Protein AF-A0A2P8WE71-F1 (afdb_monomer)

pLDDT: mean 76.93, std 23.0, range [23.59, 98.31]

Secondary structure (DSSP, 8-state):
--SPPPPSSS---HHHHT-BTTTSTTPPPB-HHHHHHHHHHHTTPPBHHHHHHHTTPPPPSSGGGT-S-HHHHHHHHHHHSSGGG-BHHHHHHHSPPPTT-SS-HHHHHHHHHHHHHHHHH-TT-HHHHS-HHHHHHHHH--HHHHHHHHSSS----S-TT---HHHHSSS--EEEEEEEPTT--TTS--S----TTS-PEEEETT-EEEEEEEEE--SSS-EEEEEEEEEESSSS--EE-PEEPEETTEETT-SSSSSSB-TT-EEEEEEEEEPPSEEEEEEEEEEEEEB-TTS-B--SPPEEEEEEEEEEEE---TTS-HHHHH-S-SEEEEEE----GGG-B-SS-TTT-EEEE--TT-SEEEEEEES-SSTTSS-EEEEEEEETT-EEEEEGGGGT-SS--SEEEEEEESSTTS-EEEEEEEE-SSSS---TT-EETTEEEEEEE-SSEEEE---------------------------PPPPP--------PPPP-----------PPPP-PPPP-PPPPP--

Foldseek 3Di:
DQDDDDAQAPDDACVQAVAPVVQDQPDHGHGNVVVVLVVCVVVVPAAQQVLCVVLPHHRDFALCQFDVDPVLRVVCCVPQVGSRRHRNVNSFRSHDADPPDRTHPSVVSVCCVVVVCVQVVDCVRPVNPDDPVVVVVVVQDAPVNVCPVVDPDDDDDRHPVDDDCVVNQAWAKEKWKAKDFPPDDPPDPDDGRPTSPDDAFEEEAQFKIKMKIKMATQGNFWWAPKFKWKFKSHDDTDIDGFAFPDDPNEFDFPPVRLRIRHNGTIGMTMDIDGDHAFKIKMKMKIWTFGAHPNRHGPDDGTHMDIGMHIHHYHHDDLPFFCCVPQNFFQKWKKWQAWFFQVLFFDQFDCVAKPKDFTPNQQQKKWKWKAQDPDSVDHQTQDTDIHGNGGMDMGGLVSRPHPHHDQKMWIWIASYDVHDTGMIMIHGRNSPTGDGAQGDRGRIGTAKTHHPRHIYGDDDPDDDDDDDDDDDDDDDDDDDDDPDDDDDDDDDDDDDDDDDDDDDDDDDDDDDDDDDDDDDDDDDDDDDD

Radius of gyration: 32.63 Å; Cα contacts (8 Å, |Δi|>4): 995; chains: 1; bounding box: 72×61×109 Å

Mean predicted aligned error: 17.98 Å

Nearest PDB structures (foldseek):
  8s6c-assembly1_A  TM=9.028E-01  e=1.243E-11  cyanobacterium TDX16
  6erc-assembly2_B  TM=8.793E-01  e=9.559E-09  Dictyostelium discoideum
  5jvy-assembly1_A  TM=8.584E-01  e=1.200E-04  Mus musculus
  5kir-assembly1_B  TM=7.833E-01  e=1.773E-04  Homo sapiens
  5jw1-assembly1_B  TM=7.822E-01  e=3.665E-04  Mus musculus

Structure (mmCIF, N/CA/C/O backbone):
data_AF-A0A2P8WE71-F1
#
_entry.id   AF-A0A2P8WE71-F1
#
loop_
_atom_site.group_PDB
_atom_site.id
_atom_site.type_symbol
_atom_site.label_atom_id
_atom_site.label_alt_id
_atom_site.label_comp_id
_atom_site.label_asym_id
_atom_site.label_entity_id
_atom_site.label_seq_id
_atom_site.pdbx_PDB_ins_code
_atom_site.Cartn_x
_atom_site.Cartn_y
_atom_site.Cartn_z
_atom_site.occupancy
_atom_site.B_iso_or_equiv
_atom_site.auth_seq_id
_atom_site.auth_comp_id
_atom_site.auth_asym_id
_atom_site.auth_atom_id
_atom_site.pdbx_PDB_model_num
ATOM 1 N N . ALA A 1 1 ? 20.068 7.659 -15.826 1.00 56.06 1 ALA A N 1
ATOM 2 C CA . ALA A 1 1 ? 20.982 6.559 -16.198 1.00 56.06 1 ALA A CA 1
ATOM 3 C C . ALA A 1 1 ? 21.469 5.763 -14.993 1.00 56.06 1 ALA A C 1
ATOM 5 O O . ALA A 1 1 ? 21.847 4.628 -15.192 1.00 56.06 1 ALA A O 1
ATOM 6 N N . SER A 1 2 ? 21.487 6.327 -13.780 1.00 60.31 2 SER A N 1
ATOM 7 C CA . SER A 1 2 ? 22.023 5.681 -12.570 1.00 60.31 2 SER A CA 1
ATOM 8 C C . SER A 1 2 ? 20.965 5.043 -11.660 1.00 60.31 2 SER A C 1
ATOM 10 O O . SER A 1 2 ? 21.300 4.631 -10.560 1.00 60.31 2 SER A O 1
ATOM 12 N N . SER A 1 3 ? 19.701 5.002 -12.080 1.00 56.06 3 SER A N 1
ATOM 13 C CA . SER A 1 3 ? 18.595 4.397 -11.330 1.00 56.06 3 SER A CA 1
ATOM 14 C C . SER A 1 3 ? 18.235 3.047 -11.939 1.00 56.06 3 SER A C 1
ATOM 16 O O . SER A 1 3 ? 18.149 2.934 -13.167 1.00 56.06 3 SER A O 1
ATOM 18 N N . LEU A 1 4 ? 18.004 2.044 -11.095 1.00 62.44 4 LEU A N 1
ATOM 19 C CA . LEU A 1 4 ? 17.449 0.767 -11.533 1.00 62.44 4 LEU A CA 1
ATOM 20 C C . LEU A 1 4 ? 15.983 0.961 -11.936 1.00 62.44 4 LEU A C 1
ATOM 22 O O . LEU A 1 4 ? 15.252 1.727 -11.312 1.00 62.44 4 LEU A O 1
ATOM 26 N N . SER A 1 5 ? 15.566 0.301 -13.013 1.00 70.31 5 SER A N 1
ATOM 27 C CA . SER A 1 5 ? 14.151 0.222 -13.366 1.00 70.31 5 SER A CA 1
ATOM 28 C C . SER A 1 5 ? 13.452 -0.824 -12.504 1.00 70.31 5 SER A C 1
ATOM 30 O O . SER A 1 5 ? 14.075 -1.797 -12.078 1.00 70.31 5 SER A O 1
ATOM 32 N N . GLN A 1 6 ? 12.142 -0.662 -12.336 1.00 76.19 6 GLN A N 1
ATOM 33 C CA . GLN A 1 6 ? 11.278 -1.707 -11.791 1.00 76.19 6 GLN A CA 1
ATOM 34 C C . GLN A 1 6 ? 11.297 -2.961 -12.682 1.00 76.19 6 GLN A C 1
ATOM 36 O O . GLN A 1 6 ? 11.638 -2.893 -13.871 1.00 76.19 6 GLN A O 1
ATOM 41 N N . GLN A 1 7 ? 10.949 -4.106 -12.096 1.00 77.12 7 GLN A N 1
ATOM 42 C CA . GLN A 1 7 ? 10.803 -5.364 -12.825 1.00 77.12 7 GLN A CA 1
ATOM 43 C C . GLN A 1 7 ? 9.585 -5.308 -13.764 1.00 77.12 7 GLN A C 1
ATOM 45 O O . GLN A 1 7 ? 8.626 -4.579 -13.522 1.00 77.12 7 GLN A O 1
ATOM 50 N N . VAL A 1 8 ? 9.631 -6.049 -14.875 1.00 84.12 8 VAL A N 1
ATOM 51 C CA . VAL A 1 8 ? 8.490 -6.178 -15.793 1.00 84.12 8 VAL A CA 1
ATOM 52 C C . VAL A 1 8 ? 7.633 -7.348 -15.334 1.00 84.12 8 VAL A C 1
ATOM 54 O O . VAL A 1 8 ? 7.858 -8.478 -15.751 1.00 84.12 8 VAL A O 1
ATOM 57 N N . ASP A 1 9 ? 6.670 -7.095 -14.460 1.00 81.81 9 ASP A N 1
ATOM 58 C CA . ASP A 1 9 ? 5.769 -8.127 -13.954 1.00 81.81 9 ASP A CA 1
ATOM 59 C C . ASP A 1 9 ? 4.343 -7.582 -13.736 1.00 81.81 9 ASP A C 1
ATOM 61 O O . ASP A 1 9 ? 3.945 -6.551 -14.286 1.00 81.81 9 ASP A O 1
ATOM 65 N N . THR A 1 10 ? 3.524 -8.332 -12.999 1.00 82.50 10 THR A N 1
ATOM 66 C CA . THR A 1 10 ? 2.142 -7.966 -12.671 1.00 82.50 10 THR A CA 1
ATOM 67 C C . THR A 1 10 ? 2.026 -6.908 -11.565 1.00 82.50 10 THR A C 1
ATOM 69 O O . THR A 1 10 ? 0.914 -6.439 -11.312 1.00 82.50 10 THR A O 1
ATOM 72 N N . ALA A 1 11 ? 3.123 -6.552 -10.888 1.00 76.56 11 ALA A N 1
ATOM 73 C CA . ALA A 1 11 ? 3.190 -5.482 -9.899 1.00 76.56 11 ALA A CA 1
ATOM 74 C C . ALA A 1 11 ? 3.573 -4.167 -10.592 1.00 76.56 11 ALA A C 1
ATOM 76 O O . ALA A 1 11 ? 4.477 -4.091 -11.419 1.00 76.56 11 ALA A O 1
ATOM 77 N N . ILE A 1 12 ? 2.802 -3.113 -10.330 1.00 77.38 12 ILE A N 1
ATOM 78 C CA . ILE A 1 12 ? 2.828 -1.900 -11.149 1.00 77.38 12 ILE A CA 1
ATOM 79 C C . ILE A 1 12 ? 2.789 -0.689 -10.243 1.00 77.38 12 ILE A C 1
ATOM 81 O O . ILE A 1 12 ? 1.954 -0.605 -9.345 1.00 77.38 12 ILE A O 1
ATOM 85 N N . ILE A 1 13 ? 3.637 0.289 -10.547 1.00 70.06 13 ILE A N 1
ATOM 86 C CA . ILE A 1 13 ? 3.670 1.539 -9.802 1.00 70.06 13 ILE A CA 1
ATOM 87 C C . ILE A 1 13 ? 2.384 2.377 -9.989 1.00 70.06 13 ILE A C 1
ATOM 89 O O . ILE A 1 13 ? 1.877 2.551 -11.099 1.00 70.06 13 ILE A O 1
ATOM 93 N N . ASP A 1 14 ? 1.871 2.940 -8.903 1.00 63.88 14 ASP A N 1
ATOM 94 C CA . ASP A 1 14 ? 0.692 3.790 -8.787 1.00 63.88 14 ASP A CA 1
ATOM 95 C C . ASP A 1 14 ? 0.753 5.019 -9.671 1.00 63.88 14 ASP A C 1
ATOM 97 O O . ASP A 1 14 ? -0.277 5.416 -10.212 1.00 63.88 14 ASP A O 1
ATOM 101 N N . ASP A 1 15 ? 1.948 5.553 -9.915 1.00 67.38 15 ASP A N 1
ATOM 102 C CA . ASP A 1 15 ? 2.168 6.632 -10.877 1.00 67.38 15 ASP A CA 1
ATOM 103 C C . ASP A 1 15 ? 1.507 6.345 -12.233 1.00 67.38 15 ASP A C 1
ATOM 105 O O . ASP A 1 15 ? 0.992 7.254 -12.888 1.00 67.38 15 ASP A O 1
ATOM 109 N N . VAL A 1 16 ? 1.466 5.071 -12.644 1.00 80.75 16 VAL A N 1
ATOM 110 C CA . VAL A 1 16 ? 0.799 4.643 -13.878 1.00 80.75 16 VAL A CA 1
ATOM 111 C C . VAL A 1 16 ? -0.467 3.819 -13.643 1.00 80.75 16 VAL A C 1
ATOM 113 O O . VAL A 1 16 ? -1.334 3.816 -14.514 1.00 80.75 16 VAL A O 1
ATOM 116 N N . ARG A 1 17 ? -0.624 3.145 -12.498 1.00 77.44 17 ARG A N 1
ATOM 117 C CA . ARG A 1 17 ? -1.824 2.346 -12.191 1.00 77.44 17 ARG A CA 1
ATOM 118 C C . ARG A 1 17 ? -2.970 3.154 -11.585 1.00 77.44 17 ARG A C 1
ATOM 120 O O . ARG A 1 17 ? -4.119 2.901 -11.909 1.00 77.44 17 ARG A O 1
ATOM 127 N N . ASN A 1 18 ? -2.684 4.113 -10.716 1.00 68.06 18 ASN A N 1
ATOM 128 C CA . ASN A 1 18 ? -3.703 4.860 -9.976 1.00 68.06 18 ASN A CA 1
ATOM 129 C C . ASN A 1 18 ? -3.703 6.353 -10.320 1.00 68.06 18 ASN A C 1
ATOM 131 O O . ASN A 1 18 ? -4.725 7.011 -10.139 1.00 68.06 18 ASN A O 1
ATOM 135 N N . LEU A 1 19 ? -2.588 6.886 -10.831 1.00 68.25 19 LEU A N 1
ATOM 136 C CA . LEU A 1 19 ? -2.330 8.320 -10.978 1.00 68.25 19 LEU A CA 1
ATOM 137 C C . LEU A 1 19 ? -2.030 8.755 -12.414 1.00 68.25 19 LEU A C 1
ATOM 139 O O . LEU A 1 19 ? -1.603 9.894 -12.631 1.00 68.25 19 LEU A O 1
ATOM 143 N N . LEU A 1 20 ? -2.300 7.910 -13.417 1.00 74.44 20 LEU A N 1
ATOM 144 C CA . LEU A 1 20 ? -1.979 8.247 -14.801 1.00 74.44 20 LEU A CA 1
ATOM 145 C C . LEU A 1 20 ? -2.659 9.568 -15.196 1.00 74.44 20 LEU A C 1
ATOM 147 O O . LEU A 1 20 ? -3.888 9.668 -15.237 1.00 74.44 20 LEU A O 1
ATOM 151 N N . PHE A 1 21 ? -1.834 10.573 -15.504 1.00 72.50 21 PHE A N 1
ATOM 152 C CA . PHE A 1 21 ? -2.228 11.946 -15.848 1.00 72.50 21 PHE A CA 1
ATOM 153 C C . PHE A 1 21 ? -3.018 12.711 -14.767 1.00 72.50 21 PHE A C 1
ATOM 155 O O . PHE A 1 21 ? -3.630 13.727 -15.083 1.00 72.50 21 PHE A O 1
ATOM 162 N N . GLY A 1 22 ? -2.988 12.275 -13.503 1.00 57.62 22 GLY A N 1
ATOM 163 C CA . GLY A 1 22 ? -3.758 12.860 -12.395 1.00 57.62 22 GLY A CA 1
ATOM 164 C C . GLY A 1 22 ? -3.267 14.219 -11.872 1.00 57.62 22 GLY A C 1
ATOM 165 O O . GLY A 1 22 ? -3.900 14.788 -10.990 1.00 57.62 22 GLY A O 1
ATOM 166 N N . PHE A 1 23 ? -2.173 14.768 -12.407 1.00 53.31 23 PHE A N 1
ATOM 167 C CA . PHE A 1 23 ? -1.501 15.960 -11.865 1.00 53.31 23 PHE A CA 1
ATOM 168 C C . PHE A 1 23 ? -2.146 17.312 -12.240 1.00 53.31 23 PHE A C 1
ATOM 170 O O . PHE A 1 23 ? -1.604 18.360 -11.885 1.00 53.31 23 PHE A O 1
ATOM 177 N N . ALA A 1 24 ? -3.280 17.333 -12.953 1.00 48.03 24 ALA A N 1
ATOM 178 C CA . ALA A 1 24 ? -4.000 18.568 -13.274 1.00 48.03 24 ALA A CA 1
ATOM 179 C C . ALA A 1 24 ? -5.262 18.733 -12.398 1.00 48.03 24 ALA A C 1
ATOM 181 O O . ALA A 1 24 ? -5.978 17.763 -12.154 1.00 48.03 24 ALA A O 1
ATOM 182 N N . PRO A 1 25 ? -5.619 19.966 -11.985 1.00 46.97 25 PRO A N 1
ATOM 183 C CA . PRO A 1 25 ? -6.710 20.234 -11.035 1.00 46.97 25 PRO A CA 1
ATOM 184 C C . PRO A 1 25 ? -8.123 19.831 -11.513 1.00 46.97 25 PRO A C 1
ATOM 186 O O . PRO A 1 25 ? -9.086 19.993 -10.770 1.00 46.97 25 PRO A O 1
ATOM 189 N N . ALA A 1 26 ? -8.259 19.305 -12.734 1.00 47.72 26 ALA A N 1
ATOM 190 C CA . ALA A 1 26 ? -9.514 18.837 -13.322 1.00 47.72 26 ALA A CA 1
ATOM 191 C C . ALA A 1 26 ? -9.409 17.461 -14.019 1.00 47.72 26 ALA A C 1
ATOM 193 O O . ALA A 1 26 ? -10.371 17.025 -14.652 1.00 47.72 26 ALA A O 1
ATOM 194 N N . SER A 1 27 ? -8.265 16.771 -13.952 1.00 54.78 27 SER A N 1
ATOM 195 C CA . SER A 1 27 ? -8.094 15.453 -14.578 1.00 54.78 27 SER A CA 1
ATOM 196 C C . SER A 1 27 ? -8.458 14.340 -13.603 1.00 54.78 27 SER A C 1
ATOM 198 O O . SER A 1 27 ? -7.871 14.243 -12.528 1.00 54.78 27 SER A O 1
ATOM 200 N N . SER A 1 28 ? -9.385 13.460 -13.988 1.00 62.66 28 SER A N 1
ATOM 201 C CA . SER A 1 28 ? -9.541 12.181 -13.301 1.00 62.66 28 SER A CA 1
ATOM 202 C C . SER A 1 28 ? -8.284 11.347 -13.532 1.00 62.66 28 SER A C 1
ATOM 204 O O . SER A 1 28 ? -7.929 11.064 -14.680 1.00 62.66 28 SER A O 1
ATOM 206 N N . ALA A 1 29 ? -7.614 10.979 -12.443 1.00 66.88 29 ALA A N 1
ATOM 207 C CA . ALA A 1 29 ? -6.549 9.994 -12.466 1.00 66.88 29 ALA A CA 1
ATOM 208 C C . ALA A 1 29 ? -7.047 8.700 -13.136 1.00 66.88 29 ALA A C 1
ATOM 210 O O . ALA A 1 29 ? -8.226 8.342 -13.014 1.00 66.88 29 ALA A O 1
ATOM 211 N N . ARG A 1 30 ? -6.184 8.049 -13.919 1.00 75.81 30 ARG A N 1
ATOM 212 C CA . ARG A 1 30 ? -6.543 6.857 -14.697 1.00 75.81 30 ARG A CA 1
ATOM 213 C C . ARG A 1 30 ? -5.607 5.698 -14.389 1.00 75.81 30 ARG A C 1
ATOM 215 O O . ARG A 1 30 ? -4.499 5.894 -13.905 1.00 75.81 30 ARG A O 1
ATOM 222 N N . ASP A 1 31 ? -6.060 4.508 -14.756 1.00 84.75 31 ASP A N 1
ATOM 223 C CA . ASP A 1 31 ? -5.280 3.281 -14.671 1.00 84.75 31 ASP A CA 1
ATOM 224 C C . ASP A 1 31 ? -4.753 2.897 -16.053 1.00 84.75 31 ASP A C 1
ATOM 226 O O . ASP A 1 31 ? -5.524 2.525 -16.944 1.00 84.75 31 ASP A O 1
ATOM 230 N N . LEU A 1 32 ? -3.436 3.018 -16.255 1.00 89.56 32 LEU A N 1
ATOM 231 C CA . LEU A 1 32 ? -2.782 2.674 -17.517 1.00 89.56 32 LEU A CA 1
ATOM 232 C C . LEU A 1 32 ? -2.949 1.198 -17.865 1.00 89.56 32 LEU A C 1
ATOM 234 O O . LEU A 1 32 ? -3.072 0.866 -19.041 1.00 89.56 32 LEU A O 1
ATOM 238 N N . PHE A 1 33 ? -2.972 0.310 -16.877 1.00 89.38 33 PHE A N 1
ATOM 239 C CA . PHE A 1 33 ? -3.082 -1.123 -17.110 1.00 89.38 33 PHE A CA 1
ATOM 240 C C . PHE A 1 33 ? -4.507 -1.525 -17.433 1.00 89.38 33 PHE A C 1
ATOM 242 O O . PHE A 1 33 ? -4.713 -2.244 -18.411 1.00 89.38 33 PHE A O 1
ATOM 249 N N . ALA A 1 34 ? -5.494 -0.975 -16.727 1.00 89.88 34 ALA A N 1
ATOM 250 C CA . ALA A 1 34 ? -6.886 -1.103 -17.143 1.00 89.88 34 ALA A CA 1
ATOM 251 C C . ALA A 1 34 ? -7.084 -0.540 -18.561 1.00 89.88 34 ALA A C 1
ATOM 253 O O . ALA A 1 34 ? -7.747 -1.164 -19.389 1.00 89.88 34 ALA A O 1
ATOM 254 N N . ILE A 1 35 ? -6.455 0.598 -18.886 1.00 91.62 35 ILE A N 1
ATOM 255 C CA . ILE A 1 35 ? -6.458 1.158 -20.244 1.00 91.62 35 ILE A CA 1
ATOM 256 C C . ILE A 1 35 ? -5.809 0.198 -21.246 1.00 91.62 35 ILE A C 1
ATOM 258 O O . ILE A 1 35 ? -6.350 0.038 -22.336 1.00 91.62 35 ILE A O 1
ATOM 262 N N . ASN A 1 36 ? -4.682 -0.436 -20.922 1.00 94.25 36 ASN A N 1
ATOM 263 C CA . ASN A 1 36 ? -3.990 -1.361 -21.822 1.00 94.25 36 ASN A CA 1
ATOM 264 C C . ASN A 1 36 ? -4.805 -2.636 -22.066 1.00 94.25 36 ASN A C 1
ATOM 266 O O . ASN A 1 36 ? -4.938 -3.046 -23.217 1.00 94.25 36 ASN A O 1
ATOM 270 N N . ILE A 1 37 ? -5.423 -3.203 -21.026 1.00 95.12 37 ILE A N 1
ATOM 271 C CA . ILE A 1 37 ? -6.344 -4.343 -21.147 1.00 95.12 37 ILE A CA 1
ATOM 272 C C . ILE A 1 37 ? -7.530 -3.960 -22.039 1.00 95.12 37 ILE A C 1
ATOM 274 O O . ILE A 1 37 ? -7.813 -4.626 -23.034 1.00 95.12 37 ILE A O 1
ATOM 278 N N . GLN A 1 38 ? -8.182 -2.830 -21.752 1.00 95.31 38 GLN A N 1
ATOM 279 C CA . GLN A 1 38 ? -9.318 -2.362 -22.548 1.00 95.31 38 GLN A CA 1
ATOM 280 C C . GLN A 1 38 ? -8.915 -2.010 -23.982 1.00 95.31 38 GLN A C 1
ATOM 282 O O . GLN A 1 38 ? -9.697 -2.221 -24.904 1.00 95.31 38 GLN A O 1
ATOM 287 N N . ARG A 1 39 ? -7.692 -1.515 -24.200 1.00 95.50 39 ARG A N 1
ATOM 288 C CA . ARG A 1 39 ? -7.140 -1.276 -25.535 1.00 95.50 39 ARG A CA 1
ATOM 289 C C . ARG A 1 39 ? -6.917 -2.590 -26.276 1.00 95.50 39 ARG A C 1
ATOM 291 O O . ARG A 1 39 ? -7.259 -2.648 -27.451 1.00 95.50 39 ARG A O 1
ATOM 298 N N . GLY A 1 40 ? -6.396 -3.624 -25.618 1.00 95.75 40 GLY A N 1
ATOM 299 C CA . GLY A 1 40 ? -6.276 -4.966 -26.192 1.00 95.75 40 GLY A CA 1
ATOM 300 C C . GLY A 1 40 ? -7.633 -5.490 -26.663 1.00 95.75 40 GLY A C 1
ATOM 301 O O . GLY A 1 40 ? -7.806 -5.772 -27.846 1.00 95.75 40 GLY A O 1
ATOM 302 N N . ARG A 1 41 ? -8.628 -5.479 -25.770 1.00 96.31 41 ARG A N 1
ATOM 303 C CA . ARG A 1 41 ? -10.004 -5.911 -26.066 1.00 96.31 41 ARG A CA 1
ATOM 304 C C . ARG A 1 41 ? -10.655 -5.100 -27.186 1.00 96.31 41 ARG A C 1
ATOM 306 O O . ARG A 1 41 ? -11.258 -5.668 -28.088 1.00 96.31 41 ARG A O 1
ATOM 313 N N . LEU A 1 42 ? -10.501 -3.774 -27.169 1.00 96.25 42 LEU A N 1
ATOM 314 C CA . LEU A 1 42 ? -11.051 -2.887 -28.200 1.00 96.25 42 LEU A CA 1
ATOM 315 C C . LEU A 1 42 ? -10.453 -3.161 -29.586 1.00 96.25 42 LEU A C 1
ATOM 317 O O . LEU A 1 42 ? -11.164 -3.074 -30.582 1.00 96.25 42 LEU A O 1
ATOM 321 N N . ASN A 1 43 ? -9.159 -3.480 -29.654 1.00 95.81 43 ASN A N 1
ATOM 322 C CA . ASN A 1 43 ? -8.489 -3.822 -30.910 1.00 95.81 43 ASN A CA 1
ATOM 323 C C . ASN A 1 43 ? -8.710 -5.286 -31.326 1.00 95.81 43 ASN A C 1
ATOM 325 O O . ASN A 1 43 ? -8.177 -5.696 -32.354 1.00 95.81 43 ASN A O 1
ATOM 329 N N . GLY A 1 44 ? -9.474 -6.066 -30.552 1.00 95.75 44 GLY A N 1
ATOM 330 C CA . GLY A 1 44 ? -9.703 -7.483 -30.826 1.00 95.75 44 GLY A CA 1
ATOM 331 C C . GLY A 1 44 ? -8.424 -8.313 -30.739 1.00 95.75 44 GLY A C 1
ATOM 332 O O . GLY A 1 44 ? -8.230 -9.216 -31.549 1.00 95.75 44 GLY A O 1
ATOM 333 N N . LEU A 1 45 ? -7.524 -7.972 -29.809 1.00 96.69 45 LEU A N 1
ATOM 334 C CA . LEU A 1 45 ? -6.350 -8.795 -29.536 1.00 96.69 45 LEU A CA 1
ATOM 335 C C . LEU A 1 45 ? -6.815 -10.182 -29.078 1.00 96.69 45 LEU A C 1
ATOM 337 O O . LEU A 1 45 ? -7.686 -10.273 -28.215 1.00 96.69 45 LEU A O 1
ATOM 341 N N . ALA A 1 46 ? -6.245 -11.230 -29.672 1.00 97.19 46 ALA A N 1
ATOM 342 C CA . ALA A 1 46 ? -6.567 -12.607 -29.318 1.00 97.19 46 ALA A CA 1
ATOM 343 C C . ALA A 1 46 ? -6.145 -12.932 -27.877 1.00 97.19 46 ALA A C 1
ATOM 345 O O . ALA A 1 46 ? -5.312 -12.233 -27.286 1.00 97.19 46 ALA A O 1
ATOM 346 N N . ASP A 1 47 ? -6.704 -14.012 -27.339 1.00 96.94 47 ASP A N 1
ATOM 347 C CA . ASP A 1 47 ? -6.408 -14.468 -25.986 1.00 96.94 47 ASP A CA 1
ATOM 348 C C . ASP A 1 47 ? -4.966 -14.988 -25.879 1.00 96.94 47 ASP A C 1
ATOM 350 O O . ASP A 1 47 ? -4.292 -15.284 -26.871 1.00 96.94 47 ASP A O 1
ATOM 354 N N . TYR A 1 48 ? -4.460 -15.081 -24.652 1.00 98.31 48 TYR A N 1
ATOM 355 C CA . TYR A 1 48 ? -3.066 -15.417 -24.363 1.00 98.31 48 TYR A CA 1
ATOM 356 C C . TYR A 1 48 ? -2.584 -16.701 -25.064 1.00 98.31 48 TYR A C 1
ATOM 358 O O . TYR A 1 48 ? -1.514 -16.700 -25.676 1.00 98.31 48 TYR A O 1
ATOM 366 N N . ASN A 1 49 ? -3.379 -17.774 -25.035 1.00 98.25 49 ASN A N 1
ATOM 367 C CA . ASN A 1 49 ? -3.017 -19.046 -25.665 1.00 98.25 49 ASN A CA 1
ATOM 368 C C . ASN A 1 49 ? -3.004 -18.984 -27.200 1.00 98.25 49 ASN A C 1
ATOM 370 O O . ASN A 1 49 ? -2.123 -19.578 -27.826 1.00 98.25 49 ASN A O 1
ATOM 374 N N . ASP A 1 50 ? -3.915 -18.221 -27.804 1.00 98.06 50 ASP A N 1
ATOM 375 C CA . ASP A 1 50 ? -3.938 -18.008 -29.253 1.00 98.06 50 ASP A CA 1
ATOM 376 C C . ASP A 1 50 ? -2.723 -17.198 -29.712 1.00 98.06 50 ASP A C 1
ATOM 378 O O . ASP A 1 50 ? -2.105 -17.520 -30.730 1.00 98.06 50 ASP A O 1
ATOM 382 N N . ILE A 1 51 ? -2.324 -16.185 -28.934 1.00 98.00 51 ILE A N 1
ATOM 383 C CA . ILE A 1 51 ? -1.085 -15.440 -29.179 1.00 98.00 51 ILE A CA 1
ATOM 384 C C . ILE A 1 51 ? 0.123 -16.374 -29.073 1.00 98.00 51 ILE A C 1
ATOM 386 O O . ILE A 1 51 ? 0.946 -16.392 -29.987 1.00 98.00 51 ILE A O 1
ATOM 390 N N . ARG A 1 52 ? 0.219 -17.207 -28.028 1.00 98.31 52 ARG A N 1
ATOM 391 C CA . ARG A 1 52 ? 1.301 -18.201 -27.910 1.00 98.31 52 ARG A CA 1
ATOM 392 C C . ARG A 1 52 ? 1.389 -19.084 -29.153 1.00 98.31 52 ARG A C 1
ATOM 394 O O . ARG A 1 52 ? 2.454 -19.162 -29.767 1.00 98.31 52 ARG A O 1
ATOM 401 N N . ALA A 1 53 ? 0.268 -19.666 -29.576 1.00 98.00 53 ALA A N 1
ATOM 402 C CA . ALA A 1 53 ? 0.210 -20.514 -30.764 1.00 98.00 53 ALA A CA 1
ATOM 403 C C . ALA A 1 53 ? 0.629 -19.770 -32.044 1.00 98.00 53 ALA A C 1
ATOM 405 O O . ALA A 1 53 ? 1.404 -20.300 -32.843 1.00 98.00 53 ALA A O 1
ATOM 406 N N . ALA A 1 54 ? 0.159 -18.533 -32.233 1.00 97.50 54 ALA A N 1
ATOM 407 C CA . ALA A 1 54 ? 0.468 -17.721 -33.409 1.00 97.50 54 ALA A CA 1
ATOM 408 C C . ALA A 1 54 ? 1.966 -17.400 -33.541 1.00 97.50 54 ALA A C 1
ATOM 410 O O . ALA A 1 54 ? 2.475 -17.296 -34.658 1.00 97.50 54 ALA A O 1
ATOM 411 N N . PHE A 1 55 ? 2.679 -17.294 -32.417 1.00 97.50 55 PHE A N 1
ATOM 412 C CA . PHE A 1 55 ? 4.130 -17.086 -32.380 1.00 97.50 55 PHE A CA 1
ATOM 413 C C . PHE A 1 55 ? 4.933 -18.392 -32.237 1.00 97.50 55 PHE A C 1
ATOM 415 O O . PHE A 1 55 ? 6.133 -18.356 -31.970 1.00 97.50 55 PHE A O 1
ATOM 422 N N . GLY A 1 56 ? 4.302 -19.550 -32.470 1.00 97.00 56 GLY A N 1
ATOM 423 C CA . GLY A 1 56 ? 4.968 -20.855 -32.502 1.00 97.00 56 GLY A CA 1
ATOM 424 C C . GLY A 1 56 ? 5.307 -21.435 -31.128 1.00 97.00 56 GLY A C 1
ATOM 425 O O . GLY A 1 56 ? 6.093 -22.379 -31.049 1.00 97.00 56 GLY A O 1
ATOM 426 N N . LEU A 1 57 ? 4.730 -20.888 -30.059 1.00 97.62 57 LEU A N 1
ATOM 427 C CA . LEU A 1 57 ? 4.864 -21.399 -28.699 1.00 97.62 57 LEU A CA 1
ATOM 428 C C . LEU A 1 57 ? 3.751 -22.403 -28.393 1.00 97.62 57 LEU A C 1
ATOM 430 O O . LEU A 1 57 ? 2.658 -22.355 -28.960 1.00 97.62 57 LEU A O 1
ATOM 434 N N . HIS A 1 58 ? 4.018 -23.314 -27.459 1.00 97.44 58 HIS A N 1
ATOM 435 C CA . HIS A 1 58 ? 2.996 -24.242 -26.985 1.00 97.44 58 HIS A CA 1
ATOM 436 C C . HIS A 1 58 ? 1.957 -23.498 -26.128 1.00 97.44 58 HIS A C 1
ATOM 438 O O . HIS A 1 58 ? 2.358 -22.802 -25.186 1.00 97.44 58 HIS A O 1
ATOM 444 N N . PRO A 1 59 ? 0.646 -23.638 -26.419 1.00 97.81 59 PRO A N 1
ATOM 445 C CA . PRO A 1 59 ? -0.409 -23.179 -25.522 1.00 97.81 59 PRO A CA 1
ATOM 446 C C . PRO A 1 59 ? -0.258 -23.842 -24.155 1.00 97.81 59 PRO A C 1
ATOM 448 O O . PRO A 1 59 ? 0.048 -25.035 -24.080 1.00 97.81 59 PRO A O 1
ATOM 451 N N . VAL A 1 60 ? -0.468 -23.077 -23.089 1.00 97.94 60 VAL A N 1
ATOM 452 C CA . VAL A 1 60 ? -0.432 -23.616 -21.729 1.00 97.94 60 VAL A CA 1
ATOM 453 C C . VAL A 1 60 ? -1.734 -24.338 -21.417 1.00 97.94 60 VAL A C 1
ATOM 455 O O . VAL A 1 60 ? -2.801 -23.930 -21.878 1.00 97.94 60 VAL A O 1
ATOM 458 N N . THR A 1 61 ? -1.666 -25.390 -20.603 1.00 97.38 61 THR A N 1
ATOM 459 C CA . THR A 1 61 ? -2.869 -26.137 -20.192 1.00 97.38 61 THR A CA 1
ATOM 460 C C . THR A 1 61 ? -3.292 -25.877 -18.750 1.00 97.38 61 THR A C 1
ATOM 462 O O . THR A 1 61 ? -4.429 -26.162 -18.385 1.00 97.38 61 THR A O 1
ATOM 465 N N . ASN A 1 62 ? -2.406 -25.298 -17.933 1.00 96.06 62 ASN A N 1
ATOM 466 C CA . ASN A 1 62 ? -2.644 -25.013 -16.518 1.00 96.06 62 ASN A CA 1
ATOM 467 C C . ASN A 1 62 ? -1.947 -23.716 -16.083 1.00 96.06 62 ASN A C 1
ATOM 469 O O . ASN A 1 62 ? -0.905 -23.350 -16.622 1.00 96.06 62 ASN A O 1
ATOM 473 N N . PHE A 1 63 ? -2.463 -23.055 -15.041 1.00 96.75 63 PHE A N 1
ATOM 474 C CA . PHE A 1 63 ? -1.888 -21.805 -14.517 1.00 96.75 63 PHE A CA 1
ATOM 475 C C . PHE A 1 63 ? -0.437 -21.957 -14.025 1.00 96.75 63 PHE A C 1
ATOM 477 O O . PHE A 1 63 ? 0.347 -21.017 -14.122 1.00 96.75 63 PHE A O 1
ATOM 484 N N . SER A 1 64 ? -0.051 -23.145 -13.551 1.00 95.94 64 SER A N 1
ATOM 485 C CA . SER A 1 64 ? 1.319 -23.443 -13.110 1.00 95.94 64 SER A CA 1
ATOM 486 C C . SER A 1 64 ? 2.353 -23.465 -14.240 1.00 95.94 64 SER A C 1
ATOM 488 O O . SER A 1 64 ? 3.547 -23.440 -13.967 1.00 95.94 64 SER A O 1
ATOM 490 N N . GLU A 1 65 ? 1.916 -23.554 -15.500 1.00 96.69 65 GLU A N 1
ATOM 491 C CA . GLU A 1 65 ? 2.800 -23.451 -16.670 1.00 96.69 65 GLU A CA 1
ATOM 492 C C . GLU A 1 65 ? 3.105 -21.989 -17.036 1.00 96.69 65 GLU A C 1
ATOM 494 O O . GLU A 1 65 ? 4.035 -21.740 -17.794 1.00 96.69 65 GLU A O 1
ATOM 499 N N . ILE A 1 66 ? 2.348 -21.028 -16.490 1.00 96.50 66 ILE A N 1
ATOM 500 C CA . ILE A 1 66 ? 2.574 -19.588 -16.689 1.00 96.50 66 ILE A CA 1
ATOM 501 C C . ILE A 1 66 ? 3.595 -19.082 -15.664 1.00 96.50 66 ILE A C 1
ATOM 503 O O . ILE A 1 66 ? 4.561 -18.415 -16.022 1.00 96.50 66 ILE A O 1
ATOM 507 N N . THR A 1 67 ? 3.405 -19.421 -14.385 1.00 94.25 67 THR A N 1
ATOM 508 C CA . THR A 1 67 ? 4.259 -18.937 -13.293 1.00 94.25 67 THR A CA 1
ATOM 509 C C . THR A 1 67 ? 4.398 -19.948 -12.168 1.00 94.25 67 THR A C 1
ATOM 511 O O . THR A 1 67 ? 3.465 -20.696 -11.877 1.00 94.25 67 THR A O 1
ATOM 514 N N . ARG A 1 68 ? 5.548 -19.945 -11.484 1.00 92.12 68 ARG A N 1
ATOM 515 C CA . ARG A 1 68 ? 5.781 -20.724 -10.254 1.00 92.12 68 ARG A CA 1
ATOM 516 C C . ARG A 1 68 ? 5.150 -20.093 -9.007 1.00 92.12 68 ARG A C 1
ATOM 518 O O . ARG A 1 68 ? 5.082 -20.755 -7.973 1.00 92.12 68 ARG A O 1
ATOM 525 N N . ASP A 1 69 ? 4.696 -18.845 -9.092 1.00 90.12 69 ASP A N 1
ATOM 526 C CA . ASP A 1 69 ? 4.072 -18.112 -7.991 1.00 90.12 69 ASP A CA 1
ATOM 527 C C . ASP A 1 69 ? 2.633 -18.598 -7.740 1.00 90.12 69 ASP A C 1
ATOM 529 O O . ASP A 1 69 ? 1.737 -18.437 -8.574 1.00 90.12 69 ASP A O 1
ATOM 533 N N . LEU A 1 70 ? 2.408 -19.192 -6.566 1.00 85.44 70 LEU A N 1
ATOM 534 C CA . LEU A 1 70 ? 1.116 -19.768 -6.191 1.00 85.44 70 LEU A CA 1
ATOM 535 C C . LEU A 1 70 ? 0.021 -18.709 -5.996 1.00 85.44 70 LEU A C 1
ATOM 537 O O . LEU A 1 70 ? -1.151 -19.002 -6.245 1.00 85.44 70 LEU A O 1
ATOM 541 N N . GLU A 1 71 ? 0.369 -17.490 -5.581 1.00 87.44 71 GLU A N 1
ATOM 542 C CA . GLU A 1 71 ? -0.607 -16.412 -5.409 1.00 87.44 71 GLU A CA 1
ATOM 543 C C . GLU A 1 71 ? -1.078 -15.891 -6.766 1.00 87.44 71 GLU A C 1
ATOM 545 O O . GLU A 1 71 ? -2.285 -15.751 -6.988 1.00 87.44 71 GLU A O 1
ATOM 550 N N . LYS A 1 72 ? -0.153 -15.702 -7.718 1.00 89.75 72 LYS A N 1
ATOM 551 C CA . LYS A 1 72 ? -0.502 -15.332 -9.100 1.00 89.75 72 LYS A CA 1
ATOM 552 C C . LYS A 1 72 ? -1.360 -16.400 -9.769 1.00 89.75 72 LYS A C 1
ATOM 554 O O . LYS A 1 72 ? -2.360 -16.063 -10.403 1.00 89.75 72 LYS A O 1
ATOM 559 N N . GLN A 1 73 ? -1.026 -17.680 -9.588 1.00 92.62 73 GLN A N 1
ATOM 560 C CA . GLN A 1 73 ? -1.845 -18.789 -10.092 1.00 92.62 73 GLN A CA 1
ATOM 561 C C . GLN A 1 73 ? -3.277 -18.721 -9.547 1.00 92.62 73 GLN A C 1
ATOM 563 O O . GLN A 1 73 ? -4.235 -18.776 -10.320 1.00 92.62 73 GLN A O 1
ATOM 568 N N . ALA A 1 74 ? -3.433 -18.560 -8.229 1.00 87.81 74 ALA A N 1
ATOM 569 C CA . ALA A 1 74 ? -4.744 -18.467 -7.593 1.00 87.81 74 ALA A CA 1
ATOM 570 C C . ALA A 1 74 ? -5.534 -17.233 -8.065 1.00 87.81 74 ALA A C 1
ATOM 572 O O . ALA A 1 74 ? -6.740 -17.330 -8.315 1.00 87.81 74 ALA A O 1
ATOM 573 N N . ALA A 1 75 ? -4.866 -16.089 -8.231 1.00 90.75 75 ALA A N 1
ATOM 574 C CA . ALA A 1 75 ? -5.479 -14.859 -8.722 1.00 90.75 75 ALA A CA 1
ATOM 575 C C . ALA A 1 75 ? -5.974 -15.001 -10.170 1.00 90.75 75 ALA A C 1
ATOM 577 O O . ALA A 1 75 ? -7.129 -14.680 -10.458 1.00 90.75 75 ALA A O 1
ATOM 578 N N . LEU A 1 76 ? -5.145 -15.544 -11.069 1.00 94.88 76 LEU A N 1
ATOM 579 C CA . LEU A 1 76 ? -5.519 -15.804 -12.462 1.00 94.88 76 LEU A CA 1
ATOM 580 C C . LEU A 1 76 ? -6.674 -16.807 -12.560 1.00 94.88 76 LEU A C 1
ATOM 582 O O . LEU A 1 76 ? -7.637 -16.566 -13.288 1.00 94.88 76 LEU A O 1
ATOM 586 N N . GLN A 1 77 ? -6.620 -17.892 -11.784 1.00 94.06 77 GLN A N 1
ATOM 587 C CA . GLN A 1 77 ? -7.683 -18.896 -11.716 1.00 94.06 77 GLN A CA 1
ATOM 588 C C . GLN A 1 77 ? -9.009 -18.292 -11.245 1.00 94.06 77 GLN A C 1
ATOM 590 O O . GLN A 1 77 ? -10.061 -18.606 -11.804 1.00 94.06 77 GLN A O 1
ATOM 595 N N . THR A 1 78 ? -8.962 -17.424 -10.235 1.00 96.19 78 THR A N 1
ATOM 596 C CA . THR A 1 78 ? -10.146 -16.739 -9.701 1.00 96.19 78 THR A CA 1
ATOM 597 C C . THR A 1 78 ? -10.736 -15.764 -10.719 1.00 96.19 78 THR A C 1
ATOM 599 O O . THR A 1 78 ? -11.955 -15.663 -10.829 1.00 96.19 78 THR A O 1
ATOM 602 N N . LEU A 1 79 ? -9.885 -15.058 -11.469 1.00 95.19 79 LEU A N 1
ATOM 603 C CA . LEU A 1 79 ? -10.312 -14.015 -12.399 1.00 95.19 79 LEU A CA 1
ATOM 604 C C . LEU A 1 79 ? -10.827 -14.568 -13.738 1.00 95.19 79 LEU A C 1
ATOM 606 O O . LEU A 1 79 ? -11.839 -14.086 -14.239 1.00 95.19 79 LEU A O 1
ATOM 610 N N . TYR A 1 80 ? -10.146 -15.564 -14.312 1.00 96.44 80 TYR A N 1
ATOM 611 C CA . TYR A 1 80 ? -10.405 -16.035 -15.681 1.00 96.44 80 TYR A CA 1
ATOM 612 C C . TYR A 1 80 ? -11.065 -17.415 -15.760 1.00 96.44 80 TYR A C 1
ATOM 614 O O . TYR A 1 80 ? -11.668 -17.754 -16.783 1.00 96.44 80 TYR A O 1
ATOM 622 N N . GLY A 1 81 ? -10.963 -18.233 -14.708 1.00 97.25 81 GLY A N 1
ATOM 623 C CA . GLY A 1 81 ? -11.504 -19.596 -14.668 1.00 97.25 81 GLY A CA 1
ATOM 624 C C . GLY A 1 81 ? -10.737 -20.614 -15.526 1.00 97.25 81 GLY A C 1
ATOM 625 O O . GLY A 1 81 ? -10.449 -21.709 -15.054 1.00 97.25 81 GLY A O 1
ATOM 626 N N . SER A 1 82 ? -10.376 -20.256 -16.759 1.00 97.25 82 SER A N 1
ATOM 627 C CA . SER A 1 82 ? -9.577 -21.059 -17.691 1.00 97.25 82 SER A CA 1
ATOM 628 C C . SER A 1 82 ? -8.382 -20.257 -18.200 1.00 97.25 82 SER A C 1
ATOM 630 O O . SER A 1 82 ? -8.472 -19.038 -18.349 1.00 97.25 82 SER A O 1
ATOM 632 N N . VAL A 1 83 ? -7.287 -20.953 -18.514 1.00 97.62 83 VAL A N 1
ATOM 633 C CA . VAL A 1 83 ? -6.104 -20.363 -19.157 1.00 97.62 83 VAL A CA 1
ATOM 634 C C . VAL A 1 83 ? -6.396 -19.827 -20.561 1.00 97.62 83 VAL A C 1
ATOM 636 O O . VAL A 1 83 ? -5.760 -18.868 -20.991 1.00 97.62 83 VAL A O 1
ATOM 639 N N . ASP A 1 84 ? -7.407 -20.379 -21.236 1.00 97.31 84 ASP A N 1
ATOM 640 C CA . ASP A 1 84 ? -7.817 -19.947 -22.578 1.00 97.31 84 ASP A CA 1
ATOM 641 C C . ASP A 1 84 ? -8.546 -18.598 -22.584 1.00 97.31 84 ASP A C 1
ATOM 643 O O . ASP A 1 84 ? -8.648 -17.974 -23.628 1.00 97.31 84 ASP A O 1
ATOM 647 N N . ASN A 1 85 ? -9.022 -18.120 -21.429 1.00 97.06 85 ASN A N 1
ATOM 648 C CA . ASN A 1 85 ? -9.760 -16.856 -21.322 1.00 97.06 85 ASN A CA 1
ATOM 649 C C . ASN A 1 85 ? -8.868 -15.668 -20.919 1.00 97.06 85 ASN A C 1
ATOM 651 O O . ASN A 1 85 ? -9.380 -14.577 -20.663 1.00 97.06 85 ASN A O 1
ATOM 655 N N . ILE A 1 86 ? -7.560 -15.882 -20.739 1.00 98.12 86 ILE A N 1
ATOM 656 C CA . ILE A 1 86 ? -6.655 -14.857 -20.211 1.00 98.12 86 ILE A CA 1
ATOM 657 C C . ILE A 1 86 ? -6.400 -13.795 -21.287 1.00 98.12 86 ILE A C 1
ATOM 659 O O . ILE A 1 86 ? -5.896 -14.111 -22.365 1.00 98.12 86 ILE A O 1
ATOM 663 N N . ASP A 1 87 ? -6.649 -12.521 -20.962 1.00 98.19 87 ASP A N 1
ATOM 664 C CA . ASP A 1 87 ? -6.235 -11.398 -21.810 1.00 98.19 87 ASP A CA 1
ATOM 665 C C . ASP A 1 87 ? -4.721 -11.477 -22.074 1.00 98.19 87 ASP A C 1
ATOM 667 O O . ASP A 1 87 ? -3.922 -11.517 -21.131 1.00 98.19 87 ASP A O 1
ATOM 671 N N . ALA A 1 88 ? -4.298 -11.430 -23.342 1.00 96.31 88 ALA A N 1
ATOM 672 C CA . ALA A 1 88 ? -2.897 -11.649 -23.711 1.00 96.31 88 ALA A CA 1
ATOM 673 C C . ALA A 1 88 ? -1.907 -10.748 -22.956 1.00 96.31 88 ALA A C 1
ATOM 675 O O . ALA A 1 88 ? -0.852 -11.215 -22.539 1.00 96.31 88 ALA A O 1
ATOM 676 N N . PHE A 1 89 ? -2.254 -9.475 -22.728 1.00 95.69 89 PHE A N 1
ATOM 677 C CA . PHE A 1 89 ? -1.413 -8.546 -21.965 1.00 95.69 89 PHE A CA 1
ATOM 678 C C . PHE A 1 89 ? -1.174 -9.008 -20.522 1.00 95.69 89 PHE A C 1
ATOM 680 O O . PHE A 1 89 ? -0.056 -8.907 -20.029 1.00 95.69 89 PHE A O 1
ATOM 687 N N . VAL A 1 90 ? -2.198 -9.553 -19.860 1.00 96.81 90 VAL A N 1
ATOM 688 C CA . VAL A 1 90 ? -2.085 -10.048 -18.482 1.00 96.81 90 VAL A CA 1
ATOM 689 C C . VAL A 1 90 ? -1.283 -11.343 -18.443 1.00 96.81 90 VAL A C 1
ATOM 691 O O . VAL A 1 90 ? -0.381 -11.465 -17.620 1.00 96.81 90 VAL A O 1
ATOM 694 N N . GLY A 1 91 ? -1.563 -12.279 -19.357 1.00 96.62 91 GLY A N 1
ATOM 695 C CA . GLY A 1 91 ? -0.820 -13.538 -19.448 1.00 96.62 91 GLY A CA 1
ATOM 696 C C . GLY A 1 91 ? 0.673 -13.312 -19.691 1.00 96.62 91 GLY A C 1
ATOM 697 O O . GLY A 1 91 ? 1.497 -13.854 -18.966 1.00 96.62 91 GLY A O 1
ATOM 698 N N . MET A 1 92 ? 1.013 -12.421 -20.626 1.00 96.12 92 MET A N 1
ATOM 699 C CA . MET A 1 92 ? 2.395 -12.047 -20.949 1.00 96.12 92 MET A CA 1
ATOM 700 C C . MET A 1 92 ? 3.183 -11.458 -19.768 1.00 96.12 92 MET A C 1
ATOM 702 O O . MET A 1 92 ? 4.385 -11.679 -19.672 1.00 96.12 92 MET A O 1
ATOM 706 N N . LEU A 1 93 ? 2.533 -10.699 -18.882 1.00 94.88 93 LEU A N 1
ATOM 707 C CA . LEU A 1 93 ? 3.172 -10.126 -17.687 1.00 94.88 93 LEU A CA 1
ATOM 708 C C . LEU A 1 93 ? 3.251 -11.106 -16.518 1.00 94.88 93 LEU A C 1
ATOM 710 O O . LEU A 1 93 ? 4.058 -10.923 -15.609 1.00 94.88 93 LEU A O 1
ATOM 714 N N . ALA A 1 94 ? 2.373 -12.107 -16.511 1.00 96.06 94 ALA A N 1
ATOM 715 C CA . ALA A 1 94 ? 2.345 -13.128 -15.481 1.00 96.06 94 ALA A CA 1
ATOM 716 C C . ALA A 1 94 ? 3.423 -14.198 -15.682 1.00 96.06 94 ALA A C 1
ATOM 718 O O . ALA A 1 94 ? 3.717 -14.904 -14.724 1.00 96.06 94 ALA A O 1
ATOM 719 N N . GLU A 1 95 ? 3.993 -14.327 -16.883 1.00 95.62 95 GLU A N 1
ATOM 720 C CA . GLU A 1 95 ? 5.043 -15.304 -17.178 1.00 95.62 95 GLU A CA 1
ATOM 721 C C . GLU A 1 95 ? 6.273 -15.145 -16.273 1.00 95.62 95 GLU A C 1
ATOM 723 O O . GLU A 1 95 ? 6.751 -14.038 -16.014 1.00 95.62 95 GLU A O 1
ATOM 728 N N . ASP A 1 96 ? 6.835 -16.275 -15.840 1.00 90.69 96 ASP A N 1
ATOM 729 C CA . ASP A 1 96 ? 8.154 -16.280 -15.210 1.00 90.69 96 ASP A CA 1
ATOM 730 C C . ASP A 1 96 ? 9.234 -15.807 -16.203 1.00 90.69 96 ASP A C 1
ATOM 732 O O . ASP A 1 96 ? 9.236 -16.170 -17.381 1.00 90.69 96 ASP A O 1
ATOM 736 N N . ILE A 1 97 ? 10.193 -15.023 -15.708 1.00 89.31 97 ILE A N 1
ATOM 737 C CA . ILE A 1 97 ? 11.267 -14.437 -16.519 1.00 89.31 97 ILE A CA 1
ATOM 738 C C . ILE A 1 97 ? 12.542 -15.277 -16.396 1.00 89.31 97 ILE A C 1
ATOM 740 O O . ILE A 1 97 ? 12.976 -15.620 -15.293 1.00 89.31 97 ILE A O 1
ATOM 744 N N . ASP A 1 98 ? 13.175 -15.570 -17.532 1.00 79.56 98 ASP A N 1
ATOM 745 C CA . ASP A 1 98 ? 14.465 -16.260 -17.578 1.00 79.56 98 ASP A CA 1
ATOM 746 C C . ASP A 1 98 ? 15.622 -15.388 -17.064 1.00 79.56 98 ASP A C 1
ATOM 748 O O . ASP A 1 98 ? 15.622 -14.167 -17.198 1.00 79.56 98 ASP A O 1
ATOM 752 N N . LYS A 1 99 ? 16.669 -16.036 -16.535 1.00 72.56 99 LYS A N 1
ATOM 753 C CA . LYS A 1 99 ? 17.822 -15.396 -15.866 1.00 72.56 99 LYS A CA 1
ATOM 754 C C . LYS A 1 99 ? 18.517 -14.295 -16.685 1.00 72.56 99 LYS A C 1
ATOM 756 O O . LYS A 1 99 ? 19.065 -13.371 -16.091 1.00 72.56 99 LYS A O 1
ATOM 761 N N . ASP A 1 100 ? 18.487 -14.400 -18.011 1.00 79.56 100 ASP A N 1
ATOM 762 C CA . ASP A 1 100 ? 19.151 -13.473 -18.936 1.00 79.56 100 ASP A CA 1
ATOM 763 C C . ASP A 1 100 ? 18.145 -12.653 -19.774 1.00 79.56 100 ASP A C 1
ATOM 765 O O . ASP A 1 100 ? 18.491 -12.118 -20.829 1.00 79.56 100 ASP A O 1
ATOM 769 N N . SER A 1 101 ? 16.891 -12.561 -19.318 1.00 85.44 101 SER A N 1
ATOM 770 C CA . SER A 1 101 ? 15.814 -11.801 -19.957 1.00 85.44 101 SER A CA 1
ATOM 771 C C . SER A 1 101 ? 15.214 -10.774 -18.995 1.00 85.44 101 SER A C 1
ATOM 773 O O . SER A 1 101 ? 15.327 -10.883 -17.777 1.00 85.44 101 SER A O 1
ATOM 775 N N . SER A 1 102 ? 14.551 -9.763 -19.552 1.00 85.81 102 SER A N 1
ATOM 776 C CA . SER A 1 102 ? 13.716 -8.820 -18.792 1.00 85.81 102 SER A CA 1
ATOM 777 C C . SER A 1 102 ? 12.223 -9.068 -18.994 1.00 85.81 102 SER A C 1
ATOM 779 O O . SER A 1 102 ? 11.416 -8.321 -18.462 1.00 85.81 102 SER A O 1
ATOM 781 N N . VAL A 1 103 ? 11.855 -10.070 -19.796 1.00 92.62 103 VAL A N 1
ATOM 782 C CA . VAL A 1 103 ? 10.470 -10.394 -20.161 1.00 92.62 103 VAL A CA 1
ATOM 783 C C . VAL A 1 103 ? 10.278 -11.910 -20.276 1.00 92.62 103 VAL A C 1
ATOM 785 O O . VAL A 1 103 ? 11.252 -12.637 -20.499 1.00 92.62 103 VAL A O 1
ATOM 788 N N . GLY A 1 104 ? 9.030 -12.368 -20.161 1.00 93.50 104 GLY A N 1
ATOM 789 C CA . GLY A 1 104 ? 8.644 -13.765 -20.372 1.00 93.50 104 GLY A CA 1
ATOM 790 C C . GLY A 1 104 ? 8.798 -14.250 -21.822 1.00 93.50 104 GLY A C 1
ATOM 791 O O . GLY A 1 104 ? 9.053 -13.469 -22.749 1.00 93.50 104 GLY A O 1
ATOM 792 N N . GLU A 1 105 ? 8.650 -15.562 -22.011 1.00 95.25 105 GLU A N 1
ATOM 793 C CA . GLU A 1 105 ? 8.811 -16.266 -23.290 1.00 95.25 105 GLU A CA 1
ATOM 794 C C . GLU A 1 105 ? 7.934 -15.679 -24.409 1.00 95.25 105 GLU A C 1
ATOM 796 O O . GLU A 1 105 ? 8.425 -15.431 -25.516 1.00 95.25 105 GLU A O 1
ATOM 801 N N . THR A 1 106 ? 6.657 -15.402 -24.129 1.00 96.44 106 THR A N 1
ATOM 802 C CA . THR A 1 106 ? 5.713 -14.898 -25.136 1.00 96.44 106 THR A CA 1
ATOM 803 C C . THR A 1 106 ? 6.100 -13.503 -25.598 1.00 96.44 106 THR A C 1
ATOM 805 O O . THR A 1 106 ? 6.180 -13.245 -26.801 1.00 96.44 106 THR A O 1
ATOM 808 N N . VAL A 1 107 ? 6.414 -12.602 -24.664 1.00 96.44 107 VAL A N 1
ATOM 809 C CA . VAL A 1 107 ? 6.852 -11.241 -25.010 1.00 96.44 107 VAL A CA 1
ATOM 810 C C . VAL A 1 107 ? 8.162 -11.288 -25.793 1.00 96.44 107 VAL A C 1
ATOM 812 O O . VAL A 1 107 ? 8.304 -10.582 -26.792 1.00 96.44 107 VAL A O 1
ATOM 815 N N . ALA A 1 108 ? 9.107 -12.145 -25.398 1.00 95.31 108 ALA A N 1
ATOM 816 C CA . ALA A 1 108 ? 10.364 -12.316 -26.117 1.00 95.31 108 ALA A CA 1
ATOM 817 C C . ALA A 1 108 ? 10.144 -12.794 -27.564 1.00 95.31 108 ALA A C 1
ATOM 819 O O . ALA A 1 108 ? 10.801 -12.287 -28.478 1.00 95.31 108 ALA A O 1
ATOM 820 N N . ALA A 1 109 ? 9.217 -13.731 -27.792 1.00 96.31 109 ALA A N 1
ATOM 821 C CA . ALA A 1 109 ? 8.862 -14.210 -29.127 1.00 96.31 109 ALA A CA 1
ATOM 822 C C . ALA A 1 109 ? 8.235 -13.099 -29.987 1.00 96.31 109 ALA A C 1
ATOM 824 O O . ALA A 1 109 ? 8.695 -12.857 -31.107 1.00 96.31 109 ALA A O 1
ATOM 825 N N . VAL A 1 110 ? 7.260 -12.365 -29.437 1.00 96.88 110 VAL A N 1
ATOM 826 C CA . VAL A 1 110 ? 6.593 -11.237 -30.112 1.00 96.88 110 VAL A CA 1
ATOM 827 C C . VAL A 1 110 ? 7.596 -10.143 -30.485 1.00 96.88 110 VAL A C 1
ATOM 829 O O . VAL A 1 110 ? 7.619 -9.678 -31.626 1.00 96.88 110 VAL A O 1
ATOM 832 N N . LEU A 1 111 ? 8.463 -9.742 -29.548 1.00 96.19 111 LEU A N 1
ATOM 833 C CA . LEU A 1 111 ? 9.477 -8.716 -29.793 1.00 96.19 111 LEU A CA 1
ATOM 834 C C . LEU A 1 111 ? 10.495 -9.171 -30.840 1.00 96.19 111 LEU A C 1
ATOM 836 O O . LEU A 1 111 ? 10.856 -8.387 -31.718 1.00 96.19 111 LEU A O 1
ATOM 840 N N . ARG A 1 112 ? 10.944 -10.430 -30.786 1.00 96.12 112 ARG A N 1
ATOM 841 C CA . ARG A 1 112 ? 11.899 -10.980 -31.755 1.00 96.12 112 ARG A CA 1
ATOM 842 C C . ARG A 1 112 ? 11.332 -10.977 -33.171 1.00 96.12 112 ARG A C 1
ATOM 844 O O . ARG A 1 112 ? 12.027 -10.539 -34.086 1.00 96.12 112 ARG A O 1
ATOM 851 N N . ASP A 1 113 ? 10.092 -11.428 -33.348 1.00 97.75 113 ASP A N 1
ATOM 852 C CA . ASP A 1 113 ? 9.409 -11.399 -34.643 1.00 97.75 113 ASP A CA 1
ATOM 853 C C . ASP A 1 113 ? 9.225 -9.955 -35.139 1.00 97.75 113 ASP A C 1
ATOM 855 O O . ASP A 1 113 ? 9.627 -9.617 -36.256 1.00 97.75 113 ASP A O 1
ATOM 859 N N . GLN A 1 114 ? 8.722 -9.059 -34.281 1.00 97.88 114 GLN A N 1
ATOM 860 C CA . GLN A 1 114 ? 8.472 -7.671 -34.660 1.00 97.88 114 GLN A CA 1
ATOM 861 C C . GLN A 1 114 ? 9.758 -6.918 -35.033 1.00 97.88 114 GLN A C 1
ATOM 863 O O . GLN A 1 114 ? 9.812 -6.298 -36.098 1.00 97.88 114 GLN A O 1
ATOM 868 N N . PHE A 1 115 ? 10.809 -6.977 -34.209 1.00 97.75 115 PHE A N 1
ATOM 869 C CA . PHE A 1 115 ? 12.090 -6.332 -34.519 1.00 97.75 115 PHE A CA 1
ATOM 870 C C . PHE A 1 115 ? 12.809 -7.000 -35.696 1.00 97.75 115 PHE A C 1
ATOM 872 O O . PHE A 1 115 ? 13.463 -6.307 -36.477 1.00 97.75 115 PHE A O 1
ATOM 879 N N . GLY A 1 116 ? 12.647 -8.316 -35.871 1.00 97.94 116 GLY A N 1
ATOM 880 C CA . GLY A 1 116 ? 13.143 -9.042 -37.038 1.00 97.94 116 GLY A CA 1
ATOM 881 C C . GLY A 1 116 ? 12.530 -8.519 -38.336 1.00 97.94 116 GLY A C 1
ATOM 882 O O . GLY A 1 116 ? 13.262 -8.163 -39.262 1.00 97.94 116 GLY A O 1
ATOM 883 N N . ARG A 1 117 ? 11.196 -8.386 -38.384 1.00 98.00 117 ARG A N 1
ATOM 884 C CA . ARG A 1 117 ? 10.487 -7.811 -39.539 1.00 98.00 117 ARG A CA 1
ATOM 885 C C . ARG A 1 117 ? 10.836 -6.347 -39.775 1.00 98.00 117 ARG A C 1
ATOM 887 O O . ARG A 1 117 ? 11.019 -5.971 -40.927 1.00 98.00 117 ARG A O 1
ATOM 894 N N . LEU A 1 118 ? 10.954 -5.534 -38.721 1.00 98.06 118 LEU A N 1
ATOM 895 C CA . LEU A 1 118 ? 11.348 -4.125 -38.854 1.00 98.06 118 LEU A CA 1
ATOM 896 C C . LEU A 1 118 ? 12.741 -3.991 -39.476 1.00 98.06 118 LEU A C 1
ATOM 898 O O . LEU A 1 118 ? 12.905 -3.242 -40.430 1.00 98.06 118 LEU A O 1
ATOM 902 N N . ARG A 1 119 ? 13.726 -4.757 -38.991 1.00 96.62 119 ARG A N 1
ATOM 903 C CA . ARG A 1 119 ? 15.087 -4.750 -39.546 1.00 96.62 119 ARG A CA 1
ATOM 904 C C . ARG A 1 119 ? 15.126 -5.249 -40.990 1.00 96.62 119 ARG A C 1
ATOM 906 O O . ARG A 1 119 ? 15.748 -4.617 -41.835 1.00 96.62 119 ARG A O 1
ATOM 913 N N . ALA A 1 120 ? 14.499 -6.393 -41.269 1.00 96.81 120 ALA A N 1
ATOM 914 C CA . ALA A 1 120 ? 14.563 -7.026 -42.587 1.00 96.81 120 ALA A CA 1
ATOM 915 C C . ALA A 1 120 ? 13.724 -6.294 -43.648 1.00 96.81 120 ALA A C 1
ATOM 917 O O . ALA A 1 120 ? 14.087 -6.285 -44.822 1.00 96.81 120 ALA A O 1
ATOM 918 N N . GLY A 1 121 ? 12.596 -5.705 -43.245 1.00 97.25 121 GLY A N 1
ATOM 919 C CA . GLY A 1 121 ? 11.666 -5.010 -44.133 1.00 97.25 121 GLY A CA 1
ATOM 920 C C . GLY A 1 121 ? 12.025 -3.550 -44.405 1.00 97.25 121 GLY A C 1
ATOM 921 O O . GLY A 1 121 ? 11.467 -2.956 -45.328 1.00 97.25 121 GLY A O 1
ATOM 922 N N . ASP A 1 122 ? 12.942 -2.961 -43.635 1.00 97.88 122 ASP A N 1
ATOM 923 C CA . ASP A 1 122 ? 13.348 -1.573 -43.824 1.00 97.88 122 ASP A CA 1
ATOM 924 C C . ASP A 1 122 ? 14.471 -1.445 -44.864 1.00 97.88 122 ASP A C 1
ATOM 926 O O . ASP A 1 122 ? 15.645 -1.754 -44.636 1.00 97.88 122 ASP A O 1
ATOM 930 N N . ARG A 1 123 ? 14.101 -0.912 -46.033 1.00 97.38 123 ARG A N 1
ATOM 931 C CA . ARG A 1 123 ? 15.040 -0.592 -47.114 1.00 97.38 123 ARG A CA 1
ATOM 932 C C . ARG A 1 123 ? 16.120 0.403 -46.678 1.00 97.38 123 ARG A C 1
ATOM 934 O O . ARG A 1 123 ? 17.215 0.364 -47.229 1.00 97.38 123 ARG A O 1
ATOM 941 N N . PHE A 1 124 ? 15.811 1.288 -45.734 1.00 96.94 124 PHE A N 1
ATOM 942 C CA . PHE A 1 124 ? 16.720 2.305 -45.209 1.00 96.94 124 PHE A CA 1
ATOM 943 C C . PHE A 1 124 ? 17.418 1.881 -43.916 1.00 96.94 124 PHE A C 1
ATOM 945 O O . PHE A 1 124 ? 18.108 2.695 -43.298 1.00 96.94 124 PHE A O 1
ATOM 952 N N . TYR A 1 125 ? 17.299 0.610 -43.523 1.00 97.25 125 TYR A N 1
ATOM 953 C CA . TYR A 1 125 ? 18.077 0.086 -42.414 1.00 97.25 125 TYR A CA 1
ATOM 954 C C . TYR A 1 125 ? 19.571 0.348 -42.654 1.00 97.25 125 TYR A C 1
ATOM 956 O O . TYR A 1 125 ? 20.070 0.211 -43.776 1.00 97.25 125 TYR A O 1
ATOM 964 N N . PHE A 1 126 ? 20.289 0.769 -41.612 1.00 96.19 126 PHE A N 1
ATOM 965 C CA . PHE A 1 126 ? 21.627 1.347 -41.775 1.00 96.19 126 PHE A CA 1
ATOM 966 C C . PHE A 1 126 ? 22.622 0.367 -42.425 1.00 96.19 126 PHE A C 1
ATOM 968 O O . PHE A 1 126 ? 23.415 0.776 -43.273 1.00 96.19 126 PHE A O 1
ATOM 975 N N . GLU A 1 127 ? 22.521 -0.932 -42.126 1.00 94.88 127 GLU A N 1
ATOM 976 C CA . GLU A 1 127 ? 23.359 -1.972 -42.745 1.00 94.88 127 GLU A CA 1
ATOM 977 C C . GLU A 1 127 ? 23.120 -2.135 -44.258 1.00 94.88 127 GLU A C 1
ATOM 979 O O . GLU A 1 127 ? 24.001 -2.611 -44.970 1.00 94.88 127 GLU A O 1
ATOM 984 N N . ASN A 1 128 ? 21.951 -1.722 -44.759 1.00 94.19 128 ASN A N 1
ATOM 985 C CA . ASN A 1 128 ? 21.594 -1.778 -46.180 1.00 94.19 128 ASN A CA 1
ATOM 986 C C . ASN A 1 128 ? 21.968 -0.494 -46.939 1.00 94.19 128 ASN A C 1
ATOM 988 O O . ASN A 1 128 ? 21.963 -0.488 -48.170 1.00 94.19 128 ASN A O 1
ATOM 992 N N . THR A 1 129 ? 22.245 0.599 -46.220 1.00 94.81 129 THR A N 1
ATOM 993 C CA . THR A 1 129 ? 22.350 1.950 -46.797 1.00 94.81 129 THR A CA 1
ATOM 994 C C . THR A 1 129 ? 23.784 2.473 -46.821 1.00 94.81 129 THR A C 1
ATOM 996 O O . THR A 1 129 ? 24.186 3.110 -47.794 1.00 94.81 129 THR A O 1
ATOM 999 N N . PHE A 1 130 ? 24.556 2.220 -45.764 1.00 96.19 130 PHE A N 1
ATOM 1000 C CA . PHE A 1 130 ? 25.899 2.776 -45.601 1.00 96.19 130 PHE A CA 1
ATOM 1001 C C . PHE A 1 130 ? 26.995 1.858 -46.152 1.00 96.19 130 PHE A C 1
ATOM 1003 O O . PHE A 1 130 ? 26.808 0.656 -46.352 1.00 96.19 130 PHE A O 1
ATOM 1010 N N . SER A 1 131 ? 28.180 2.423 -46.390 1.00 96.75 131 SER A N 1
ATOM 1011 C CA . SER A 1 131 ? 29.361 1.640 -46.749 1.00 96.75 131 SER A CA 1
ATOM 1012 C C . SER A 1 131 ? 29.829 0.762 -45.581 1.00 96.75 131 SER A C 1
ATOM 1014 O O . SER A 1 131 ? 29.559 1.029 -44.409 1.00 96.75 131 SER A O 1
ATOM 1016 N N . LYS A 1 132 ? 30.607 -0.283 -45.883 1.00 95.56 132 LYS A N 1
ATOM 1017 C CA . LYS A 1 132 ? 31.125 -1.211 -44.861 1.00 95.56 132 LYS A CA 1
ATOM 1018 C C . LYS A 1 132 ? 31.956 -0.526 -43.775 1.00 95.56 132 LYS A C 1
ATOM 1020 O O . LYS A 1 132 ? 31.996 -1.020 -42.653 1.00 95.56 132 LYS A O 1
ATOM 1025 N N . ASP A 1 133 ? 32.650 0.560 -44.102 1.00 96.44 133 ASP A N 1
ATOM 1026 C CA . ASP A 1 133 ? 33.482 1.264 -43.127 1.00 96.44 133 ASP A CA 1
ATOM 1027 C C . ASP A 1 133 ? 32.656 2.201 -42.241 1.00 96.44 133 ASP A C 1
ATOM 1029 O O . ASP A 1 133 ? 32.904 2.262 -41.039 1.00 96.44 133 ASP A O 1
ATOM 1033 N N . GLU A 1 134 ? 31.617 2.834 -42.786 1.00 96.38 134 GLU A N 1
ATOM 1034 C CA . GLU A 1 134 ? 30.644 3.602 -41.999 1.00 96.38 134 GLU A CA 1
ATOM 1035 C C . GLU A 1 134 ? 29.859 2.695 -41.043 1.00 96.38 134 GLU A C 1
ATOM 1037 O O . GLU A 1 134 ? 29.710 3.030 -39.870 1.00 96.38 134 GLU A O 1
ATOM 1042 N N . ILE A 1 135 ? 29.443 1.505 -41.495 1.00 96.50 135 ILE A N 1
ATOM 1043 C CA . ILE A 1 135 ? 28.756 0.515 -40.649 1.00 96.50 135 ILE A CA 1
ATOM 1044 C C . ILE A 1 135 ? 29.606 0.155 -39.425 1.00 96.50 135 ILE A C 1
ATOM 1046 O O . ILE A 1 135 ? 29.098 0.191 -38.310 1.00 96.50 135 ILE A O 1
ATOM 1050 N N . LYS A 1 136 ? 30.914 -0.088 -39.586 1.00 95.19 136 LYS A N 1
ATOM 1051 C CA . LYS A 1 136 ? 31.810 -0.379 -38.447 1.00 95.19 136 LYS A CA 1
ATOM 1052 C C . LYS A 1 136 ? 31.874 0.760 -37.427 1.00 95.19 136 LYS A C 1
ATOM 1054 O O . LYS A 1 136 ? 32.145 0.506 -36.254 1.00 95.19 136 LYS A O 1
ATOM 1059 N N . VAL A 1 137 ? 31.712 2.010 -37.864 1.00 94.31 137 VAL A N 1
ATOM 1060 C CA . VAL A 1 137 ? 31.662 3.175 -36.967 1.00 94.31 137 VAL A CA 1
ATOM 1061 C C . VAL A 1 137 ? 30.311 3.228 -36.252 1.00 94.31 137 VAL A C 1
ATOM 1063 O O . VAL A 1 137 ? 30.265 3.440 -35.039 1.00 94.31 137 VAL A O 1
ATOM 1066 N N . LEU A 1 138 ? 29.220 2.984 -36.979 1.00 94.25 138 LEU A N 1
ATOM 1067 C CA . LEU A 1 138 ? 27.863 2.976 -36.433 1.00 94.25 138 LEU A CA 1
ATOM 1068 C C . LEU A 1 138 ? 27.659 1.849 -35.411 1.00 94.25 138 LEU A C 1
ATOM 1070 O O . LEU A 1 138 ? 27.190 2.121 -34.313 1.00 94.25 138 LEU A O 1
ATOM 1074 N N . GLU A 1 139 ? 28.102 0.624 -35.703 1.00 93.81 139 GLU A N 1
ATOM 1075 C CA . GLU A 1 139 ? 28.015 -0.531 -34.790 1.00 93.81 139 GLU A CA 1
ATOM 1076 C C . GLU A 1 139 ? 28.783 -0.324 -33.477 1.00 93.81 139 GLU A C 1
ATOM 1078 O O . GLU A 1 139 ? 28.447 -0.911 -32.449 1.00 93.81 139 GLU A O 1
ATOM 1083 N N . LYS A 1 140 ? 29.826 0.513 -33.497 1.00 93.81 140 LYS A N 1
ATOM 1084 C CA . LYS A 1 140 ? 30.604 0.862 -32.303 1.00 93.81 140 LYS A CA 1
ATOM 1085 C C . LYS A 1 140 ? 30.001 2.010 -31.503 1.00 93.81 140 LYS A C 1
ATOM 1087 O O . LYS A 1 140 ? 30.446 2.228 -30.381 1.00 93.81 140 LYS A O 1
ATOM 1092 N N . THR A 1 141 ? 29.038 2.742 -32.060 1.00 93.12 141 THR A N 1
ATOM 1093 C CA . THR A 1 141 ? 28.436 3.895 -31.391 1.00 93.12 141 THR A CA 1
ATOM 1094 C C . THR A 1 141 ? 27.422 3.425 -30.351 1.00 93.12 141 THR A C 1
ATOM 1096 O O . THR A 1 141 ? 26.450 2.744 -30.672 1.00 93.12 141 THR A O 1
ATOM 1099 N N . ARG A 1 142 ? 27.634 3.808 -29.091 1.00 91.38 142 ARG A N 1
ATOM 1100 C CA . ARG A 1 142 ? 26.769 3.483 -27.950 1.00 91.38 142 ARG A CA 1
ATOM 1101 C C . ARG A 1 142 ? 25.942 4.694 -27.523 1.00 91.38 142 ARG A C 1
ATOM 1103 O O . ARG A 1 142 ? 26.277 5.837 -27.829 1.00 91.38 142 ARG A O 1
ATOM 1110 N N . LEU A 1 143 ? 24.879 4.462 -26.748 1.00 91.25 143 LEU A N 1
ATOM 1111 C CA . LEU A 1 143 ? 24.095 5.559 -26.162 1.00 91.25 143 LEU A CA 1
ATOM 1112 C C . LEU A 1 143 ? 24.946 6.431 -25.217 1.00 91.25 143 LEU A C 1
ATOM 1114 O O . LEU A 1 143 ? 24.750 7.641 -25.164 1.00 91.25 143 LEU A O 1
ATOM 1118 N N . SER A 1 144 ? 25.919 5.835 -24.523 1.00 87.25 144 SER A N 1
ATOM 1119 C CA . SER A 1 144 ? 26.899 6.543 -23.687 1.00 87.25 144 SER A CA 1
ATOM 1120 C C . SER A 1 144 ? 27.737 7.530 -24.494 1.00 87.25 144 SER A C 1
ATOM 1122 O O . SER A 1 144 ? 27.876 8.675 -24.071 1.00 87.25 144 SER A O 1
ATOM 1124 N N . ASP A 1 145 ? 28.195 7.143 -25.689 1.00 88.88 145 ASP A N 1
ATOM 1125 C CA . ASP A 1 145 ? 28.915 8.044 -26.596 1.00 88.88 145 ASP A CA 1
ATOM 1126 C C . ASP A 1 145 ? 28.040 9.223 -27.029 1.00 88.88 145 ASP A C 1
ATOM 1128 O O . ASP A 1 145 ? 28.511 10.356 -27.107 1.00 88.88 145 ASP A O 1
ATOM 1132 N N . ILE A 1 146 ? 26.759 8.968 -27.319 1.00 91.31 146 ILE A N 1
ATOM 1133 C CA . ILE A 1 146 ? 25.816 10.012 -27.735 1.00 91.31 146 ILE A CA 1
ATOM 1134 C C . ILE A 1 146 ? 25.618 11.022 -26.604 1.00 91.31 146 ILE A C 1
ATOM 1136 O O . ILE A 1 146 ? 25.715 12.220 -26.853 1.00 91.31 146 ILE A O 1
ATOM 1140 N N . ILE A 1 147 ? 25.382 10.567 -25.370 1.00 85.56 147 ILE A N 1
ATOM 1141 C CA . ILE A 1 147 ? 25.230 11.472 -24.223 1.00 85.56 147 ILE A CA 1
ATOM 1142 C C . ILE A 1 147 ? 26.532 12.245 -23.994 1.00 85.56 147 ILE A C 1
ATOM 1144 O O . ILE A 1 147 ? 26.502 13.470 -23.958 1.00 85.56 147 ILE A O 1
ATOM 1148 N N . ALA A 1 148 ? 27.678 11.560 -23.945 1.00 84.81 148 ALA A N 1
ATOM 1149 C CA . ALA A 1 148 ? 28.979 12.187 -23.709 1.00 84.81 148 ALA A CA 1
ATOM 1150 C C . ALA A 1 148 ? 29.333 13.269 -24.744 1.00 84.81 148 ALA A C 1
ATOM 1152 O O . ALA A 1 148 ? 29.933 14.278 -24.392 1.00 84.81 148 ALA A O 1
ATOM 1153 N N . ARG A 1 149 ? 28.937 13.105 -26.014 1.00 89.88 149 ARG A N 1
ATOM 1154 C CA . ARG A 1 149 ? 29.141 14.126 -27.061 1.00 89.88 149 ARG A CA 1
ATOM 1155 C C . ARG A 1 149 ? 28.268 15.372 -26.888 1.00 89.88 149 ARG A C 1
ATOM 1157 O O . ARG A 1 149 ? 28.572 16.391 -27.497 1.00 89.88 149 ARG A O 1
ATOM 1164 N N . ASN A 1 150 ? 27.178 15.282 -26.127 1.00 92.19 150 ASN A N 1
ATOM 1165 C CA . ASN A 1 150 ? 26.160 16.331 -26.011 1.00 92.19 150 ASN A CA 1
ATOM 1166 C C . ASN A 1 150 ? 26.025 16.897 -24.586 1.00 92.19 150 ASN A C 1
ATOM 1168 O O . ASN A 1 150 ? 25.150 17.725 -24.342 1.00 92.19 150 ASN A O 1
ATOM 1172 N N . THR A 1 151 ? 26.850 16.451 -23.637 1.00 81.00 151 THR A N 1
ATOM 1173 C CA . THR A 1 151 ? 26.797 16.889 -22.236 1.00 81.00 151 THR A CA 1
ATOM 1174 C C . THR A 1 151 ? 28.197 17.016 -21.653 1.00 81.00 151 THR A C 1
ATOM 1176 O O . THR A 1 151 ? 29.045 16.164 -21.914 1.00 81.00 151 THR A O 1
ATOM 1179 N N . ASP A 1 152 ? 28.410 18.002 -20.786 1.00 81.19 152 ASP A N 1
ATOM 1180 C CA . ASP A 1 152 ? 29.693 18.196 -20.114 1.00 81.19 152 ASP A CA 1
ATOM 1181 C C . ASP A 1 152 ? 29.827 17.327 -18.850 1.00 81.19 152 ASP A C 1
ATOM 1183 O O . ASP A 1 152 ? 28.906 17.228 -18.042 1.00 81.19 152 ASP A O 1
ATOM 1187 N N . SER A 1 153 ? 31.021 16.760 -18.641 1.00 52.66 153 SER A N 1
ATOM 1188 C CA . SER A 1 153 ? 31.473 16.148 -17.375 1.00 52.66 153 SER A CA 1
ATOM 1189 C C . SER A 1 153 ? 30.561 15.060 -16.777 1.00 52.66 153 SER A C 1
ATOM 1191 O O . SER A 1 153 ? 30.064 15.189 -15.657 1.00 52.66 153 SER A O 1
ATOM 1193 N N . LEU A 1 154 ? 30.410 13.933 -17.481 1.00 62.94 154 LEU A N 1
ATOM 1194 C CA . LEU A 1 154 ? 29.763 12.725 -16.957 1.00 62.94 154 LEU A CA 1
ATOM 1195 C C . LEU A 1 154 ? 30.702 11.516 -17.045 1.00 62.94 154 LEU A C 1
ATOM 1197 O O . LEU A 1 154 ? 31.174 11.167 -18.124 1.00 62.94 154 LEU A O 1
ATOM 1201 N N . THR A 1 155 ? 30.916 10.827 -15.924 1.00 66.88 155 THR A N 1
ATOM 1202 C CA . THR A 1 155 ? 31.445 9.456 -15.936 1.00 66.88 155 THR A CA 1
ATOM 1203 C C . THR A 1 155 ? 30.276 8.517 -16.225 1.00 66.88 155 THR A C 1
ATOM 1205 O O . THR A 1 155 ? 29.397 8.351 -15.379 1.00 66.88 155 THR A O 1
ATOM 1208 N N . LEU A 1 156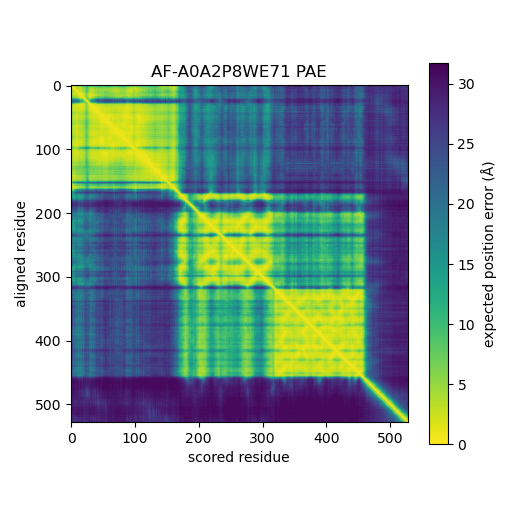 ? 30.231 7.944 -17.429 1.00 69.00 156 LEU A N 1
ATOM 1209 C CA . LEU A 1 156 ? 29.169 7.036 -17.869 1.00 69.00 156 LEU A CA 1
ATOM 1210 C C . LEU A 1 156 ? 29.717 5.612 -18.027 1.00 69.00 156 LEU A C 1
ATOM 1212 O O . LEU A 1 156 ? 30.837 5.459 -18.514 1.00 69.00 156 LEU A O 1
ATOM 1216 N N . PRO A 1 157 ? 28.951 4.568 -17.663 1.00 71.50 157 PRO A N 1
ATOM 1217 C CA . PRO A 1 157 ? 29.306 3.205 -18.030 1.00 71.50 157 PRO A CA 1
ATOM 1218 C C . PRO A 1 157 ? 29.160 3.005 -19.545 1.00 71.50 157 PRO A C 1
ATOM 1220 O O . PRO A 1 157 ? 28.324 3.641 -20.194 1.00 71.50 157 PRO A O 1
ATOM 1223 N N . ASP A 1 158 ? 29.935 2.071 -20.102 1.00 77.56 158 ASP A N 1
ATOM 1224 C CA . ASP A 1 158 ? 29.898 1.758 -21.536 1.00 77.56 158 ASP A CA 1
ATOM 1225 C C . ASP A 1 158 ? 28.494 1.336 -21.991 1.00 77.56 158 ASP A C 1
ATOM 1227 O O . ASP A 1 158 ? 28.030 1.757 -23.051 1.00 77.56 158 ASP A O 1
ATOM 1231 N N . ASN A 1 159 ? 27.795 0.527 -21.189 1.00 82.62 159 ASN A N 1
ATOM 1232 C CA . ASN A 1 159 ? 26.430 0.090 -21.465 1.00 82.62 159 ASN A CA 1
ATOM 1233 C C . ASN A 1 159 ? 25.447 0.699 -20.458 1.00 82.62 159 ASN A C 1
ATOM 1235 O O . ASN A 1 159 ? 25.399 0.281 -19.309 1.00 82.62 159 ASN A O 1
ATOM 1239 N N . LEU A 1 160 ? 24.636 1.661 -20.905 1.00 82.50 160 LEU A N 1
ATOM 1240 C CA . LEU A 1 160 ? 23.677 2.372 -20.051 1.00 82.50 160 LEU A CA 1
ATOM 1241 C C . LEU A 1 160 ? 22.392 1.591 -19.750 1.00 82.50 160 LEU A C 1
ATOM 1243 O O . LEU A 1 160 ? 21.600 2.044 -18.929 1.00 82.50 160 LEU A O 1
ATOM 1247 N N . PHE A 1 161 ? 22.162 0.456 -20.413 1.00 84.81 161 PHE A N 1
ATOM 1248 C CA . PHE A 1 161 ? 20.965 -0.360 -20.189 1.00 84.81 161 PHE A CA 1
ATOM 1249 C C . PHE A 1 161 ? 21.102 -1.307 -18.995 1.00 84.81 161 PHE A C 1
ATOM 1251 O O . PHE A 1 161 ? 20.098 -1.812 -18.505 1.00 84.81 161 PHE A O 1
ATOM 1258 N N . PHE A 1 162 ? 22.327 -1.531 -18.514 1.00 77.31 162 PHE A N 1
ATOM 1259 C CA . PHE A 1 162 ? 22.594 -2.370 -17.354 1.00 77.31 162 PHE A CA 1
ATOM 1260 C C . PHE A 1 162 ? 23.460 -1.604 -16.368 1.00 77.31 162 PHE A C 1
ATOM 1262 O O . PHE A 1 162 ? 24.529 -1.106 -16.712 1.00 77.31 162 PHE A O 1
ATOM 1269 N N . LEU A 1 163 ? 23.004 -1.547 -15.124 1.00 66.31 163 LEU A N 1
ATOM 1270 C CA . LEU A 1 163 ? 23.799 -1.036 -14.023 1.00 66.31 163 LEU A CA 1
ATOM 1271 C C . LEU A 1 163 ? 24.494 -2.206 -13.340 1.00 66.31 163 LEU A C 1
ATOM 1273 O O . LEU A 1 163 ? 23.852 -3.186 -12.959 1.00 66.31 163 LEU A O 1
ATOM 1277 N N . ASP A 1 164 ? 25.815 -2.112 -13.184 1.00 56.25 164 ASP A N 1
ATOM 1278 C CA . ASP A 1 164 ? 26.541 -3.067 -12.358 1.00 56.25 164 ASP A CA 1
ATOM 1279 C C . ASP A 1 164 ? 26.164 -2.811 -10.895 1.00 56.25 164 ASP A C 1
ATOM 1281 O O . ASP A 1 164 ? 26.520 -1.778 -10.317 1.00 56.25 164 ASP A O 1
ATOM 1285 N N . LYS A 1 165 ? 25.464 -3.770 -10.275 1.00 50.31 165 LYS A N 1
ATOM 1286 C CA . LYS A 1 165 ? 25.184 -3.747 -8.833 1.00 50.31 165 LYS A CA 1
ATOM 1287 C C . LYS A 1 165 ? 26.470 -3.615 -8.004 1.00 50.31 165 LYS A C 1
ATOM 1289 O O . LYS A 1 165 ? 26.401 -3.164 -6.876 1.00 50.31 165 LYS A O 1
ATOM 1294 N N . LYS A 1 166 ? 27.660 -3.921 -8.529 1.00 47.16 166 LYS A N 1
ATOM 1295 C CA . LYS A 1 166 ? 28.934 -3.671 -7.828 1.00 47.16 166 LYS A CA 1
ATOM 1296 C C . LYS A 1 166 ? 29.410 -2.216 -7.890 1.00 47.16 166 LYS A C 1
ATOM 1298 O O . LYS A 1 166 ? 30.196 -1.819 -7.034 1.00 47.16 166 LYS A O 1
ATOM 1303 N N . GLN A 1 167 ? 28.957 -1.427 -8.868 1.00 42.50 167 GLN A N 1
ATOM 1304 C CA . GLN A 1 167 ? 29.236 0.015 -8.949 1.00 42.50 167 GLN A CA 1
ATOM 1305 C C . GLN A 1 167 ? 28.184 0.868 -8.221 1.00 42.50 167 GLN A C 1
ATOM 1307 O O . GLN A 1 167 ? 28.519 1.970 -7.797 1.00 42.50 167 GLN A O 1
ATOM 1312 N N . PHE A 1 168 ? 26.955 0.362 -8.040 1.00 44.88 168 PHE A N 1
ATOM 1313 C CA . PHE A 1 168 ? 25.831 1.112 -7.449 1.00 44.88 168 PHE A CA 1
ATOM 1314 C C . PHE A 1 168 ? 25.143 0.445 -6.243 1.00 44.88 168 PHE A C 1
ATOM 1316 O O . PHE A 1 168 ? 24.384 1.101 -5.553 1.00 44.88 168 PHE A O 1
ATOM 1323 N N . GLY A 1 169 ? 25.420 -0.822 -5.933 1.00 47.81 169 GLY A N 1
ATOM 1324 C CA . GLY A 1 169 ? 24.764 -1.592 -4.862 1.00 47.81 169 GLY A CA 1
ATOM 1325 C C . GLY A 1 169 ? 25.459 -1.539 -3.503 1.00 47.81 169 GLY A C 1
ATOM 1326 O O . GLY A 1 169 ? 25.278 -2.444 -2.699 1.00 47.81 169 GLY A O 1
ATOM 1327 N N . LYS A 1 170 ? 26.276 -0.512 -3.241 1.00 63.69 170 LYS A N 1
ATOM 1328 C CA . LYS A 1 170 ? 26.826 -0.281 -1.899 1.00 63.69 170 LYS A CA 1
ATOM 1329 C C . LYS A 1 170 ? 25.940 0.633 -1.066 1.00 63.69 170 LYS A C 1
ATOM 1331 O O . LYS A 1 170 ? 25.730 0.324 0.094 1.00 63.69 170 LYS A O 1
ATOM 1336 N N . ALA A 1 171 ? 25.422 1.719 -1.624 1.00 72.31 171 ALA A N 1
ATOM 1337 C CA . ALA A 1 171 ? 24.520 2.628 -0.929 1.00 72.31 171 ALA A CA 1
ATOM 1338 C C . ALA A 1 171 ? 23.172 2.606 -1.644 1.00 72.31 171 ALA A C 1
ATOM 1340 O O . ALA A 1 171 ? 23.134 2.794 -2.858 1.00 72.31 171 ALA A O 1
ATOM 1341 N N . ASP A 1 172 ? 22.102 2.365 -0.899 1.00 80.81 172 ASP A N 1
ATOM 1342 C CA . ASP A 1 172 ? 20.737 2.309 -1.412 1.00 80.81 172 ASP A CA 1
ATOM 1343 C C . ASP A 1 172 ? 19.780 2.758 -0.310 1.00 80.81 172 ASP A C 1
ATOM 1345 O O . ASP A 1 172 ? 20.073 2.570 0.870 1.00 80.81 172 ASP A O 1
ATOM 1349 N N . ILE A 1 173 ? 18.665 3.371 -0.684 1.00 85.88 173 ILE A N 1
ATOM 1350 C CA . ILE A 1 173 ? 17.651 3.833 0.257 1.00 85.88 173 ILE A CA 1
ATOM 1351 C C . ILE A 1 173 ? 16.281 3.529 -0.314 1.00 85.88 173 ILE A C 1
ATOM 1353 O O . ILE A 1 173 ? 16.061 3.693 -1.508 1.00 85.88 173 ILE A O 1
ATOM 1357 N N . ASP A 1 174 ? 15.378 3.121 0.557 1.00 85.12 174 ASP A N 1
ATOM 1358 C CA . ASP A 1 174 ? 14.011 2.776 0.205 1.00 85.12 174 ASP A CA 1
ATOM 1359 C C . ASP A 1 174 ? 13.056 3.473 1.180 1.00 85.12 174 ASP A C 1
ATOM 1361 O O . ASP A 1 174 ? 13.377 3.654 2.362 1.00 85.12 174 ASP A O 1
ATOM 1365 N N . ILE A 1 175 ? 11.914 3.943 0.685 1.00 83.69 175 ILE A N 1
ATOM 1366 C CA . ILE A 1 175 ? 10.865 4.550 1.501 1.00 83.69 175 ILE A CA 1
ATOM 1367 C C . ILE A 1 175 ? 9.534 3.867 1.225 1.00 83.69 175 ILE A C 1
ATOM 1369 O O . ILE A 1 175 ? 9.039 3.888 0.113 1.00 83.69 175 ILE A O 1
ATOM 1373 N N . GLU A 1 176 ? 8.891 3.361 2.270 1.00 82.94 176 GLU A N 1
ATOM 1374 C CA . GLU A 1 176 ? 7.501 2.918 2.202 1.00 82.94 176 GLU A CA 1
ATOM 1375 C C . GLU A 1 176 ? 6.599 3.918 2.931 1.00 82.94 176 GLU A C 1
ATOM 1377 O O . GLU A 1 176 ? 6.813 4.243 4.108 1.00 82.94 176 GLU A O 1
ATOM 1382 N N . THR A 1 177 ? 5.551 4.383 2.262 1.00 78.75 177 THR A N 1
ATOM 1383 C CA . THR A 1 177 ? 4.574 5.330 2.791 1.00 78.75 177 THR A CA 1
ATOM 1384 C C . THR A 1 177 ? 3.288 4.609 3.168 1.00 78.75 177 THR A C 1
ATOM 1386 O O . THR A 1 177 ? 2.588 4.014 2.357 1.00 78.75 177 THR A O 1
ATOM 1389 N N . HIS A 1 178 ? 2.934 4.705 4.444 1.00 74.88 178 HIS A N 1
ATOM 1390 C CA . HIS A 1 178 ? 1.829 3.976 5.049 1.00 74.88 178 HIS A CA 1
ATOM 1391 C C . HIS A 1 178 ? 0.767 4.941 5.555 1.00 74.88 178 HIS A C 1
ATOM 1393 O O . HIS A 1 178 ? 1.058 5.852 6.332 1.00 74.88 178 HIS A O 1
ATOM 1399 N N . LEU A 1 179 ? -0.487 4.712 5.171 1.00 72.12 179 LEU A N 1
ATOM 1400 C CA . LEU A 1 179 ? -1.626 5.438 5.728 1.00 72.12 179 LEU A CA 1
ATOM 1401 C C . LEU A 1 179 ? -2.103 4.757 7.011 1.00 72.12 179 LEU A C 1
ATOM 1403 O O . LEU A 1 179 ? -2.705 3.692 6.942 1.00 72.12 179 LEU A O 1
ATOM 1407 N N . LEU A 1 180 ? -1.909 5.368 8.175 1.00 68.19 180 LEU A N 1
ATOM 1408 C CA . LEU A 1 180 ? -2.519 4.879 9.407 1.00 68.19 180 LEU A CA 1
ATOM 1409 C C . LEU A 1 180 ? -3.926 5.447 9.577 1.00 68.19 180 LEU A C 1
ATOM 1411 O O . LEU A 1 180 ? -4.182 6.651 9.463 1.00 68.19 180 LEU A O 1
ATOM 1415 N N . SER A 1 181 ? -4.862 4.548 9.879 1.00 56.91 181 SER A N 1
ATOM 1416 C CA . SER A 1 181 ? -6.230 4.936 10.179 1.00 56.91 181 SER A CA 1
ATOM 1417 C C . SER A 1 181 ? -6.299 5.758 11.473 1.00 56.91 181 SER A C 1
ATOM 1419 O O . SER A 1 181 ? -5.582 5.468 12.435 1.00 56.91 181 SER A O 1
ATOM 1421 N N . PRO A 1 182 ? -7.207 6.739 11.543 1.00 54.19 182 PRO A N 1
ATOM 1422 C CA . PRO A 1 182 ? -7.387 7.549 12.732 1.00 54.19 182 PRO A CA 1
ATOM 1423 C C . PRO A 1 182 ? -7.582 6.749 14.038 1.00 54.19 182 PRO A C 1
ATOM 1425 O O . PRO A 1 182 ? -8.510 5.946 14.154 1.00 54.19 182 PRO A O 1
ATOM 1428 N N . GLY A 1 183 ? -6.763 7.027 15.058 1.00 46.12 183 GLY A N 1
ATOM 1429 C CA . GLY A 1 183 ? -6.850 6.379 16.378 1.00 46.12 183 GLY A CA 1
ATOM 1430 C C . GLY A 1 183 ? -5.989 5.118 16.542 1.00 46.12 183 GLY A C 1
ATOM 1431 O O . GLY A 1 183 ? -6.070 4.459 17.581 1.00 46.12 183 GLY A O 1
ATOM 1432 N N . GLY A 1 184 ? -5.148 4.794 15.555 1.00 47.34 184 GLY A N 1
ATOM 1433 C CA . GLY A 1 184 ? -4.040 3.860 15.737 1.00 47.34 184 GLY A CA 1
ATOM 1434 C C . GLY A 1 184 ? -2.974 4.468 16.652 1.00 47.34 184 GLY A C 1
ATOM 1435 O O . GLY A 1 184 ? -2.463 5.552 16.395 1.00 47.34 184 GLY A O 1
ATOM 1436 N N . SER A 1 185 ? -2.639 3.790 17.747 1.00 40.31 185 SER A N 1
ATOM 1437 C CA . SER A 1 185 ? -1.412 4.085 18.487 1.00 40.31 185 SER A CA 1
ATOM 1438 C C . SER A 1 185 ? -0.242 3.448 17.742 1.00 40.31 185 SER A C 1
ATOM 1440 O O . SER A 1 185 ? -0.299 2.267 17.404 1.00 40.31 185 SER A O 1
ATOM 1442 N N . ALA A 1 186 ? 0.850 4.193 17.550 1.00 38.25 186 ALA A N 1
ATOM 1443 C CA . ALA A 1 186 ? 2.100 3.703 16.958 1.00 38.25 186 ALA A CA 1
ATOM 1444 C C . ALA A 1 186 ? 2.736 2.503 17.705 1.00 38.25 186 ALA A C 1
ATOM 1446 O O . ALA A 1 186 ? 3.741 1.964 17.245 1.00 38.25 186 ALA A O 1
ATOM 1447 N N . ALA A 1 187 ? 2.173 2.097 18.852 1.00 32.59 187 ALA A N 1
ATOM 1448 C CA . ALA A 1 187 ? 2.660 1.011 19.699 1.00 32.59 187 ALA A CA 1
ATOM 1449 C C . ALA A 1 187 ? 2.148 -0.392 19.315 1.00 32.59 187 ALA A C 1
ATOM 1451 O O . ALA A 1 187 ? 2.683 -1.378 19.814 1.00 32.59 187 ALA A O 1
ATOM 1452 N N . THR A 1 188 ? 1.154 -0.515 18.435 1.00 33.25 188 THR A N 1
ATOM 1453 C CA . THR A 1 188 ? 0.682 -1.817 17.940 1.00 33.25 188 THR A CA 1
ATOM 1454 C C . THR A 1 188 ? 0.775 -1.823 16.425 1.00 33.25 188 THR A C 1
ATOM 1456 O O . THR A 1 188 ? -0.037 -1.191 15.750 1.00 33.25 188 THR A O 1
ATOM 1459 N N . ASP A 1 189 ? 1.804 -2.491 15.899 1.00 37.25 189 ASP A N 1
ATOM 1460 C CA . ASP A 1 189 ? 1.889 -2.828 14.479 1.00 37.25 189 ASP A CA 1
ATOM 1461 C C . ASP A 1 189 ? 0.577 -3.493 14.023 1.00 37.25 189 ASP A C 1
ATOM 1463 O O . ASP A 1 189 ? -0.044 -4.239 14.780 1.00 37.25 189 ASP A O 1
ATOM 1467 N N . LEU A 1 190 ? 0.216 -3.219 12.765 1.00 40.94 190 LEU A N 1
ATOM 1468 C CA . LEU A 1 190 ? -0.981 -3.661 12.043 1.00 40.94 190 LEU A CA 1
ATOM 1469 C C . LEU A 1 190 ? -2.286 -3.031 12.525 1.00 40.94 190 LEU A C 1
ATOM 1471 O O . LEU A 1 190 ? -2.947 -3.593 13.382 1.00 40.94 190 LEU A O 1
ATOM 1475 N N . LEU A 1 191 ? -2.729 -1.959 11.858 1.00 38.66 191 LEU A N 1
ATOM 1476 C CA . LEU A 1 191 ? -4.121 -1.819 11.415 1.00 38.66 191 LEU A CA 1
ATOM 1477 C C . LEU A 1 191 ? -4.222 -0.752 10.321 1.00 38.66 191 LEU A C 1
ATOM 1479 O O . LEU A 1 191 ? -3.989 0.431 10.534 1.00 38.66 191 LEU A O 1
ATOM 1483 N N . PHE A 1 192 ? -4.533 -1.255 9.125 1.00 41.03 192 PHE A N 1
ATOM 1484 C CA . PHE A 1 192 ? -4.511 -0.572 7.833 1.00 41.03 192 PHE A CA 1
ATOM 1485 C C . PHE A 1 192 ? -3.116 -0.189 7.313 1.00 41.03 192 PHE A C 1
ATOM 1487 O O . PHE A 1 192 ? -2.861 0.939 6.936 1.00 41.03 192 PHE A O 1
ATOM 1494 N N . THR A 1 193 ? -2.211 -1.159 7.181 1.00 38.53 193 THR A N 1
ATOM 1495 C CA . THR A 1 193 ? -1.088 -1.023 6.242 1.00 38.53 193 THR A CA 1
ATOM 1496 C C . THR A 1 193 ? -1.660 -1.075 4.819 1.00 38.53 193 THR A C 1
ATOM 1498 O O . THR A 1 193 ? -1.810 -2.151 4.231 1.00 38.53 193 THR A O 1
ATOM 1501 N N . GLN A 1 194 ? -2.105 0.065 4.291 1.00 47.12 194 GLN A N 1
ATOM 1502 C CA . GLN A 1 194 ? -2.270 0.208 2.853 1.00 47.12 194 GLN A CA 1
ATOM 1503 C C . GLN A 1 194 ? -0.888 0.514 2.299 1.00 47.12 194 GLN A C 1
ATOM 1505 O O . GLN A 1 194 ? -0.474 1.666 2.257 1.00 47.12 194 GLN A O 1
ATOM 1510 N N . THR A 1 195 ? -0.169 -0.549 1.952 1.00 42.25 195 THR A N 1
ATOM 1511 C CA . THR A 1 195 ? 0.883 -0.432 0.952 1.00 42.25 195 THR A CA 1
ATOM 1512 C C . THR A 1 195 ? 0.226 -0.065 -0.378 1.00 42.25 195 THR A C 1
ATOM 1514 O O . THR A 1 195 ? -0.965 -0.334 -0.590 1.00 42.25 195 THR A O 1
ATOM 1517 N N . HIS A 1 196 ? 1.020 0.542 -1.250 1.00 41.72 196 HIS A N 1
ATOM 1518 C CA . HIS A 1 196 ? 0.758 0.903 -2.645 1.00 41.72 196 HIS A CA 1
ATOM 1519 C C . HIS A 1 196 ? -0.175 -0.046 -3.444 1.00 41.72 196 HIS A C 1
ATOM 1521 O O . HIS A 1 196 ? -0.915 0.386 -4.319 1.00 41.72 196 HIS A O 1
ATOM 1527 N N . ASP A 1 197 ? -0.248 -1.334 -3.098 1.00 39.19 197 ASP A N 1
ATOM 1528 C CA . ASP A 1 197 ? -0.966 -2.368 -3.858 1.00 39.19 197 ASP A CA 1
ATOM 1529 C C . ASP A 1 197 ? -2.479 -2.525 -3.581 1.00 39.19 197 ASP A C 1
ATOM 1531 O O . ASP A 1 197 ? -3.100 -3.473 -4.079 1.00 39.19 197 ASP A O 1
ATOM 1535 N N . LYS A 1 198 ? -3.120 -1.666 -2.774 1.00 50.72 198 LYS A N 1
ATOM 1536 C CA . LYS A 1 198 ? -4.540 -1.852 -2.383 1.00 50.72 198 LYS A CA 1
ATOM 1537 C C . LYS A 1 198 ? -5.435 -0.660 -2.730 1.00 50.72 198 LYS A C 1
ATOM 1539 O O . LYS A 1 198 ? -5.022 0.487 -2.665 1.00 50.72 198 LYS A O 1
ATOM 1544 N N . VAL A 1 199 ? -6.704 -0.962 -3.051 1.00 51.66 199 VAL A N 1
ATOM 1545 C CA . VAL A 1 199 ? -7.786 0.001 -3.364 1.00 51.66 199 VAL A CA 1
ATOM 1546 C C . VAL A 1 199 ? -7.735 1.207 -2.418 1.00 51.66 199 VAL A C 1
ATOM 1548 O O . VAL A 1 199 ? -7.808 0.972 -1.213 1.00 51.66 199 VAL A O 1
ATOM 1551 N N . PRO A 1 200 ? -7.679 2.460 -2.912 1.00 63.56 200 PRO A N 1
ATOM 1552 C CA . PRO A 1 200 ? -7.415 3.633 -2.083 1.00 63.56 200 PRO A CA 1
ATOM 1553 C C . PRO A 1 200 ? -8.345 3.712 -0.875 1.00 63.56 200 PRO A C 1
ATOM 1555 O O . PRO A 1 200 ? -9.570 3.584 -0.995 1.00 63.56 200 PRO A O 1
ATOM 1558 N N . ALA A 1 201 ? -7.739 3.911 0.294 1.00 65.38 201 ALA A N 1
ATOM 1559 C CA . ALA A 1 201 ? -8.427 3.936 1.566 1.00 65.38 201 ALA A CA 1
ATOM 1560 C C . ALA A 1 201 ? -9.491 5.025 1.552 1.00 65.38 201 ALA A C 1
ATOM 1562 O O . ALA A 1 201 ? -9.296 6.150 1.088 1.00 65.38 201 ALA A O 1
ATOM 1563 N N . ARG A 1 202 ? -10.650 4.670 2.074 1.00 72.25 202 ARG A N 1
ATOM 1564 C CA . ARG A 1 202 ? -11.802 5.544 2.126 1.00 72.25 202 ARG A CA 1
ATOM 1565 C C . ARG A 1 202 ? -11.807 6.334 3.437 1.00 72.25 202 ARG A C 1
ATOM 1567 O O . ARG A 1 202 ? -11.833 5.726 4.502 1.00 72.25 202 ARG A O 1
ATOM 1574 N N . VAL A 1 203 ? -11.783 7.664 3.387 1.00 74.69 203 VAL A N 1
ATOM 1575 C CA . VAL A 1 203 ? -11.690 8.516 4.588 1.00 74.69 203 VAL A CA 1
ATOM 1576 C C . VAL A 1 203 ? -12.835 9.527 4.638 1.00 74.69 203 VAL A C 1
ATOM 1578 O O . VAL A 1 203 ? -13.222 10.114 3.635 1.00 74.69 203 VAL A O 1
ATOM 1581 N N . VAL A 1 204 ? -13.416 9.771 5.809 1.00 74.19 204 VAL A N 1
ATOM 1582 C CA . VAL A 1 204 ? -14.436 10.825 5.948 1.00 74.19 204 VAL A CA 1
ATOM 1583 C C . VAL A 1 204 ? -13.777 12.208 5.990 1.00 74.19 204 VAL A C 1
ATOM 1585 O O . VAL A 1 204 ? -12.831 12.411 6.751 1.00 74.19 204 VAL A O 1
ATOM 1588 N N . GLN A 1 205 ? -14.303 13.180 5.235 1.00 76.19 205 GLN A N 1
ATOM 1589 C CA . GLN A 1 205 ? -13.839 14.572 5.262 1.00 76.19 205 GLN A CA 1
ATOM 1590 C C . GLN A 1 205 ? -13.746 15.101 6.702 1.00 76.19 205 GLN A C 1
ATOM 1592 O O . GLN A 1 205 ? -14.681 14.958 7.488 1.00 76.19 205 GLN A O 1
ATOM 1597 N N . GLY A 1 206 ? -12.636 15.764 7.027 1.00 72.62 206 GLY A N 1
ATOM 1598 C CA . GLY A 1 206 ? -12.369 16.310 8.358 1.00 72.62 206 GLY A CA 1
ATOM 1599 C C . GLY A 1 206 ? -11.739 15.310 9.329 1.00 72.62 206 GLY A C 1
ATOM 1600 O O . GLY A 1 206 ? -11.312 15.720 10.407 1.00 72.62 206 GLY A O 1
ATOM 1601 N N . SER A 1 207 ? -11.633 14.031 8.953 1.00 74.44 207 SER A N 1
ATOM 1602 C CA . SER A 1 207 ? -10.877 13.050 9.735 1.00 74.44 207 SER A CA 1
ATOM 1603 C C . SER A 1 207 ? -9.399 13.421 9.750 1.00 74.44 207 SER A C 1
ATOM 1605 O O . SER A 1 207 ? -8.846 13.860 8.738 1.00 74.44 207 SER A O 1
ATOM 1607 N N . SER A 1 208 ? -8.753 13.210 10.894 1.00 76.44 208 SER A N 1
ATOM 1608 C CA . SER A 1 208 ? -7.299 13.272 10.976 1.00 76.44 208 SER A CA 1
ATOM 1609 C C . SER A 1 208 ? -6.703 12.003 10.381 1.00 76.44 208 SER A C 1
ATOM 1611 O O . SER A 1 208 ? -7.109 10.900 10.740 1.00 76.44 208 SER A O 1
ATOM 1613 N N . VAL A 1 209 ? -5.761 12.186 9.467 1.00 76.50 209 VAL A N 1
ATOM 1614 C CA . VAL A 1 209 ? -5.028 11.137 8.769 1.00 76.50 209 VAL A CA 1
ATOM 1615 C C . VAL A 1 209 ? -3.587 11.179 9.260 1.00 76.50 209 VAL A C 1
ATOM 1617 O O . VAL A 1 209 ? -2.962 12.242 9.244 1.00 76.50 209 VAL A O 1
ATOM 1620 N N . GLU A 1 210 ? -3.077 10.037 9.708 1.00 82.00 210 GLU A N 1
ATOM 1621 C CA . GLU A 1 210 ? -1.672 9.867 10.067 1.00 82.00 210 GLU A CA 1
ATOM 1622 C C . GLU A 1 210 ? -0.968 9.127 8.930 1.00 82.00 210 GLU A C 1
ATOM 1624 O O . GLU A 1 210 ? -1.434 8.089 8.472 1.00 82.00 210 GLU A O 1
ATOM 1629 N N . ILE A 1 211 ? 0.149 9.669 8.459 1.00 82.69 211 ILE A N 1
ATOM 1630 C CA . ILE A 1 211 ? 0.972 9.057 7.417 1.00 82.69 211 ILE A CA 1
ATOM 1631 C C . ILE A 1 211 ? 2.323 8.724 8.031 1.00 82.69 211 ILE A C 1
ATOM 1633 O O . ILE A 1 211 ? 2.964 9.602 8.613 1.00 82.69 211 ILE A O 1
ATOM 1637 N N . ILE A 1 212 ? 2.741 7.467 7.913 1.00 87.06 212 ILE A N 1
ATOM 1638 C CA . ILE A 1 212 ? 4.028 6.973 8.394 1.00 87.06 212 ILE A CA 1
ATOM 1639 C C . ILE A 1 212 ? 4.931 6.671 7.210 1.00 87.06 212 ILE A C 1
ATOM 1641 O O . ILE A 1 212 ? 4.562 5.900 6.336 1.00 87.06 212 ILE A O 1
ATOM 1645 N N . TYR A 1 213 ? 6.137 7.218 7.232 1.00 89.38 213 TYR A N 1
ATOM 1646 C CA . TYR A 1 213 ? 7.185 6.898 6.271 1.00 89.38 213 TYR A CA 1
ATOM 1647 C C . TYR A 1 213 ? 8.182 5.964 6.945 1.00 89.38 213 TYR A C 1
ATOM 1649 O O . TYR A 1 213 ? 8.757 6.327 7.976 1.00 89.38 213 TYR A O 1
ATOM 1657 N N . ARG A 1 214 ? 8.364 4.765 6.396 1.00 91.94 214 ARG A N 1
ATOM 1658 C CA . ARG A 1 214 ? 9.391 3.808 6.813 1.00 91.94 214 ARG A CA 1
ATOM 1659 C C . ARG A 1 214 ? 10.548 3.931 5.837 1.00 91.94 214 ARG A C 1
ATOM 1661 O O . ARG A 1 214 ? 10.393 3.586 4.679 1.00 91.94 214 ARG A O 1
ATOM 1668 N N . VAL A 1 215 ? 11.674 4.455 6.300 1.00 93.75 215 VAL A N 1
ATOM 1669 C CA . VAL A 1 215 ? 12.879 4.620 5.487 1.00 93.75 215 VAL A CA 1
ATOM 1670 C C . VAL A 1 215 ? 13.838 3.494 5.826 1.00 93.75 215 VAL A C 1
ATOM 1672 O O . VAL A 1 215 ? 14.293 3.419 6.968 1.00 93.75 215 VAL A O 1
ATOM 1675 N N . SER A 1 216 ? 14.138 2.633 4.862 1.00 92.31 216 SER A N 1
ATOM 1676 C CA . SER A 1 216 ? 15.029 1.491 5.032 1.00 92.31 216 SER A CA 1
ATOM 1677 C C . SER A 1 216 ? 16.328 1.665 4.239 1.00 92.31 216 SER A C 1
ATOM 1679 O O . SER A 1 216 ? 16.381 2.386 3.241 1.00 92.31 216 SER A O 1
ATOM 1681 N N . ASN A 1 217 ? 17.407 1.037 4.713 1.00 91.75 217 ASN A N 1
ATOM 1682 C CA . ASN A 1 217 ? 18.665 0.930 3.970 1.00 91.75 217 ASN A CA 1
ATOM 1683 C C . ASN A 1 217 ? 18.868 -0.529 3.536 1.00 91.75 217 ASN A C 1
ATOM 1685 O O . ASN A 1 217 ? 19.389 -1.333 4.321 1.00 91.75 217 ASN A O 1
ATOM 1689 N N . PRO A 1 218 ? 18.448 -0.888 2.308 1.00 84.94 218 PRO A N 1
ATOM 1690 C CA . PRO A 1 218 ? 18.675 -2.216 1.742 1.00 84.94 218 PRO A CA 1
ATOM 1691 C C . PRO A 1 218 ? 20.106 -2.408 1.205 1.00 84.94 218 PRO A C 1
ATOM 1693 O O . PRO A 1 218 ? 20.454 -3.509 0.772 1.00 84.94 218 PRO A O 1
ATOM 1696 N N . GLY A 1 219 ? 20.932 -1.356 1.209 1.00 83.38 219 GLY A N 1
ATOM 1697 C CA . GLY A 1 219 ? 22.320 -1.390 0.759 1.00 83.38 219 GLY A CA 1
ATOM 1698 C C . GLY A 1 219 ? 23.293 -1.968 1.792 1.00 83.38 219 GLY A C 1
ATOM 1699 O O . GLY A 1 219 ? 22.920 -2.543 2.808 1.00 83.38 219 GLY A O 1
ATOM 1700 N N . GLU A 1 220 ? 24.589 -1.796 1.528 1.00 82.50 220 GLU A N 1
ATOM 1701 C CA . GLU A 1 220 ? 25.703 -2.273 2.365 1.00 82.50 220 GLU A CA 1
ATOM 1702 C C . GLU A 1 220 ? 26.479 -1.128 3.054 1.00 82.50 220 GLU A C 1
ATOM 1704 O O . GLU A 1 220 ? 27.440 -1.369 3.784 1.00 82.50 220 GLU A O 1
ATOM 1709 N N . THR A 1 221 ? 26.103 0.129 2.803 1.00 84.94 221 THR A N 1
ATOM 1710 C CA . THR A 1 221 ? 26.811 1.344 3.238 1.00 84.94 221 THR A CA 1
ATOM 1711 C C . THR A 1 221 ? 25.911 2.168 4.148 1.00 84.94 221 THR A C 1
ATOM 1713 O O . THR A 1 221 ? 24.771 2.427 3.762 1.00 84.94 221 THR A O 1
ATOM 1716 N N . PRO A 1 222 ? 26.399 2.610 5.320 1.00 88.50 222 PRO A N 1
ATOM 1717 C CA . PRO A 1 222 ? 25.661 3.525 6.181 1.00 88.50 222 PRO A CA 1
ATOM 1718 C C . PRO A 1 222 ? 25.279 4.823 5.465 1.00 88.50 222 PRO A C 1
ATOM 1720 O O . PRO A 1 222 ? 26.009 5.323 4.603 1.00 88.50 222 PRO A O 1
ATOM 1723 N N . LEU A 1 223 ? 24.131 5.380 5.841 1.00 93.56 223 LEU A N 1
ATOM 1724 C CA . LEU A 1 223 ? 23.603 6.609 5.260 1.00 93.56 223 LEU A CA 1
ATOM 1725 C C . LEU A 1 223 ? 23.459 7.701 6.324 1.00 93.56 223 LEU A C 1
ATOM 1727 O O . LEU A 1 223 ? 22.881 7.482 7.386 1.00 93.56 223 LEU A O 1
ATOM 1731 N N . GLY A 1 224 ? 23.976 8.889 6.022 1.00 92.81 224 GLY A N 1
ATOM 1732 C CA . GLY A 1 224 ? 23.837 10.100 6.830 1.00 92.81 224 GLY A CA 1
ATOM 1733 C C . GLY A 1 224 ? 22.898 11.116 6.177 1.00 92.81 224 GLY A C 1
ATOM 1734 O O . GLY A 1 224 ? 22.453 10.940 5.044 1.00 92.81 224 GLY A O 1
ATOM 1735 N N . ASN A 1 225 ? 22.600 12.208 6.890 1.00 93.06 225 ASN A N 1
ATOM 1736 C CA . ASN A 1 225 ? 21.774 13.321 6.392 1.00 93.06 225 ASN A CA 1
ATOM 1737 C C . ASN A 1 225 ? 20.408 12.894 5.816 1.00 93.06 225 ASN A C 1
ATOM 1739 O O . ASN A 1 225 ? 19.894 13.512 4.879 1.00 93.06 225 ASN A O 1
ATOM 1743 N N . VAL A 1 226 ? 19.809 11.843 6.388 1.00 95.25 226 VAL A N 1
ATOM 1744 C CA . VAL A 1 226 ? 18.519 11.303 5.944 1.00 95.25 226 VAL A CA 1
ATOM 1745 C C . VAL A 1 226 ? 17.443 12.380 6.059 1.00 95.25 226 VAL A C 1
ATOM 1747 O O . VAL A 1 226 ? 17.060 12.798 7.153 1.00 95.25 226 VAL A O 1
ATOM 1750 N N . THR A 1 227 ? 16.948 12.826 4.909 1.00 94.56 227 THR A N 1
ATOM 1751 C CA . THR A 1 227 ? 15.942 13.878 4.795 1.00 94.56 227 THR A CA 1
ATOM 1752 C C . THR A 1 227 ? 14.698 13.311 4.136 1.00 94.56 227 THR A C 1
ATOM 1754 O O . THR A 1 227 ? 14.752 12.856 2.995 1.00 94.56 227 THR A O 1
ATOM 1757 N N . VAL A 1 228 ? 13.568 13.382 4.841 1.00 94.75 228 VAL A N 1
ATOM 1758 C CA . VAL A 1 228 ? 12.258 12.994 4.312 1.00 94.75 228 VAL A CA 1
ATOM 1759 C C . VAL A 1 228 ? 11.457 14.246 3.994 1.00 94.75 228 VAL A C 1
ATOM 1761 O O . VAL A 1 228 ? 11.371 15.182 4.791 1.00 94.75 228 VAL A O 1
ATOM 1764 N N . THR A 1 229 ? 10.854 14.264 2.815 1.00 92.44 229 THR A N 1
ATOM 1765 C CA . THR A 1 229 ? 9.923 15.304 2.390 1.00 92.44 229 THR A CA 1
ATOM 1766 C C . THR A 1 229 ? 8.646 14.667 1.873 1.00 92.44 229 THR A C 1
ATOM 1768 O O . THR A 1 229 ? 8.642 13.532 1.411 1.00 92.44 229 THR A O 1
ATOM 1771 N N . SER A 1 230 ? 7.547 15.395 1.984 1.00 88.31 230 SER A N 1
ATOM 1772 C CA . SER A 1 230 ? 6.224 14.947 1.579 1.00 88.31 230 SER A CA 1
ATOM 1773 C C . SER A 1 230 ? 5.580 16.015 0.722 1.00 88.31 230 SER A C 1
ATOM 1775 O O . SER A 1 230 ? 5.618 17.198 1.067 1.00 88.31 230 SER A O 1
ATOM 1777 N N . GLN A 1 231 ? 4.960 15.610 -0.376 1.00 86.81 231 GLN A N 1
ATOM 1778 C CA . GLN A 1 231 ? 4.250 16.522 -1.263 1.00 86.81 231 GLN A CA 1
ATOM 1779 C C . GLN A 1 231 ? 2.835 16.019 -1.528 1.00 86.81 231 GLN A C 1
ATOM 1781 O O . GLN A 1 231 ? 2.652 14.871 -1.924 1.00 86.81 231 GLN A O 1
ATOM 1786 N N . ALA A 1 232 ? 1.842 16.895 -1.360 1.00 79.06 232 ALA A N 1
ATOM 1787 C CA . ALA A 1 232 ? 0.451 16.543 -1.617 1.00 79.06 232 ALA A CA 1
ATOM 1788 C C . ALA A 1 232 ? 0.234 16.189 -3.099 1.00 79.06 232 ALA A C 1
ATOM 1790 O O . ALA A 1 232 ? 0.716 16.900 -3.985 1.00 79.06 232 ALA A O 1
ATOM 1791 N N . VAL A 1 233 ? -0.526 15.120 -3.354 1.00 66.62 233 VAL A N 1
ATOM 1792 C CA . VAL A 1 233 ? -0.865 14.645 -4.711 1.00 66.62 233 VAL A CA 1
ATOM 1793 C C . VAL A 1 233 ? -1.878 15.579 -5.395 1.00 66.62 233 VAL A C 1
ATOM 1795 O O . VAL A 1 233 ? -1.849 15.739 -6.614 1.00 66.62 233 VAL A O 1
ATOM 1798 N N . ALA A 1 234 ? -2.740 16.251 -4.620 1.00 59.19 234 ALA A N 1
ATOM 1799 C CA . ALA A 1 234 ? -3.754 17.187 -5.109 1.00 59.19 234 ALA A CA 1
ATOM 1800 C C . ALA A 1 234 ? -3.626 18.575 -4.445 1.00 59.19 234 ALA A C 1
ATOM 1802 O O . ALA A 1 234 ? -3.512 18.680 -3.225 1.00 59.19 234 ALA A O 1
ATOM 1803 N N . GLY A 1 235 ? -3.693 19.651 -5.242 1.00 53.81 235 GLY A N 1
ATOM 1804 C CA . GLY A 1 235 ? -3.628 21.046 -4.775 1.00 53.81 235 GLY A CA 1
ATOM 1805 C C . GLY A 1 235 ? -2.289 21.747 -5.045 1.00 53.81 235 GLY A C 1
ATOM 1806 O O . GLY A 1 235 ? -1.477 21.279 -5.838 1.00 53.81 235 GLY A O 1
ATOM 1807 N N . ALA A 1 236 ? -2.070 22.914 -4.425 1.00 49.28 236 ALA A N 1
ATOM 1808 C CA . ALA A 1 236 ? -0.799 23.631 -4.543 1.00 49.28 236 ALA A CA 1
ATOM 1809 C C . ALA A 1 236 ? 0.322 22.786 -3.899 1.00 49.28 236 ALA A C 1
ATOM 1811 O O . ALA A 1 236 ? 0.192 22.446 -2.718 1.00 49.28 236 ALA A O 1
ATOM 1812 N N . PRO A 1 237 ? 1.402 22.444 -4.631 1.00 61.41 237 PRO A N 1
ATOM 1813 C CA . PRO A 1 237 ? 2.436 21.521 -4.172 1.00 61.41 237 PRO A CA 1
ATOM 1814 C C . PRO A 1 237 ? 3.290 22.182 -3.088 1.00 61.41 237 PRO A C 1
ATOM 1816 O O . PRO A 1 237 ? 4.362 22.723 -3.346 1.00 61.41 237 PRO A O 1
ATOM 1819 N N . THR A 1 238 ? 2.788 22.186 -1.858 1.00 72.56 238 THR A N 1
ATOM 1820 C CA . THR A 1 238 ? 3.550 22.652 -0.703 1.00 72.56 238 THR A CA 1
ATOM 1821 C C . THR A 1 238 ? 4.360 21.476 -0.187 1.00 72.56 238 THR A C 1
ATOM 1823 O O . THR A 1 238 ? 3.786 20.477 0.247 1.00 72.56 238 THR A O 1
ATOM 1826 N N . LEU A 1 239 ? 5.685 21.590 -0.247 1.00 82.12 239 LEU A N 1
ATOM 1827 C CA . LEU A 1 239 ? 6.578 20.603 0.345 1.00 82.12 239 LEU A CA 1
ATOM 1828 C C . LEU A 1 239 ? 6.451 20.668 1.872 1.00 82.12 239 LEU A C 1
ATOM 1830 O O . LEU A 1 239 ? 6.601 21.734 2.471 1.00 82.12 239 LEU A O 1
ATOM 1834 N N . ARG A 1 240 ? 6.159 19.533 2.497 1.00 88.06 240 ARG A N 1
ATOM 1835 C CA . ARG A 1 240 ? 6.088 19.360 3.950 1.00 88.06 240 ARG A CA 1
ATOM 1836 C C . ARG A 1 240 ? 7.243 18.479 4.413 1.00 88.06 240 ARG A C 1
ATOM 1838 O O . ARG A 1 240 ? 7.730 17.644 3.656 1.00 88.06 240 ARG A O 1
ATOM 1845 N N . GLN A 1 241 ? 7.659 18.652 5.661 1.00 90.81 241 GLN A N 1
ATOM 1846 C CA . GLN A 1 241 ? 8.663 17.805 6.304 1.00 90.81 241 GLN A CA 1
ATOM 1847 C C . GLN A 1 241 ? 7.972 16.935 7.356 1.00 90.81 241 GLN A C 1
ATOM 1849 O O . GLN A 1 241 ? 7.437 17.486 8.317 1.00 90.81 241 GLN A O 1
ATOM 1854 N N . PRO A 1 242 ? 7.904 15.608 7.151 1.00 93.25 242 PRO A N 1
ATOM 1855 C CA . PRO A 1 242 ? 7.474 14.674 8.185 1.00 93.25 242 PRO A CA 1
ATOM 1856 C C . PRO A 1 242 ? 8.392 14.716 9.415 1.00 93.25 242 PRO A C 1
ATOM 1858 O O . PRO A 1 242 ? 9.613 14.793 9.285 1.00 93.25 242 PRO A O 1
ATOM 1861 N N . ASP A 1 243 ? 7.802 14.623 10.604 1.00 92.50 243 ASP A N 1
ATOM 1862 C CA . ASP A 1 243 ? 8.517 14.622 11.879 1.00 92.50 243 ASP A CA 1
ATOM 1863 C C . ASP A 1 243 ? 9.090 13.222 12.170 1.00 92.50 243 ASP A C 1
ATOM 1865 O O . ASP A 1 243 ? 8.368 12.234 12.023 1.00 92.50 243 ASP A O 1
ATOM 1869 N N . PRO A 1 244 ? 10.351 13.075 12.613 1.00 91.19 244 PRO A N 1
ATOM 1870 C CA . PRO A 1 244 ? 10.875 11.772 13.018 1.00 91.19 244 PRO A CA 1
ATOM 1871 C C . PRO A 1 244 ? 10.132 11.249 14.256 1.00 91.19 244 PRO A C 1
ATOM 1873 O O . PRO A 1 244 ? 9.898 11.992 15.213 1.00 91.19 244 PRO A O 1
ATOM 1876 N N . LEU A 1 245 ? 9.790 9.958 14.279 1.00 88.62 245 LEU A N 1
ATOM 1877 C CA . LEU A 1 245 ? 9.335 9.316 15.513 1.00 88.62 245 LEU A CA 1
ATOM 1878 C C . LEU A 1 245 ? 10.562 9.023 16.368 1.00 88.62 245 LEU A C 1
ATOM 1880 O O . LEU A 1 245 ? 11.467 8.329 15.920 1.00 88.62 245 LEU A O 1
ATOM 1884 N N . LEU A 1 246 ? 10.593 9.520 17.602 1.00 88.00 246 LEU A N 1
ATOM 1885 C CA . LEU A 1 246 ? 11.767 9.395 18.465 1.00 88.00 246 LEU A CA 1
ATOM 1886 C C . LEU A 1 246 ? 11.539 8.411 19.615 1.00 88.00 246 LEU A C 1
ATOM 1888 O O . LEU A 1 246 ? 10.506 8.450 20.283 1.00 88.00 246 LEU A O 1
ATOM 1892 N N . ASN A 1 247 ? 12.550 7.588 19.899 1.00 81.31 247 ASN A N 1
ATOM 1893 C CA . ASN A 1 247 ? 12.718 6.913 21.182 1.00 81.31 247 ASN A CA 1
ATOM 1894 C C . ASN A 1 247 ? 13.879 7.588 21.929 1.00 81.31 247 ASN A C 1
ATOM 1896 O O . ASN A 1 247 ? 15.057 7.356 21.651 1.00 81.31 247 ASN A O 1
ATOM 1900 N N . GLY A 1 248 ? 13.550 8.510 22.836 1.00 87.25 248 GLY A N 1
ATOM 1901 C CA . GLY A 1 248 ? 14.536 9.416 23.421 1.00 87.25 248 GLY A CA 1
ATOM 1902 C C . GLY A 1 248 ? 15.002 10.465 22.405 1.00 87.25 248 GLY A C 1
ATOM 1903 O O . GLY A 1 248 ? 14.226 11.339 22.030 1.00 87.25 248 GLY A O 1
ATOM 1904 N N . ARG A 1 249 ? 16.277 10.413 21.995 1.00 87.31 249 ARG A N 1
ATOM 1905 C CA . ARG A 1 249 ? 16.881 11.345 21.014 1.00 87.31 249 ARG A CA 1
ATOM 1906 C C . ARG A 1 249 ? 17.128 10.723 19.638 1.00 87.31 249 ARG A C 1
ATOM 1908 O O . ARG A 1 249 ? 17.600 11.424 18.749 1.00 87.31 249 ARG A O 1
ATOM 1915 N N . PHE A 1 250 ? 16.846 9.435 19.487 1.00 88.12 250 PHE A N 1
ATOM 1916 C CA . PHE A 1 250 ? 17.140 8.664 18.284 1.00 88.12 250 PHE A CA 1
ATOM 1917 C C . PHE A 1 250 ? 15.849 8.318 17.564 1.00 88.12 250 PHE A C 1
ATOM 1919 O O . PHE A 1 250 ? 14.799 8.191 18.204 1.00 88.12 250 PHE A O 1
ATOM 1926 N N . ASN A 1 251 ? 15.925 8.189 16.242 1.00 89.31 251 ASN A N 1
ATOM 1927 C CA . ASN A 1 251 ? 14.780 7.767 15.453 1.00 89.31 251 ASN A CA 1
ATOM 1928 C C . ASN A 1 251 ? 14.372 6.342 15.863 1.00 89.31 251 ASN A C 1
ATOM 1930 O O . ASN A 1 251 ? 15.214 5.498 16.166 1.00 89.31 251 ASN A O 1
ATOM 1934 N N . VAL A 1 252 ? 13.074 6.058 15.900 1.00 86.31 252 VAL A N 1
ATOM 1935 C CA . VAL A 1 252 ? 12.571 4.697 16.075 1.00 86.31 252 VAL A CA 1
ATOM 1936 C C . VAL A 1 252 ? 13.068 3.856 14.899 1.00 86.31 252 VAL A C 1
ATOM 1938 O O . VAL A 1 252 ? 12.647 4.079 13.766 1.00 86.31 252 VAL A O 1
ATOM 1941 N N . GLY A 1 253 ? 13.945 2.892 15.188 1.00 84.62 253 GLY A N 1
ATOM 1942 C CA . GLY A 1 253 ? 14.609 2.051 14.187 1.00 84.62 253 GLY A CA 1
ATOM 1943 C C . GLY A 1 253 ? 16.130 2.200 14.137 1.00 84.62 253 GLY A C 1
ATOM 1944 O O . GLY A 1 253 ? 16.790 1.313 13.606 1.00 84.62 253 GLY A O 1
ATOM 1945 N N . ASP A 1 254 ? 16.670 3.270 14.728 1.00 87.50 254 ASP A N 1
ATOM 1946 C CA . ASP A 1 254 ? 18.102 3.446 14.994 1.00 87.50 254 ASP A CA 1
ATOM 1947 C C . ASP A 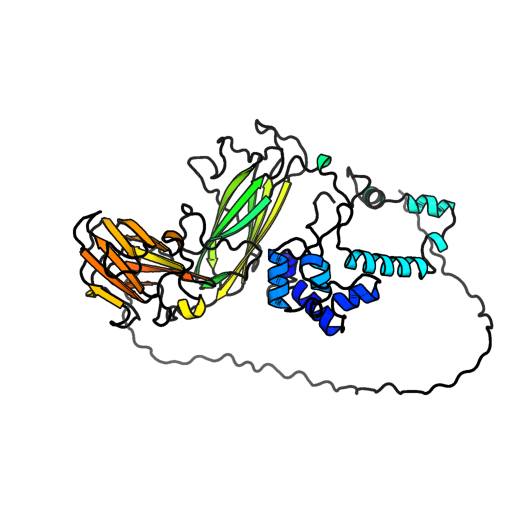1 254 ? 18.489 2.536 16.172 1.00 87.50 254 ASP A C 1
ATOM 1949 O O . ASP A 1 254 ? 18.174 2.809 17.338 1.00 87.50 254 ASP A O 1
ATOM 1953 N N . THR A 1 255 ? 19.057 1.373 15.854 1.00 86.75 255 THR A N 1
ATOM 1954 C CA . THR A 1 255 ? 19.218 0.271 16.814 1.00 86.75 255 THR A CA 1
ATOM 1955 C C . THR A 1 255 ? 20.486 0.436 17.641 1.00 86.75 255 THR A C 1
ATOM 1957 O O . THR A 1 255 ? 20.517 0.071 18.820 1.00 86.75 255 THR A O 1
ATOM 1960 N N . ASN A 1 256 ? 21.531 0.995 17.036 1.00 84.62 256 ASN A N 1
ATOM 1961 C CA . ASN A 1 256 ? 22.820 1.263 17.670 1.00 84.62 256 ASN A CA 1
ATOM 1962 C C . ASN A 1 256 ? 22.956 2.707 18.187 1.00 84.62 256 ASN A C 1
ATOM 1964 O O . ASN A 1 256 ? 23.937 2.994 18.875 1.00 84.62 256 ASN A O 1
ATOM 1968 N N . GLN A 1 257 ? 21.954 3.562 17.958 1.00 89.88 257 GLN A N 1
ATOM 1969 C CA . GLN A 1 257 ? 21.862 4.926 18.480 1.00 89.88 257 GLN A CA 1
ATOM 1970 C C . GLN A 1 257 ? 23.014 5.822 18.010 1.00 89.88 257 GLN A C 1
ATOM 1972 O O . GLN A 1 257 ? 23.557 6.615 18.787 1.00 89.88 257 GLN A O 1
ATOM 1977 N N . ASP A 1 258 ? 23.406 5.688 16.744 1.00 87.50 258 ASP A N 1
ATOM 1978 C CA . ASP A 1 258 ? 24.508 6.449 16.147 1.00 87.50 258 ASP A CA 1
ATOM 1979 C C . ASP A 1 258 ? 24.055 7.537 15.160 1.00 87.50 258 ASP A C 1
ATOM 1981 O O . ASP A 1 258 ? 24.892 8.303 14.680 1.00 87.50 258 ASP A O 1
ATOM 1985 N N . GLN A 1 259 ? 22.743 7.682 14.931 1.00 91.31 259 GLN A N 1
ATOM 1986 C CA . GLN A 1 259 ? 22.161 8.622 13.964 1.00 91.31 259 GLN A CA 1
ATOM 1987 C C . GLN A 1 259 ? 22.621 8.400 12.516 1.00 91.31 259 GLN A C 1
ATOM 1989 O O . GLN A 1 259 ? 22.517 9.315 11.692 1.00 91.31 259 GLN A O 1
ATOM 1994 N N . LEU A 1 260 ? 23.090 7.200 12.186 1.00 91.88 260 LEU A N 1
ATOM 1995 C CA . LEU A 1 260 ? 23.323 6.754 10.821 1.00 91.88 260 LEU A CA 1
ATOM 1996 C C . LEU A 1 260 ? 22.284 5.690 10.490 1.00 91.88 260 LEU A C 1
ATOM 1998 O O . LEU A 1 260 ? 22.046 4.783 11.275 1.00 91.88 260 LEU A O 1
ATOM 2002 N N . LEU A 1 261 ? 21.656 5.782 9.320 1.00 94.19 261 LEU A N 1
ATOM 2003 C CA . LEU A 1 261 ? 20.770 4.723 8.854 1.00 94.19 261 LEU A CA 1
ATOM 2004 C C . LEU A 1 261 ? 21.644 3.582 8.326 1.00 94.19 261 LEU A C 1
ATOM 2006 O O . LEU A 1 261 ? 22.133 3.614 7.189 1.00 94.19 261 LEU A O 1
ATOM 2010 N N . ASN A 1 262 ? 21.888 2.594 9.181 1.00 88.31 262 ASN A N 1
ATOM 2011 C CA . ASN A 1 262 ? 22.771 1.475 8.881 1.00 88.31 262 ASN A CA 1
ATOM 2012 C C . ASN A 1 262 ? 22.074 0.418 8.006 1.00 88.31 262 ASN A C 1
ATOM 2014 O O . ASN A 1 262 ? 20.844 0.327 8.008 1.00 88.31 262 ASN A O 1
ATOM 2018 N N . PRO A 1 263 ? 22.837 -0.411 7.269 1.00 86.81 263 PRO A N 1
ATOM 2019 C CA . PRO A 1 263 ? 22.288 -1.548 6.536 1.00 86.81 263 PRO A CA 1
ATOM 2020 C C . PRO A 1 263 ? 21.341 -2.402 7.388 1.00 86.81 263 PRO A C 1
ATOM 2022 O O . PRO A 1 263 ? 21.718 -2.882 8.459 1.00 86.81 263 PRO A O 1
ATOM 2025 N N . GLY A 1 264 ? 20.116 -2.602 6.900 1.00 79.50 264 GLY A N 1
ATOM 2026 C CA . GLY A 1 264 ? 19.073 -3.372 7.585 1.00 79.50 264 GLY A CA 1
ATOM 2027 C C . GLY A 1 264 ? 18.284 -2.616 8.662 1.00 79.50 264 GLY A C 1
ATOM 2028 O O . GLY A 1 264 ? 17.361 -3.192 9.236 1.00 79.50 264 GLY A O 1
ATOM 2029 N N . GLU A 1 265 ? 18.593 -1.347 8.938 1.00 89.12 265 GLU A N 1
ATOM 2030 C CA . GLU A 1 265 ? 17.763 -0.503 9.801 1.00 89.12 265 GLU A CA 1
ATOM 2031 C C . GLU A 1 265 ? 16.557 0.071 9.051 1.00 89.12 265 GLU A C 1
ATOM 2033 O O . GLU A 1 265 ? 16.532 0.174 7.822 1.00 89.12 265 GLU A O 1
ATOM 2038 N N . THR A 1 266 ? 15.520 0.448 9.802 1.00 92.12 266 THR A N 1
ATOM 2039 C CA . THR A 1 266 ? 14.315 1.077 9.249 1.00 92.12 266 THR A CA 1
ATOM 2040 C C . THR A 1 266 ? 13.817 2.179 10.166 1.00 92.12 266 THR A C 1
ATOM 2042 O O . THR A 1 266 ? 13.234 1.905 11.213 1.00 92.12 266 THR A O 1
ATOM 2045 N N . TRP A 1 267 ? 14.024 3.425 9.761 1.00 94.06 267 TRP A N 1
ATOM 2046 C CA . TRP A 1 267 ? 13.644 4.617 10.512 1.00 94.06 267 TRP A CA 1
ATOM 2047 C C . TRP A 1 267 ? 12.208 5.042 10.210 1.00 94.06 267 TRP A C 1
ATOM 2049 O O . TRP A 1 267 ? 11.709 4.824 9.106 1.00 94.06 267 TRP A O 1
ATOM 2059 N N . ARG A 1 268 ? 11.525 5.667 11.176 1.00 91.88 268 ARG A N 1
ATOM 2060 C CA . ARG A 1 268 ? 10.110 6.043 11.034 1.00 91.88 268 ARG A CA 1
ATOM 2061 C C . ARG A 1 268 ? 9.906 7.553 11.132 1.00 91.88 268 ARG A C 1
ATOM 2063 O O . ARG A 1 268 ? 10.385 8.206 12.055 1.00 91.88 268 ARG A O 1
ATOM 2070 N N . TYR A 1 269 ? 9.109 8.100 10.222 1.00 92.19 269 TYR A N 1
ATOM 2071 C CA . TYR A 1 269 ? 8.688 9.503 10.228 1.00 92.19 269 TYR A CA 1
ATOM 2072 C C . TYR A 1 269 ? 7.165 9.607 10.140 1.00 92.19 269 TYR A C 1
ATOM 2074 O O . TYR A 1 269 ? 6.511 8.684 9.662 1.00 92.19 269 TYR A O 1
ATOM 2082 N N . ARG A 1 270 ? 6.593 10.721 10.602 1.00 89.62 270 ARG A N 1
ATOM 2083 C CA . ARG A 1 270 ? 5.152 10.956 10.723 1.00 89.62 270 ARG A CA 1
ATOM 2084 C C . ARG A 1 270 ? 4.741 12.263 10.071 1.00 89.62 270 ARG A C 1
ATOM 2086 O O . ARG A 1 270 ? 5.364 13.297 10.281 1.00 89.62 270 ARG A O 1
ATOM 2093 N N . LEU A 1 271 ? 3.607 12.249 9.385 1.00 88.12 271 LEU A N 1
ATOM 2094 C CA . LEU A 1 271 ? 2.909 13.457 8.969 1.00 88.12 271 LEU A CA 1
ATOM 2095 C C . LEU A 1 271 ? 1.430 13.370 9.336 1.00 88.12 271 LEU A C 1
ATOM 2097 O O . LEU A 1 271 ? 0.761 12.398 9.001 1.00 88.12 271 LEU A O 1
ATOM 2101 N N . MET A 1 272 ? 0.914 14.412 9.987 1.00 83.00 272 MET A N 1
ATOM 2102 C CA . MET A 1 272 ? -0.519 14.553 10.245 1.00 83.00 272 MET A CA 1
ATOM 2103 C C . MET A 1 272 ? -1.166 15.445 9.182 1.00 83.00 272 MET A C 1
ATOM 2105 O O . MET A 1 272 ? -0.630 16.498 8.806 1.00 83.00 272 MET A O 1
ATOM 2109 N N . GLU A 1 273 ? -2.341 15.037 8.717 1.00 79.12 273 GLU A N 1
ATOM 2110 C CA . GLU A 1 273 ? -3.179 15.776 7.776 1.00 79.12 273 GLU A CA 1
ATOM 2111 C C . GLU A 1 273 ? -4.650 15.725 8.212 1.00 79.12 273 GLU A C 1
ATOM 2113 O O . GLU A 1 273 ? -5.061 14.878 9.003 1.00 79.12 273 GLU A O 1
ATOM 2118 N N . THR A 1 274 ? -5.455 16.668 7.725 1.00 79.12 274 THR A N 1
ATOM 2119 C CA . THR A 1 274 ? -6.917 16.608 7.814 1.00 79.12 274 THR A CA 1
ATOM 2120 C C . THR A 1 274 ? -7.486 16.341 6.428 1.00 79.12 274 THR A C 1
ATOM 2122 O O . THR A 1 274 ? -7.247 17.122 5.506 1.00 79.12 274 THR A O 1
ATOM 2125 N N . ALA A 1 275 ? -8.262 15.266 6.290 1.00 76.38 275 ALA A N 1
ATOM 2126 C CA . ALA A 1 275 ? -8.821 14.847 5.013 1.00 76.38 275 ALA A CA 1
ATOM 2127 C C . ALA A 1 275 ? -9.723 15.933 4.404 1.00 76.38 275 ALA A C 1
ATOM 2129 O O . ALA A 1 275 ? -10.771 16.284 4.956 1.00 76.38 275 ALA A O 1
ATOM 2130 N N . SER A 1 276 ? -9.332 16.449 3.239 1.00 77.88 276 SER A N 1
ATOM 2131 C CA . SER A 1 276 ? -10.149 17.370 2.438 1.00 77.88 276 SER A CA 1
ATOM 2132 C C . SER A 1 276 ? -11.081 16.597 1.509 1.00 77.88 276 SER A C 1
ATOM 2134 O O . SER A 1 276 ? -10.870 15.418 1.268 1.00 77.88 276 SER A O 1
ATOM 2136 N N . LEU A 1 277 ? -12.153 17.217 1.013 1.00 77.31 277 LEU A N 1
ATOM 2137 C CA . LEU A 1 277 ? -13.078 16.536 0.101 1.00 77.31 277 LEU A CA 1
ATOM 2138 C C . LEU A 1 277 ? -12.386 16.178 -1.225 1.00 77.31 277 LEU A C 1
ATOM 2140 O O . LEU A 1 277 ? -11.806 17.059 -1.854 1.00 77.31 277 LEU A O 1
ATOM 2144 N N . GLY A 1 278 ? -12.546 14.938 -1.687 1.00 72.12 278 GLY A N 1
ATOM 2145 C CA . GLY A 1 278 ? -11.998 14.449 -2.950 1.00 72.12 278 GLY A CA 1
ATOM 2146 C C . GLY A 1 278 ? -10.773 13.558 -2.759 1.00 72.12 278 GLY A C 1
ATOM 2147 O O . GLY A 1 278 ? -10.585 12.952 -1.706 1.00 72.12 278 GLY A O 1
ATOM 2148 N N . TRP A 1 279 ? -9.961 13.446 -3.809 1.00 72.25 279 TRP A N 1
ATOM 2149 C CA . TRP A 1 279 ? -8.703 12.706 -3.762 1.00 72.25 279 TRP A CA 1
ATOM 2150 C C . TRP A 1 279 ? -7.696 13.426 -2.867 1.00 72.25 279 TRP A C 1
ATOM 2152 O O . TRP A 1 279 ? -7.419 14.609 -3.066 1.00 72.25 279 TRP A O 1
ATOM 2162 N N . GLY A 1 280 ? -7.167 12.697 -1.892 1.00 73.81 280 GLY A N 1
ATOM 2163 C CA . GLY A 1 280 ? -6.040 13.099 -1.068 1.00 73.81 280 GLY A CA 1
ATOM 2164 C C . GLY A 1 280 ? -4.903 12.093 -1.207 1.00 73.81 280 GLY A C 1
ATOM 2165 O O . GLY A 1 280 ? -5.084 10.981 -1.702 1.00 73.81 280 GLY A O 1
ATOM 2166 N N . GLY A 1 281 ? -3.712 12.496 -0.791 1.00 77.19 281 GLY A N 1
ATOM 2167 C CA . GLY A 1 281 ? -2.533 11.649 -0.878 1.00 77.19 281 GLY A CA 1
ATOM 2168 C C . GLY A 1 281 ? -1.251 12.445 -0.727 1.00 77.19 281 GLY A C 1
ATOM 2169 O O . GLY A 1 281 ? -1.243 13.669 -0.896 1.00 77.19 281 GLY A O 1
ATOM 2170 N N . GLN A 1 282 ? -0.171 11.743 -0.416 1.00 81.44 282 GLN A N 1
ATOM 2171 C CA . GLN A 1 282 ? 1.166 12.303 -0.282 1.00 81.44 282 GLN A CA 1
ATOM 2172 C C . GLN A 1 282 ? 2.154 11.462 -1.079 1.00 81.44 282 GLN A C 1
ATOM 2174 O O . GLN A 1 282 ? 2.043 10.246 -1.112 1.00 81.44 282 GLN A O 1
ATOM 2179 N N . ILE A 1 283 ? 3.138 12.112 -1.686 1.00 83.25 283 ILE A N 1
ATOM 2180 C CA . ILE A 1 283 ? 4.323 11.455 -2.230 1.00 83.25 283 ILE A CA 1
ATOM 2181 C C . ILE A 1 283 ? 5.436 11.665 -1.214 1.00 83.25 283 ILE A C 1
ATOM 2183 O O . ILE A 1 283 ? 5.929 12.790 -1.067 1.00 83.25 283 ILE A O 1
ATOM 2187 N N . GLY A 1 284 ? 5.792 10.599 -0.501 1.00 86.62 284 GLY A N 1
ATOM 2188 C CA . GLY A 1 284 ? 6.983 10.561 0.330 1.00 86.62 284 GLY A CA 1
ATOM 2189 C C . GLY A 1 284 ? 8.215 10.544 -0.559 1.00 86.62 284 GLY A C 1
ATOM 2190 O O . GLY A 1 284 ? 8.259 9.834 -1.556 1.00 86.62 284 GLY A O 1
ATOM 2191 N N . ARG A 1 285 ? 9.216 11.354 -0.234 1.00 90.12 285 ARG A N 1
ATOM 2192 C CA . ARG A 1 285 ? 10.522 11.353 -0.892 1.00 90.12 285 ARG A CA 1
ATOM 2193 C C . ARG A 1 285 ? 11.593 11.331 0.172 1.00 90.12 285 ARG A C 1
ATOM 2195 O O . ARG A 1 285 ? 11.546 12.148 1.094 1.00 90.12 285 ARG A O 1
ATOM 2202 N N . VAL A 1 286 ? 12.574 10.463 0.009 1.00 92.81 286 VAL A N 1
ATOM 2203 C CA . VAL A 1 286 ? 13.749 10.414 0.868 1.00 92.81 286 VAL A CA 1
ATOM 2204 C C . VAL A 1 286 ? 15.009 10.716 0.073 1.00 92.81 286 VAL A C 1
ATOM 2206 O O . VAL A 1 286 ? 15.115 10.385 -1.105 1.00 92.81 286 VAL A O 1
ATOM 2209 N N . SER A 1 287 ? 15.957 11.379 0.726 1.00 93.50 287 SER A N 1
ATOM 2210 C CA . SER A 1 287 ? 17.319 11.577 0.244 1.00 93.50 287 SER A CA 1
ATOM 2211 C C . SER A 1 287 ? 18.293 11.330 1.386 1.00 93.50 287 SER A C 1
ATOM 2213 O O . SER A 1 287 ? 18.040 11.783 2.503 1.00 93.50 287 SER A O 1
ATOM 2215 N N . ALA A 1 288 ? 19.413 10.669 1.111 1.00 93.94 288 ALA A N 1
ATOM 2216 C CA . ALA A 1 288 ? 20.475 10.468 2.091 1.00 93.94 288 ALA A CA 1
ATOM 2217 C C . ALA A 1 288 ? 21.860 10.401 1.439 1.00 93.94 288 ALA A C 1
ATOM 2219 O O . ALA A 1 288 ? 22.001 10.046 0.267 1.00 93.94 288 ALA A O 1
ATOM 2220 N N . ASP A 1 289 ? 22.886 10.733 2.216 1.00 91.88 289 ASP A N 1
ATOM 2221 C CA . ASP A 1 289 ? 24.274 10.761 1.771 1.00 91.88 289 ASP A CA 1
ATOM 2222 C C . ASP A 1 289 ? 25.003 9.475 2.187 1.00 91.88 289 ASP A C 1
ATOM 2224 O O . ASP A 1 289 ? 24.951 9.104 3.361 1.00 91.88 289 ASP A O 1
ATOM 2228 N N . PRO A 1 290 ? 25.737 8.805 1.280 1.00 89.62 290 PRO A N 1
ATOM 2229 C CA . PRO A 1 290 ? 26.604 7.690 1.653 1.00 89.62 290 PRO A CA 1
ATOM 2230 C C . PRO A 1 290 ? 27.741 8.132 2.585 1.00 89.62 290 PRO A C 1
ATOM 2232 O O . PRO A 1 290 ? 28.517 9.038 2.251 1.00 89.62 290 PRO A O 1
ATOM 2235 N N . VAL A 1 291 ? 27.878 7.460 3.729 1.00 83.81 291 VAL A N 1
ATOM 2236 C CA . VAL A 1 291 ? 28.896 7.757 4.749 1.00 83.81 291 VAL A CA 1
ATOM 2237 C C . VAL A 1 291 ? 29.638 6.497 5.204 1.00 83.81 291 VAL A C 1
ATOM 2239 O O . VAL A 1 291 ? 29.200 5.370 4.973 1.00 83.81 291 VAL A O 1
ATOM 2242 N N . ASP A 1 292 ? 30.806 6.676 5.821 1.00 76.50 292 ASP A N 1
ATOM 2243 C CA . ASP A 1 292 ? 31.492 5.593 6.527 1.00 76.50 292 ASP A CA 1
ATOM 2244 C C . ASP A 1 292 ? 30.820 5.283 7.881 1.00 76.50 292 ASP A C 1
ATOM 2246 O O . ASP A 1 292 ? 29.889 5.958 8.315 1.00 76.50 292 ASP A O 1
ATOM 2250 N N . TYR A 1 293 ? 31.312 4.255 8.577 1.00 78.31 293 TYR A N 1
ATOM 2251 C CA . TYR A 1 293 ? 30.766 3.790 9.861 1.00 78.31 293 TYR A CA 1
ATOM 2252 C C . TYR A 1 293 ? 30.939 4.781 11.031 1.00 78.31 293 TYR A C 1
ATOM 2254 O O . TYR A 1 293 ? 30.529 4.479 12.148 1.00 78.31 293 TYR A O 1
ATOM 2262 N N . ILE A 1 294 ? 31.579 5.934 10.809 1.00 75.69 294 ILE A N 1
ATOM 2263 C CA . ILE A 1 294 ? 31.682 7.036 11.779 1.00 75.69 294 ILE A CA 1
ATOM 2264 C C . ILE A 1 294 ? 31.047 8.335 11.252 1.00 75.69 294 ILE A C 1
ATOM 2266 O O . ILE A 1 294 ? 31.187 9.378 11.890 1.00 75.69 294 ILE A O 1
ATOM 2270 N N . GLY A 1 295 ? 30.339 8.281 10.117 1.00 80.12 295 GLY A N 1
ATOM 2271 C CA . GLY A 1 295 ? 29.559 9.387 9.562 1.00 80.12 295 GLY A CA 1
ATOM 2272 C C . GLY A 1 295 ? 30.314 10.324 8.614 1.00 80.12 295 GLY A C 1
ATOM 2273 O O . GLY A 1 295 ? 29.772 11.366 8.242 1.00 80.12 295 GLY A O 1
ATOM 2274 N N . ASN A 1 296 ? 31.542 10.002 8.192 1.00 79.88 296 ASN A N 1
ATOM 2275 C CA . ASN A 1 296 ? 32.236 10.826 7.201 1.00 79.88 296 ASN A CA 1
ATOM 2276 C C . ASN A 1 296 ? 31.665 10.579 5.797 1.00 79.88 296 ASN A C 1
ATOM 2278 O O . ASN A 1 296 ? 31.535 9.419 5.398 1.00 79.88 296 ASN A O 1
ATOM 2282 N N . PRO A 1 297 ? 31.403 11.629 4.997 1.00 83.25 297 PRO A N 1
ATOM 2283 C CA . PRO A 1 297 ? 30.940 11.471 3.622 1.00 83.25 297 PRO A CA 1
ATOM 2284 C C . PRO A 1 297 ? 31.925 10.666 2.771 1.00 83.25 297 PRO A C 1
ATOM 2286 O O . PRO A 1 297 ? 33.101 11.018 2.668 1.00 83.25 297 PRO A O 1
ATOM 2289 N N . LEU A 1 298 ? 31.430 9.628 2.097 1.00 76.25 298 LEU A N 1
ATOM 2290 C CA . LEU A 1 298 ? 32.223 8.838 1.145 1.00 76.25 298 LEU A CA 1
ATOM 2291 C C . LEU A 1 298 ? 32.332 9.507 -0.236 1.00 76.25 298 LEU A C 1
ATOM 2293 O O . LEU A 1 298 ? 33.106 9.062 -1.086 1.00 76.25 298 LEU A O 1
ATOM 2297 N N . GLY A 1 299 ? 31.587 10.596 -0.450 1.00 66.81 299 GLY A N 1
ATOM 2298 C CA . GLY A 1 299 ? 31.445 11.260 -1.742 1.00 66.81 299 GLY A CA 1
ATOM 2299 C C . GLY A 1 299 ? 30.478 10.521 -2.675 1.00 66.81 299 GLY A C 1
ATOM 2300 O O . GLY A 1 299 ? 30.187 9.343 -2.500 1.00 66.81 299 GLY A O 1
ATOM 2301 N N . GLY A 1 300 ? 29.955 11.233 -3.676 1.00 69.00 300 GLY A N 1
ATOM 2302 C CA . GLY A 1 300 ? 28.921 10.720 -4.583 1.00 69.00 300 GLY A CA 1
ATOM 2303 C C . GLY A 1 300 ? 27.666 11.591 -4.582 1.00 69.00 300 GLY A C 1
ATOM 2304 O O . GLY A 1 300 ? 27.607 12.609 -3.896 1.00 69.00 300 GLY A O 1
ATOM 2305 N N . LYS A 1 301 ? 26.679 11.221 -5.403 1.00 76.69 301 LYS A N 1
ATOM 2306 C CA . LYS A 1 301 ? 25.347 11.841 -5.348 1.00 76.69 301 LYS A CA 1
ATOM 2307 C C . LYS A 1 301 ? 24.545 11.203 -4.205 1.00 76.69 301 LYS A C 1
ATOM 2309 O O . LYS A 1 301 ? 24.734 10.005 -3.984 1.00 76.69 301 LYS A O 1
ATOM 2314 N N . PRO A 1 302 ? 23.654 11.955 -3.534 1.00 86.19 302 PRO A N 1
ATOM 2315 C CA . PRO A 1 302 ? 22.726 11.375 -2.574 1.00 86.19 302 PRO A CA 1
ATOM 2316 C C . PRO A 1 302 ? 21.915 10.249 -3.220 1.00 86.19 302 PRO A C 1
ATOM 2318 O O . PRO A 1 302 ? 21.546 10.344 -4.397 1.00 86.19 302 PRO A O 1
ATOM 2321 N N . VAL A 1 303 ? 21.644 9.200 -2.451 1.00 86.50 303 VAL A N 1
ATOM 2322 C CA . VAL A 1 303 ? 20.662 8.177 -2.819 1.00 86.50 303 VAL A CA 1
ATOM 2323 C C . VAL A 1 303 ? 19.275 8.713 -2.506 1.00 86.50 303 VAL A C 1
ATOM 2325 O O . VAL A 1 303 ? 19.090 9.431 -1.521 1.00 86.50 303 VAL A O 1
ATOM 2328 N N . THR A 1 304 ? 18.311 8.420 -3.370 1.00 87.38 304 THR A N 1
ATOM 2329 C CA . THR A 1 304 ? 16.958 8.959 -3.253 1.00 87.38 304 THR A CA 1
ATOM 2330 C C . THR A 1 304 ? 15.937 7.920 -3.639 1.00 87.38 304 THR A C 1
ATOM 2332 O O . THR A 1 304 ? 16.145 7.225 -4.633 1.00 87.38 304 THR A O 1
ATOM 2335 N N . ASP A 1 305 ? 14.807 7.936 -2.951 1.00 86.44 305 ASP A N 1
ATOM 2336 C CA . ASP A 1 305 ? 13.655 7.116 -3.295 1.00 86.44 305 ASP A CA 1
ATOM 2337 C C . ASP A 1 305 ? 12.343 7.865 -3.024 1.00 86.44 305 ASP A C 1
ATOM 2339 O O . ASP A 1 305 ? 12.337 8.921 -2.375 1.00 86.44 305 ASP A O 1
ATOM 2343 N N . SER A 1 306 ? 11.237 7.385 -3.588 1.00 83.88 306 SER A N 1
ATOM 2344 C CA . SER A 1 306 ? 9.925 7.986 -3.388 1.00 83.88 306 SER A CA 1
ATOM 2345 C C . SER A 1 306 ? 8.787 6.994 -3.513 1.00 83.88 306 SER A C 1
ATOM 2347 O O . SER A 1 306 ? 8.732 6.254 -4.490 1.00 83.88 306 SER A O 1
ATOM 2349 N N . ASP A 1 307 ? 7.811 7.122 -2.621 1.00 79.38 307 ASP A N 1
ATOM 2350 C CA . ASP A 1 307 ? 6.646 6.249 -2.574 1.00 79.38 307 ASP A CA 1
ATOM 2351 C C . ASP A 1 307 ? 5.361 7.055 -2.316 1.00 79.38 307 ASP A C 1
ATOM 2353 O O . ASP A 1 307 ? 5.329 7.903 -1.409 1.00 79.38 307 ASP A O 1
ATOM 2357 N N . PRO A 1 308 ? 4.315 6.885 -3.142 1.00 79.31 308 PRO A N 1
ATOM 2358 C CA . PRO A 1 308 ? 3.044 7.565 -2.963 1.00 79.31 308 PRO A CA 1
ATOM 2359 C C . PRO A 1 308 ? 2.102 6.813 -2.013 1.00 79.31 308 PRO A C 1
ATOM 2361 O O . PRO A 1 308 ? 2.016 5.593 -2.005 1.00 79.31 308 PRO A O 1
ATOM 2364 N N . VAL A 1 309 ? 1.272 7.565 -1.291 1.00 77.06 309 VAL A N 1
ATOM 2365 C CA . VAL A 1 309 ? 0.100 7.048 -0.577 1.00 77.06 309 VAL A CA 1
ATOM 2366 C C . VAL A 1 309 ? -1.135 7.843 -0.968 1.00 77.06 309 VAL A C 1
ATOM 2368 O O . VAL A 1 309 ? -1.099 9.073 -1.029 1.00 77.06 309 VAL A O 1
ATOM 2371 N N . ASN A 1 310 ? -2.249 7.153 -1.205 1.00 73.56 310 ASN A N 1
ATOM 2372 C CA . ASN A 1 310 ? -3.480 7.758 -1.703 1.00 73.56 310 ASN A CA 1
ATOM 2373 C C . ASN A 1 310 ? -4.675 7.394 -0.822 1.00 73.56 310 ASN A C 1
ATOM 2375 O O . ASN A 1 310 ? -4.791 6.279 -0.321 1.00 73.56 310 ASN A O 1
ATOM 2379 N N . TYR A 1 311 ? -5.608 8.330 -0.676 1.00 72.69 311 TYR A N 1
ATOM 2380 C CA . TYR A 1 311 ? -6.891 8.079 -0.035 1.00 72.69 311 TYR A CA 1
ATOM 2381 C C . TYR A 1 311 ? -8.004 8.857 -0.741 1.00 72.69 311 TYR A C 1
ATOM 2383 O O . TYR A 1 311 ? -7.806 9.957 -1.259 1.00 72.69 311 TYR A O 1
ATOM 2391 N N . LEU A 1 312 ? -9.208 8.292 -0.764 1.00 73.19 312 LEU A N 1
ATOM 2392 C CA . LEU A 1 312 ? -10.390 8.974 -1.273 1.00 73.19 312 LEU A CA 1
ATOM 2393 C C . LEU A 1 312 ? -11.212 9.488 -0.103 1.00 73.19 312 LEU A C 1
ATOM 2395 O O . LEU A 1 312 ? -11.707 8.704 0.708 1.00 73.19 312 LEU A O 1
ATOM 2399 N N . SER A 1 313 ? -11.406 10.802 -0.054 1.00 73.38 313 SER A N 1
ATOM 2400 C CA . SER A 1 313 ? -12.212 11.446 0.969 1.00 73.38 313 SER A CA 1
ATOM 2401 C C . SER A 1 313 ? -13.552 11.951 0.446 1.00 73.38 313 SER A C 1
ATOM 2403 O O . SER A 1 313 ? -13.652 12.530 -0.638 1.00 73.38 313 SER A O 1
ATOM 2405 N N . TRP A 1 314 ? -14.613 11.752 1.229 1.00 67.56 314 TRP A N 1
ATOM 2406 C CA . TRP A 1 314 ? -15.967 12.208 0.897 1.00 67.56 314 TRP A CA 1
ATOM 2407 C C . TRP A 1 314 ? -16.650 12.927 2.058 1.00 67.56 314 TRP A C 1
ATOM 2409 O O . TRP A 1 314 ? -16.282 12.797 3.226 1.00 67.56 314 TRP A O 1
ATOM 2419 N N . ARG A 1 315 ? -17.724 13.657 1.738 1.00 68.25 315 ARG A N 1
ATOM 2420 C CA . ARG A 1 315 ? -18.635 14.222 2.738 1.00 68.25 315 ARG A CA 1
ATOM 2421 C C . ARG A 1 315 ? -19.440 13.099 3.378 1.00 68.25 315 ARG A C 1
ATOM 2423 O O . ARG A 1 315 ? -20.403 12.637 2.773 1.00 68.25 315 ARG A O 1
ATOM 2430 N N . SER A 1 316 ? -19.077 12.669 4.582 1.00 58.47 316 SER A N 1
ATOM 2431 C CA . SER A 1 316 ? -20.030 11.927 5.408 1.00 58.47 316 SER A CA 1
ATOM 2432 C C . SER A 1 316 ? -20.941 12.947 6.083 1.00 58.47 316 SER A C 1
ATOM 2434 O O . SER A 1 316 ? -20.435 13.827 6.787 1.00 58.47 316 SER A O 1
ATOM 2436 N N . PRO A 1 317 ? -22.268 12.893 5.902 1.00 53.38 317 PRO A N 1
ATOM 2437 C CA . PRO A 1 317 ? -23.153 13.541 6.847 1.00 53.38 317 PRO A CA 1
ATOM 2438 C C . PRO A 1 317 ? -22.832 12.942 8.215 1.00 53.38 317 PRO A C 1
ATOM 2440 O O . PRO A 1 317 ? -22.840 11.725 8.374 1.00 53.38 317 PRO A O 1
ATOM 2443 N N . VAL A 1 318 ? -22.582 13.782 9.216 1.00 49.19 318 VAL A N 1
ATOM 2444 C CA . VAL A 1 318 ? -22.373 13.363 10.617 1.00 49.19 318 VAL A CA 1
ATOM 2445 C C . VAL A 1 318 ? -23.572 12.543 11.151 1.00 49.19 318 VAL A C 1
ATOM 2447 O O . VAL A 1 318 ? -23.513 12.001 12.237 1.00 49.19 318 VAL A O 1
ATOM 2450 N N . SER A 1 319 ? -24.654 12.408 10.378 1.00 55.59 319 SER A N 1
ATOM 2451 C CA . SER A 1 319 ? -25.846 11.598 10.630 1.00 55.59 319 SER A CA 1
ATOM 2452 C C . SER A 1 319 ? -25.896 10.234 9.912 1.00 55.59 319 SER A C 1
ATOM 2454 O O . SER A 1 319 ? -26.946 9.593 9.939 1.00 55.59 319 SER A O 1
ATOM 2456 N N . GLN A 1 320 ? -24.835 9.779 9.233 1.00 68.56 320 GLN A N 1
ATOM 2457 C CA . GLN A 1 320 ? -24.840 8.492 8.520 1.00 68.56 320 GLN A CA 1
ATOM 2458 C C . GLN A 1 320 ? -24.167 7.359 9.296 1.00 68.56 320 GLN A C 1
ATOM 2460 O O . GLN A 1 320 ? -23.115 7.529 9.905 1.00 68.56 320 GLN A O 1
ATOM 2465 N N . ASN A 1 321 ? -24.773 6.174 9.195 1.00 85.88 321 ASN A N 1
ATOM 2466 C CA . ASN A 1 321 ? -24.231 4.918 9.693 1.00 85.88 321 ASN A CA 1
ATOM 2467 C C . ASN A 1 321 ? -22.898 4.590 8.999 1.00 85.88 321 ASN A C 1
ATOM 2469 O O . ASN A 1 321 ? -22.887 4.249 7.814 1.00 85.88 321 ASN A O 1
ATOM 2473 N N . LEU A 1 322 ? -21.789 4.661 9.735 1.00 84.94 322 LEU A N 1
ATOM 2474 C CA . LEU A 1 322 ? -20.451 4.454 9.182 1.00 84.94 322 LEU A CA 1
ATOM 2475 C C . LEU A 1 322 ? -20.242 3.061 8.589 1.00 84.94 322 LEU A C 1
ATOM 2477 O O . LEU A 1 322 ? -19.599 2.952 7.547 1.00 84.94 322 LEU A O 1
ATOM 2481 N N . ALA A 1 323 ? -20.837 2.021 9.175 1.00 87.31 323 ALA A N 1
ATOM 2482 C CA . ALA A 1 323 ? -20.707 0.658 8.664 1.00 87.31 323 ALA A CA 1
ATOM 2483 C C . ALA A 1 323 ? -21.286 0.499 7.247 1.00 87.31 323 ALA A C 1
ATOM 2485 O O . ALA A 1 323 ? -20.756 -0.257 6.437 1.00 87.31 323 ALA A O 1
ATOM 2486 N N . ALA A 1 324 ? -22.322 1.273 6.902 1.00 83.69 324 ALA A N 1
ATOM 2487 C CA . ALA A 1 324 ? -22.923 1.240 5.567 1.00 83.69 324 ALA A CA 1
ATOM 2488 C C . ALA A 1 324 ? -21.974 1.760 4.470 1.00 83.69 324 ALA A C 1
ATOM 2490 O O . ALA A 1 324 ? -22.093 1.370 3.310 1.00 83.69 324 ALA A O 1
ATOM 2491 N N . SER A 1 325 ? -21.034 2.635 4.837 1.00 76.44 325 SER A N 1
ATOM 2492 C CA . SER A 1 325 ? -20.133 3.316 3.899 1.00 76.44 325 SER A CA 1
ATOM 2493 C C . SER A 1 325 ? -18.694 2.797 3.962 1.00 76.44 325 SER A C 1
ATOM 2495 O O . SER A 1 325 ? -17.967 2.874 2.967 1.00 76.44 325 SER A O 1
ATOM 2497 N N . LEU A 1 326 ? -18.277 2.291 5.126 1.00 78.00 326 LEU A N 1
ATOM 2498 C CA . LEU A 1 326 ? -16.907 1.871 5.430 1.00 78.00 326 LEU A CA 1
ATOM 2499 C C . LEU A 1 326 ? -16.764 0.353 5.624 1.00 78.00 326 LEU A C 1
ATOM 2501 O O . LEU A 1 326 ? -15.635 -0.118 5.738 1.00 78.00 326 LEU A O 1
ATOM 2505 N N . GLY A 1 327 ? -17.860 -0.411 5.583 1.00 83.31 327 GLY A N 1
ATOM 2506 C CA . GLY A 1 327 ? -17.872 -1.864 5.784 1.00 83.31 327 GLY A CA 1
ATOM 2507 C C . GLY A 1 327 ? -17.887 -2.256 7.260 1.00 83.31 327 GLY A C 1
ATOM 2508 O O . GLY A 1 327 ? -17.974 -1.390 8.123 1.00 83.31 327 GLY A O 1
ATOM 2509 N N . ASP A 1 328 ? -17.795 -3.554 7.550 1.00 88.00 328 ASP A N 1
ATOM 2510 C CA . ASP A 1 328 ? -17.882 -4.072 8.921 1.00 88.00 328 ASP A CA 1
ATOM 2511 C C . ASP A 1 328 ? -16.751 -3.534 9.821 1.00 88.00 328 ASP A C 1
ATOM 2513 O O . ASP A 1 328 ? -15.605 -3.417 9.367 1.00 88.00 328 ASP A O 1
ATOM 2517 N N . PRO A 1 329 ? -17.033 -3.217 11.102 1.00 90.62 329 PRO A N 1
ATOM 2518 C CA . PRO A 1 329 ? -16.054 -2.598 11.983 1.00 90.62 329 PRO A CA 1
ATOM 2519 C C . PRO A 1 329 ? -14.919 -3.561 12.332 1.00 90.62 329 PRO A C 1
ATOM 2521 O O . PRO A 1 329 ? -15.131 -4.638 12.887 1.00 90.62 329 PRO A O 1
ATOM 2524 N N . LYS A 1 330 ? -13.687 -3.130 12.075 1.00 88.81 330 LYS A N 1
ATOM 2525 C CA . LYS A 1 330 ? -12.446 -3.775 12.525 1.00 88.81 330 LYS A CA 1
ATOM 2526 C C . LYS A 1 330 ? -11.919 -3.146 13.810 1.00 88.81 330 LYS A C 1
ATOM 2528 O O . LYS A 1 330 ? -11.381 -3.855 14.660 1.00 88.81 330 LYS A O 1
ATOM 2533 N N . GLN A 1 331 ? -12.099 -1.831 13.953 1.00 89.62 331 GLN A N 1
ATOM 2534 C CA . GLN A 1 331 ? -11.779 -1.087 15.169 1.00 89.62 331 GLN A CA 1
ATOM 2535 C C . GLN A 1 331 ? -12.777 0.034 15.421 1.00 89.62 331 GLN A C 1
ATOM 2537 O O . GLN A 1 331 ? -13.313 0.632 14.485 1.00 89.62 331 GLN A O 1
ATOM 2542 N N . ILE A 1 332 ? -12.960 0.365 16.696 1.00 90.38 332 ILE A N 1
ATOM 2543 C CA . ILE A 1 332 ? -13.693 1.553 17.128 1.00 90.38 332 ILE A CA 1
ATOM 2544 C C . ILE A 1 332 ? -12.890 2.221 18.245 1.00 90.38 332 ILE A C 1
ATOM 2546 O O . ILE A 1 332 ? -12.496 1.572 19.217 1.00 90.38 332 ILE A O 1
ATOM 2550 N N . GLY A 1 333 ? -12.626 3.515 18.083 1.00 90.19 333 GLY A N 1
ATOM 2551 C CA . GLY A 1 333 ? -12.013 4.352 19.103 1.00 90.19 333 GLY A CA 1
ATOM 2552 C C . GLY A 1 333 ? -13.077 4.952 20.009 1.00 90.19 333 GLY A C 1
ATOM 2553 O O . GLY A 1 333 ? -14.108 5.440 19.538 1.00 90.19 333 GLY A O 1
ATOM 2554 N N . PHE A 1 334 ? -12.803 4.944 21.306 1.00 92.06 334 PHE A N 1
ATOM 2555 C CA . PHE A 1 334 ? -13.649 5.537 22.328 1.00 92.06 334 PHE A CA 1
ATOM 2556 C C . PHE A 1 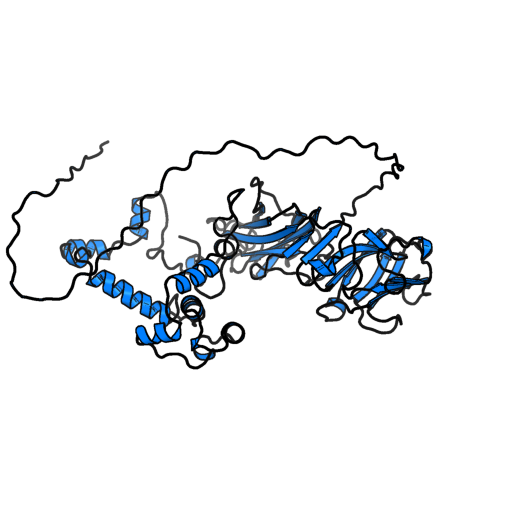334 ? -12.842 6.508 23.180 1.00 92.06 334 PHE A C 1
ATOM 2558 O O . PHE A 1 334 ? -11.639 6.347 23.366 1.00 92.06 334 PHE A O 1
ATOM 2565 N N . ARG A 1 335 ? -13.518 7.506 23.740 1.00 92.12 335 ARG A N 1
ATOM 2566 C CA . ARG A 1 335 ? -13.017 8.334 24.836 1.00 92.12 335 ARG A CA 1
ATOM 2567 C C . ARG A 1 335 ? -13.804 8.003 26.088 1.00 92.12 335 ARG A C 1
ATOM 2569 O O . ARG A 1 335 ? -15.030 8.006 26.028 1.00 92.12 335 ARG A O 1
ATOM 2576 N N . TYR A 1 336 ? -13.123 7.751 27.200 1.00 94.81 336 TYR A N 1
ATOM 2577 C CA . TYR A 1 336 ? -13.797 7.609 28.485 1.00 94.81 336 TYR A CA 1
ATOM 2578 C C . TYR A 1 336 ? -14.217 8.997 28.979 1.00 94.81 336 TYR A C 1
ATOM 2580 O O . TYR A 1 336 ? -13.383 9.885 29.159 1.00 94.81 336 TYR A O 1
ATOM 2588 N N . THR A 1 337 ? -15.520 9.211 29.129 1.00 93.94 337 THR A N 1
ATOM 2589 C CA . THR A 1 337 ? -16.112 10.503 29.506 1.00 93.94 337 THR A CA 1
ATOM 2590 C C . THR A 1 337 ? -16.764 10.489 30.876 1.00 93.94 337 THR A C 1
ATOM 2592 O O . THR A 1 337 ? -17.174 11.553 31.329 1.00 93.94 337 THR A O 1
ATOM 2595 N N . GLY A 1 338 ? -16.849 9.323 31.521 1.00 91.38 338 GLY A N 1
ATOM 2596 C CA . GLY A 1 338 ? -17.745 9.153 32.658 1.00 91.38 338 GLY A CA 1
ATOM 2597 C C . GLY A 1 338 ? -19.212 9.241 32.220 1.00 91.38 338 GLY A C 1
ATOM 2598 O O . GLY A 1 338 ? -19.507 9.245 31.019 1.00 91.38 338 GLY A O 1
ATOM 2599 N N . GLY A 1 339 ? -20.118 9.292 33.191 1.00 91.44 339 GLY A N 1
ATOM 2600 C CA . GLY A 1 339 ? -21.560 9.330 32.959 1.00 91.44 339 GLY A CA 1
ATOM 2601 C C . GLY A 1 339 ? -22.269 7.973 32.866 1.00 91.44 339 GLY A C 1
ATOM 2602 O O . GLY A 1 339 ? -21.686 6.898 32.668 1.00 91.44 339 GLY A O 1
ATOM 2603 N N . GLY A 1 340 ? -23.587 8.04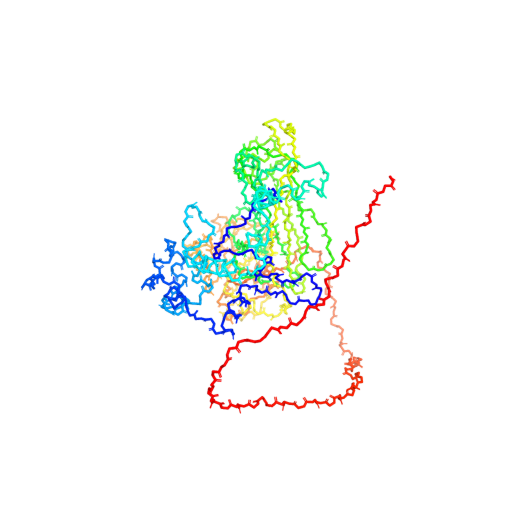1 33.025 1.00 91.88 340 GLY A N 1
ATOM 2604 C CA . GLY A 1 340 ? -24.495 6.912 33.170 1.00 91.88 340 GLY A CA 1
ATOM 2605 C C . GLY A 1 340 ? -25.485 6.748 32.009 1.00 91.88 340 GLY A C 1
ATOM 2606 O O . GLY A 1 340 ? -25.334 7.330 30.932 1.00 91.88 340 GLY A O 1
ATOM 2607 N N . PRO A 1 341 ? -26.560 5.967 32.211 1.00 92.50 341 PRO A N 1
ATOM 2608 C CA . PRO A 1 341 ? -27.631 5.812 31.228 1.00 92.50 341 PRO A CA 1
ATOM 2609 C C . PRO A 1 341 ? -28.308 7.141 30.855 1.00 92.50 341 PRO A C 1
ATOM 2611 O O . PRO A 1 341 ? -28.760 7.290 29.724 1.00 92.50 341 PRO A O 1
ATOM 2614 N N . GLU A 1 342 ? -28.346 8.109 31.776 1.00 90.69 342 GLU A N 1
ATOM 2615 C CA . GLU A 1 342 ? -28.957 9.432 31.563 1.00 90.69 342 GLU A CA 1
ATOM 2616 C C . GLU A 1 342 ? -28.131 10.330 30.623 1.00 90.69 342 GLU A C 1
ATOM 2618 O O . GLU A 1 342 ? -28.685 11.197 29.948 1.00 90.69 342 GLU A O 1
ATOM 2623 N N . ASP A 1 343 ? -26.821 10.089 30.520 1.00 90.75 343 ASP A N 1
ATOM 2624 C CA . ASP A 1 343 ? -25.905 10.838 29.648 1.00 90.75 343 ASP A CA 1
ATOM 2625 C C . ASP A 1 343 ? -25.832 10.254 28.227 1.00 90.75 343 ASP A C 1
ATOM 2627 O O . ASP A 1 343 ? -25.169 10.797 27.338 1.00 90.75 343 ASP A O 1
ATOM 2631 N N . THR A 1 344 ? -26.528 9.138 27.994 1.00 91.44 344 THR A N 1
ATOM 2632 C CA . THR A 1 344 ? -26.506 8.418 26.721 1.00 91.44 344 THR A CA 1
ATOM 2633 C C . THR A 1 344 ? -27.208 9.217 25.623 1.00 91.44 344 THR A C 1
ATOM 2635 O O . THR A 1 344 ? -28.417 9.445 25.651 1.00 91.44 344 THR A O 1
ATOM 2638 N N . GLN A 1 345 ? -26.439 9.587 24.602 1.00 92.00 345 GLN A N 1
ATOM 2639 C CA . GLN A 1 345 ? -26.876 10.254 23.380 1.00 92.00 345 GLN A CA 1
ATOM 2640 C C . GLN A 1 345 ? -26.437 9.412 22.181 1.00 92.00 345 GLN A C 1
ATOM 2642 O O . GLN A 1 345 ? -25.366 9.625 21.610 1.00 92.00 345 GLN A O 1
ATOM 2647 N N . THR A 1 346 ? -27.274 8.443 21.808 1.00 89.56 346 THR A N 1
ATOM 2648 C CA . THR A 1 346 ? -27.038 7.549 20.667 1.00 89.56 346 THR A CA 1
ATOM 2649 C C . THR A 1 346 ? -28.250 7.479 19.752 1.00 89.56 346 THR A C 1
ATOM 2651 O O . THR A 1 346 ? -29.395 7.590 20.191 1.00 89.56 346 THR A O 1
ATOM 2654 N N . SER A 1 347 ? -27.993 7.286 18.463 1.00 88.88 347 SER A N 1
ATOM 2655 C CA . SER A 1 347 ? -29.008 7.016 17.448 1.00 88.88 347 SER A CA 1
ATOM 2656 C C . SER A 1 347 ? -29.459 5.553 17.418 1.00 88.88 347 SER A C 1
ATOM 2658 O O . SER A 1 347 ? -30.433 5.235 16.730 1.00 88.88 347 SER A O 1
ATOM 2660 N N . GLN A 1 348 ? -28.807 4.656 18.165 1.00 90.56 348 GLN A N 1
ATOM 2661 C CA . GLN A 1 348 ? -29.261 3.276 18.304 1.00 90.56 348 GLN A CA 1
ATOM 2662 C C . GLN A 1 348 ? -30.479 3.179 19.231 1.00 90.56 348 GLN A C 1
ATOM 2664 O O . GLN A 1 348 ? -30.557 3.824 20.274 1.00 90.56 348 GLN A O 1
ATOM 2669 N N . SER A 1 349 ? -31.450 2.338 18.865 1.00 87.00 349 SER A N 1
ATOM 2670 C CA . SER A 1 349 ? -32.593 2.058 19.743 1.00 87.00 349 SER A CA 1
ATOM 2671 C C . SER A 1 349 ? -32.155 1.294 21.001 1.00 87.00 349 SER A C 1
ATOM 2673 O O . SER A 1 349 ? -31.095 0.668 21.007 1.00 87.00 349 SER A O 1
ATOM 2675 N N . LYS A 1 350 ? -33.015 1.238 22.024 1.00 82.00 350 LYS A N 1
ATOM 2676 C CA . LYS A 1 350 ? -32.749 0.508 23.280 1.00 82.00 350 LYS A CA 1
ATOM 2677 C C . LYS A 1 350 ? -32.472 -0.993 23.095 1.00 82.00 350 LYS A C 1
ATOM 2679 O O . LYS A 1 350 ? -31.777 -1.598 23.906 1.00 82.00 350 LYS A O 1
ATOM 2684 N N . ASP A 1 351 ? -32.965 -1.596 22.013 1.00 84.44 351 ASP A N 1
ATOM 2685 C CA . ASP A 1 351 ? -32.692 -3.004 21.695 1.00 84.44 351 ASP A CA 1
ATOM 2686 C C . ASP A 1 351 ? -31.278 -3.216 21.126 1.00 84.44 351 ASP A C 1
ATOM 2688 O O . ASP A 1 351 ? -30.752 -4.329 21.146 1.00 84.44 351 ASP A O 1
ATOM 2692 N N . HIS A 1 352 ? -30.623 -2.143 20.682 1.00 88.19 352 HIS A N 1
ATOM 2693 C CA . HIS A 1 352 ? -29.318 -2.169 20.022 1.00 88.19 352 HIS A CA 1
ATOM 2694 C C . HIS A 1 352 ? -28.213 -1.531 20.878 1.00 88.19 352 HIS A C 1
ATOM 2696 O O . HIS A 1 352 ? -27.113 -2.076 20.934 1.00 88.19 352 HIS A O 1
ATOM 2702 N N . ALA A 1 353 ? -28.536 -0.497 21.659 1.00 92.31 353 ALA A N 1
ATOM 2703 C CA . ALA A 1 353 ? -27.658 0.063 22.681 1.00 92.31 353 ALA A CA 1
ATOM 2704 C C . ALA A 1 353 ? -28.320 0.024 24.066 1.00 92.31 353 ALA A C 1
ATOM 2706 O O . ALA A 1 353 ? -29.435 0.512 24.249 1.00 92.31 353 ALA A O 1
ATOM 2707 N N . GLU A 1 354 ? -27.630 -0.551 25.047 1.00 94.88 354 GLU A N 1
ATOM 2708 C CA . GLU A 1 354 ? -28.119 -0.689 26.421 1.00 94.88 354 GLU A CA 1
ATOM 2709 C C . GLU A 1 354 ? -27.002 -0.342 27.405 1.00 94.88 354 GLU A C 1
ATOM 2711 O O . GLU A 1 354 ? -25.876 -0.810 27.257 1.00 94.88 354 GLU A O 1
ATOM 2716 N N . VAL A 1 355 ? -27.316 0.469 28.416 1.00 96.25 355 VAL A N 1
ATOM 2717 C CA . VAL A 1 355 ? -26.364 0.905 29.443 1.00 96.25 355 VAL A CA 1
ATOM 2718 C C . VAL A 1 355 ? -26.940 0.576 30.810 1.00 96.25 355 VAL A C 1
ATOM 2720 O O . VAL A 1 355 ? -28.072 0.945 31.120 1.00 96.25 355 VAL A O 1
ATOM 2723 N N . ILE A 1 356 ? -26.155 -0.118 31.631 1.00 95.50 356 ILE A N 1
ATOM 2724 C CA . ILE A 1 356 ? -26.525 -0.504 32.993 1.00 95.50 356 ILE A CA 1
ATOM 2725 C C . ILE A 1 356 ? -25.397 -0.091 33.932 1.00 95.50 356 ILE A C 1
ATOM 2727 O O . ILE A 1 356 ? -24.260 -0.515 33.742 1.00 95.50 356 ILE A O 1
ATOM 2731 N N . GLY A 1 357 ? -25.724 0.676 34.971 1.00 95.81 357 GLY A N 1
ATOM 2732 C CA . GLY A 1 357 ? -24.750 1.174 35.944 1.00 95.81 357 GLY A CA 1
ATOM 2733 C C . GLY A 1 357 ? -24.102 2.497 35.534 1.00 95.81 357 GLY A C 1
ATOM 2734 O O . GLY A 1 357 ? -24.392 3.046 34.472 1.00 95.81 357 GLY A O 1
ATOM 2735 N N . ASP A 1 358 ? -23.250 3.023 36.404 1.00 96.06 358 ASP A N 1
ATOM 2736 C CA . ASP A 1 358 ? -22.678 4.365 36.303 1.00 96.06 358 ASP A CA 1
ATOM 2737 C C . ASP A 1 358 ? -21.295 4.384 36.987 1.00 96.06 358 ASP A C 1
ATOM 2739 O O . ASP A 1 358 ? -21.208 4.013 38.166 1.00 96.06 358 ASP A O 1
ATOM 2743 N N . PRO A 1 359 ? -20.218 4.776 36.278 1.00 93.06 359 PRO A N 1
ATOM 2744 C CA . PRO A 1 359 ? -18.877 4.897 36.837 1.00 93.06 359 PRO A CA 1
ATOM 2745 C C . PRO A 1 359 ? -18.691 6.110 37.756 1.00 93.06 359 PRO A C 1
ATOM 2747 O O . PRO A 1 359 ? -17.636 6.226 38.369 1.00 93.06 359 PRO A O 1
ATOM 2750 N N . LYS A 1 360 ? -19.690 6.997 37.874 1.00 91.88 360 LYS A N 1
ATOM 2751 C CA . LYS A 1 360 ? -19.688 8.197 38.728 1.00 91.88 360 LYS A CA 1
ATOM 2752 C C . LYS A 1 360 ? -18.476 9.096 38.504 1.00 91.88 360 LYS A C 1
ATOM 2754 O O . LYS A 1 360 ? -17.961 9.699 39.443 1.00 91.88 360 LYS A O 1
ATOM 2759 N N . ASP A 1 361 ? -18.042 9.157 37.250 1.00 92.06 361 ASP A N 1
ATOM 2760 C CA . ASP A 1 361 ? -16.901 9.948 36.797 1.00 92.06 361 ASP A CA 1
ATOM 2761 C C . ASP A 1 361 ? -15.594 9.620 37.536 1.00 92.06 361 ASP A C 1
ATOM 2763 O O . ASP A 1 361 ? -14.747 10.497 37.729 1.00 92.06 361 ASP A O 1
ATOM 2767 N N . ASP A 1 362 ? -15.412 8.352 37.936 1.00 93.19 362 ASP A N 1
ATOM 2768 C CA . ASP A 1 362 ? -14.166 7.886 38.544 1.00 93.19 362 ASP A CA 1
ATOM 2769 C C . ASP A 1 362 ? -12.968 8.287 37.658 1.00 93.19 362 ASP A C 1
ATOM 2771 O O . ASP A 1 362 ? -12.990 8.050 36.442 1.00 93.19 362 ASP A O 1
ATOM 2775 N N . PRO A 1 363 ? -11.917 8.906 38.235 1.00 94.19 363 PRO A N 1
ATOM 2776 C CA . PRO A 1 363 ? -10.838 9.540 37.473 1.00 94.19 363 PRO A CA 1
ATOM 2777 C C . PRO A 1 363 ? -9.981 8.532 36.708 1.00 94.19 363 PRO A C 1
ATOM 2779 O O . PRO A 1 363 ? -9.370 8.884 35.699 1.00 94.19 363 PRO A O 1
ATOM 2782 N N . THR A 1 364 ? -9.954 7.286 37.175 1.00 96.06 364 THR A N 1
ATOM 2783 C CA . THR A 1 364 ? -9.298 6.157 36.528 1.00 96.06 364 THR A CA 1
ATOM 2784 C C . THR A 1 364 ? -10.187 4.938 36.703 1.00 96.06 364 THR A C 1
ATOM 2786 O O . THR A 1 364 ? -10.644 4.664 37.808 1.00 96.06 364 THR A O 1
ATOM 2789 N N . VAL A 1 365 ? -10.401 4.203 35.617 1.00 97.75 365 VAL A N 1
ATOM 2790 C CA . VAL A 1 365 ? -11.193 2.970 35.593 1.00 97.75 365 VAL A CA 1
ATOM 2791 C C . VAL A 1 365 ? -10.423 1.863 34.890 1.00 97.75 365 VAL A C 1
ATOM 2793 O O . VAL A 1 365 ? -9.476 2.123 34.144 1.00 97.75 365 VAL A O 1
ATOM 2796 N N . TYR A 1 366 ? -10.841 0.619 35.098 1.00 97.62 366 TYR A N 1
ATOM 2797 C CA . TYR A 1 366 ? -10.376 -0.524 34.320 1.00 97.62 366 TYR A CA 1
ATOM 2798 C C . TYR A 1 366 ? -11.450 -0.937 33.318 1.00 97.62 366 TYR A C 1
ATOM 2800 O O . TYR A 1 366 ? -12.564 -1.287 33.711 1.00 97.62 366 TYR A O 1
ATOM 2808 N N . ILE A 1 367 ? -11.125 -0.891 32.028 1.00 98.00 367 ILE A N 1
ATOM 2809 C CA . ILE A 1 367 ? -12.063 -1.196 30.947 1.00 98.00 367 ILE A CA 1
ATOM 2810 C C . ILE A 1 367 ? -11.715 -2.551 30.342 1.00 98.00 367 ILE A C 1
ATOM 2812 O O . ILE A 1 367 ? -10.562 -2.817 30.002 1.00 98.00 367 ILE A O 1
ATOM 2816 N N . LEU A 1 368 ? -12.743 -3.379 30.172 1.00 97.31 368 LEU A N 1
ATOM 2817 C CA . LEU A 1 368 ? -12.686 -4.651 29.467 1.00 97.31 368 LEU A CA 1
ATOM 2818 C C . LEU A 1 368 ? -13.740 -4.653 28.360 1.00 97.31 368 LEU A C 1
ATOM 2820 O O . LEU A 1 368 ? -14.932 -4.539 28.647 1.00 97.31 368 LEU A O 1
ATOM 2824 N N . ALA A 1 369 ? -13.309 -4.769 27.105 1.00 97.38 369 ALA A N 1
ATOM 2825 C CA . ALA A 1 369 ? -14.202 -4.792 25.951 1.00 97.38 369 ALA A CA 1
AT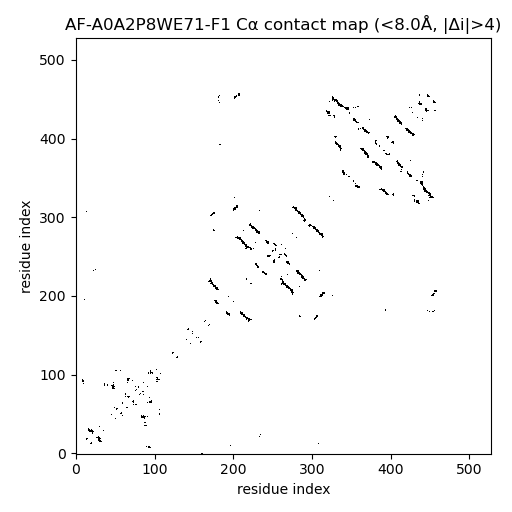OM 2826 C C . ALA A 1 369 ? -14.172 -6.161 25.259 1.00 97.38 369 ALA A C 1
ATOM 2828 O O . ALA A 1 369 ? -13.094 -6.653 24.924 1.00 97.38 369 ALA A O 1
ATOM 2829 N N . SER A 1 370 ? -15.337 -6.769 25.024 1.00 96.56 370 SER A N 1
ATOM 2830 C CA . SER A 1 370 ? -15.463 -8.094 24.395 1.00 96.56 370 SER A CA 1
ATOM 2831 C C . SER A 1 370 ? -16.764 -8.253 23.601 1.00 96.56 370 SER A C 1
ATOM 2833 O O . SER A 1 370 ? -17.576 -7.333 23.511 1.00 96.56 370 SER A O 1
ATOM 2835 N N . ASP A 1 371 ? -16.988 -9.423 23.006 1.00 95.19 371 ASP A N 1
ATOM 2836 C CA . ASP A 1 371 ? -18.249 -9.794 22.343 1.00 95.19 371 ASP A CA 1
ATOM 2837 C C . ASP A 1 371 ? -19.278 -10.474 23.269 1.00 95.19 371 ASP A C 1
ATOM 2839 O O . ASP A 1 371 ? -20.322 -10.956 22.816 1.00 95.19 371 ASP A O 1
ATOM 2843 N N . SER A 1 372 ? -19.016 -10.502 24.577 1.00 95.38 372 SER A N 1
ATOM 2844 C CA . SER A 1 372 ? -19.791 -11.260 25.556 1.00 95.38 372 SER A CA 1
ATOM 2845 C C . SER A 1 372 ? -20.411 -10.363 26.617 1.00 95.38 372 SER A C 1
ATOM 2847 O O . SER A 1 372 ? -19.756 -9.510 27.197 1.00 95.38 372 SER A O 1
ATOM 2849 N N . GLN A 1 373 ? -21.667 -10.644 26.969 1.00 94.12 373 GLN A N 1
ATOM 2850 C CA . GLN A 1 373 ? -22.346 -9.989 28.093 1.00 94.12 373 GLN A CA 1
ATOM 2851 C C . GLN A 1 373 ? -21.705 -10.305 29.453 1.00 94.12 373 GLN A C 1
ATOM 2853 O O . GLN A 1 373 ? -21.911 -9.577 30.424 1.00 94.12 373 GLN A O 1
ATOM 2858 N N . LYS A 1 374 ? -20.995 -11.431 29.552 1.00 93.62 374 LYS A N 1
ATOM 2859 C CA . LYS A 1 374 ? -20.276 -11.820 30.763 1.00 93.62 374 LYS A CA 1
ATOM 2860 C C . LYS A 1 374 ? -18.841 -11.297 30.678 1.00 93.62 374 LYS A C 1
ATOM 2862 O O . LYS A 1 374 ? -18.158 -11.701 29.733 1.00 93.62 374 LYS A O 1
ATOM 2867 N N . PRO A 1 375 ? -18.368 -10.504 31.658 1.00 89.88 375 PRO A N 1
ATOM 2868 C CA . PRO A 1 375 ? -17.038 -9.901 31.597 1.00 89.88 375 PRO A CA 1
ATOM 2869 C C . PRO A 1 375 ? -15.888 -10.915 31.585 1.00 89.88 375 PRO A C 1
ATOM 2871 O O . PRO A 1 375 ? -14.820 -10.629 31.074 1.00 89.88 375 PRO A O 1
ATOM 2874 N N . ASP A 1 376 ? -16.085 -12.111 32.139 1.00 87.75 376 ASP A N 1
ATOM 2875 C CA . ASP A 1 376 ? -15.072 -13.169 32.240 1.00 87.75 376 ASP A CA 1
ATOM 2876 C C . ASP A 1 376 ? -15.053 -14.126 31.031 1.00 87.75 376 ASP A C 1
ATOM 2878 O O . ASP A 1 376 ? -14.427 -15.190 31.074 1.00 87.75 376 ASP A O 1
ATOM 2882 N N . LYS A 1 377 ? -15.792 -13.798 29.965 1.00 91.00 377 LYS A N 1
ATOM 2883 C CA . LYS A 1 377 ? -15.978 -14.637 28.776 1.00 91.00 377 LYS A CA 1
ATOM 2884 C C . LYS A 1 377 ? -15.891 -13.805 27.500 1.00 91.00 377 LYS A C 1
ATOM 2886 O O . LYS A 1 377 ? -16.043 -12.589 27.535 1.00 91.00 377 LYS A O 1
ATOM 2891 N N . GLY A 1 378 ? -15.758 -14.508 26.379 1.00 90.19 378 GLY A N 1
ATOM 2892 C CA . GLY A 1 378 ? -15.768 -13.927 25.041 1.00 90.19 378 GLY A CA 1
ATOM 2893 C C . GLY A 1 378 ? -14.375 -13.685 24.482 1.00 90.19 378 GLY A C 1
ATOM 2894 O O . GLY A 1 378 ? -13.366 -14.042 25.090 1.00 90.19 378 GLY A O 1
ATOM 2895 N N . GLU A 1 379 ? -14.365 -13.097 23.297 1.00 92.94 379 GLU A N 1
ATOM 2896 C CA . GLU A 1 379 ? -13.178 -12.632 22.593 1.00 92.94 379 GLU A CA 1
ATOM 2897 C C . GLU A 1 379 ? -12.882 -11.196 23.042 1.00 92.94 379 GLU A C 1
ATOM 2899 O O . GLU A 1 379 ? -13.739 -10.316 22.920 1.00 92.94 379 GLU A O 1
ATOM 2904 N N . PHE A 1 380 ? -11.696 -10.957 23.602 1.00 93.69 380 PHE A N 1
ATOM 2905 C CA . PHE A 1 380 ? -11.338 -9.662 24.182 1.00 93.69 380 PHE A CA 1
ATOM 2906 C C . PHE A 1 380 ? -10.697 -8.743 23.147 1.00 93.69 380 PHE A C 1
ATOM 2908 O O . PHE A 1 380 ? -9.683 -9.064 22.536 1.00 93.69 380 PHE A O 1
ATOM 2915 N N . TYR A 1 381 ? -11.281 -7.562 22.987 1.00 94.19 381 TYR A N 1
ATOM 2916 C CA . TYR A 1 381 ? -10.863 -6.560 22.012 1.00 94.19 381 TYR A CA 1
ATOM 2917 C C . TYR A 1 381 ? -10.086 -5.393 22.634 1.00 94.19 381 TYR A C 1
ATOM 2919 O O . TYR A 1 381 ? -9.455 -4.623 21.909 1.00 94.19 381 TYR A O 1
ATOM 2927 N N . PHE A 1 382 ? -10.170 -5.229 23.958 1.00 95.62 382 PHE A N 1
ATOM 2928 C CA . PHE A 1 382 ? -9.390 -4.276 24.748 1.00 95.62 382 PHE A CA 1
ATOM 2929 C C . PHE A 1 382 ? -9.411 -4.674 26.230 1.00 95.62 382 PHE A C 1
ATOM 2931 O O . PHE A 1 382 ? -10.451 -5.083 26.748 1.00 95.62 382 PHE A O 1
ATOM 2938 N N . GLU A 1 383 ? -8.289 -4.480 26.920 1.00 95.00 383 GLU A N 1
ATOM 2939 C CA . GLU A 1 383 ? -8.182 -4.597 28.372 1.00 95.00 383 GLU A CA 1
ATOM 2940 C C . GLU A 1 383 ? -7.144 -3.590 28.889 1.00 95.00 383 GLU A C 1
ATOM 2942 O O . GLU A 1 383 ? -5.997 -3.593 28.438 1.00 95.00 383 GLU A O 1
ATOM 2947 N N . GLY A 1 384 ? -7.513 -2.739 29.849 1.00 95.25 384 GLY A N 1
ATOM 2948 C CA . GLY A 1 384 ? -6.545 -1.831 30.463 1.00 95.25 384 GLY A CA 1
ATOM 2949 C C . GLY A 1 384 ? -7.144 -0.731 31.330 1.00 95.25 384 GLY A C 1
ATOM 2950 O O . GLY A 1 384 ? -8.354 -0.503 31.342 1.00 95.25 384 GLY A O 1
ATOM 2951 N N . SER A 1 385 ? -6.267 -0.034 32.055 1.00 95.25 385 SER A N 1
ATOM 2952 C CA . SER A 1 385 ? -6.632 1.159 32.820 1.00 95.25 385 SER A CA 1
ATOM 2953 C C . SER A 1 385 ? -6.729 2.383 31.909 1.00 95.25 385 SER A C 1
ATOM 2955 O O . SER A 1 385 ? -5.836 2.614 31.094 1.00 95.25 385 SER A O 1
ATOM 2957 N N . VAL A 1 386 ? -7.785 3.179 32.069 1.00 94.56 386 VAL A N 1
ATOM 2958 C CA . VAL A 1 386 ? -8.066 4.380 31.268 1.00 94.56 386 VAL A CA 1
ATOM 2959 C C . VAL A 1 386 ? -8.453 5.523 32.207 1.00 94.56 386 VAL A C 1
ATOM 2961 O O . VAL A 1 386 ? -9.271 5.323 33.106 1.00 94.56 386 VAL A O 1
ATOM 2964 N N . ASN A 1 387 ? -7.872 6.714 32.024 1.00 93.62 387 ASN A N 1
ATOM 2965 C CA . ASN A 1 387 ? -8.243 7.884 32.824 1.00 93.62 387 ASN A CA 1
ATOM 2966 C C . ASN A 1 387 ? -9.395 8.662 32.193 1.00 93.62 387 ASN A C 1
ATOM 2968 O O . ASN A 1 387 ? -9.633 8.600 30.985 1.00 93.62 387 ASN A O 1
ATOM 2972 N N . LEU A 1 388 ? -10.104 9.427 33.019 1.00 93.12 388 LEU A N 1
ATOM 2973 C CA . LEU A 1 388 ? -11.173 10.309 32.575 1.00 93.12 388 LEU A CA 1
ATOM 2974 C C . LEU A 1 388 ? -10.649 11.297 31.526 1.00 93.12 388 LEU A C 1
ATOM 2976 O O . LEU A 1 388 ? -9.748 12.094 31.779 1.00 93.12 388 LEU A O 1
ATOM 2980 N N . GLY A 1 389 ? -11.243 11.248 30.337 1.00 86.31 389 GLY A N 1
ATOM 2981 C CA . GLY A 1 389 ? -10.861 12.056 29.188 1.00 86.31 389 GLY A CA 1
ATOM 2982 C C . GLY A 1 389 ? -9.830 11.415 28.256 1.00 86.31 389 GLY A C 1
ATOM 2983 O O . GLY A 1 389 ? -9.629 11.966 27.167 1.00 86.31 389 GLY A O 1
ATOM 2984 N N . ASP A 1 390 ? -9.239 10.275 28.615 1.00 86.75 390 ASP A N 1
ATOM 2985 C CA . ASP A 1 390 ? -8.327 9.530 27.746 1.00 86.75 390 ASP A CA 1
ATOM 2986 C C . ASP A 1 390 ? -9.100 8.713 26.702 1.00 86.75 390 ASP A C 1
ATOM 2988 O O . ASP A 1 390 ? -10.275 8.369 26.869 1.00 86.75 390 ASP A O 1
ATOM 2992 N N . SER A 1 391 ? -8.434 8.425 25.582 1.00 87.56 391 SER A N 1
ATOM 2993 C CA . SER A 1 391 ? -8.977 7.574 24.519 1.00 87.56 391 SER A CA 1
ATOM 2994 C C . SER A 1 391 ? -8.395 6.166 24.580 1.00 87.56 391 SER A C 1
ATOM 2996 O O . SER A 1 391 ? -7.231 5.985 24.926 1.00 87.56 391 SER A O 1
ATOM 2998 N N . PHE A 1 392 ? -9.200 5.180 24.202 1.00 88.44 392 PHE A N 1
ATOM 2999 C CA . PHE A 1 392 ? -8.809 3.783 24.069 1.00 88.44 392 PHE A CA 1
ATOM 3000 C C . PHE A 1 392 ? -9.419 3.189 22.795 1.00 88.44 392 PHE A C 1
ATOM 3002 O O . PHE A 1 392 ? -10.451 3.658 22.309 1.00 88.44 392 PHE A O 1
ATOM 3009 N N . THR A 1 393 ? -8.782 2.156 22.246 1.00 89.62 393 THR A N 1
ATOM 3010 C CA . THR A 1 393 ? -9.186 1.557 20.968 1.00 89.62 393 THR A CA 1
ATOM 3011 C C . THR A 1 393 ? -9.561 0.099 21.170 1.00 89.62 393 THR A C 1
ATOM 3013 O O . THR A 1 393 ? -8.765 -0.697 21.659 1.00 89.62 393 THR A O 1
ATOM 3016 N N . VAL A 1 394 ? -10.774 -0.247 20.751 1.00 92.69 394 VAL A N 1
ATOM 3017 C CA . VAL A 1 394 ? -11.279 -1.619 20.688 1.00 92.69 394 VAL A CA 1
ATOM 3018 C C . VAL A 1 394 ? -10.928 -2.181 19.315 1.00 92.69 394 VAL A C 1
ATOM 3020 O O . VAL A 1 394 ? -11.278 -1.574 18.302 1.00 92.69 394 VAL A O 1
ATOM 3023 N N . THR A 1 395 ? -10.244 -3.326 19.264 1.00 90.81 395 THR A N 1
ATOM 3024 C CA . THR A 1 395 ? -9.746 -3.900 18.006 1.00 90.81 395 THR A CA 1
ATOM 3025 C C . THR A 1 395 ? -9.976 -5.404 17.892 1.00 90.81 395 THR A C 1
ATOM 3027 O O . THR A 1 395 ? -9.662 -6.167 18.801 1.00 90.81 395 THR A O 1
ATOM 3030 N N . ALA A 1 396 ? -10.452 -5.847 16.726 1.00 88.69 396 ALA A N 1
ATOM 3031 C CA . ALA A 1 396 ? -10.605 -7.265 16.400 1.00 88.69 396 ALA A CA 1
ATOM 3032 C C . ALA A 1 396 ? -9.269 -8.027 16.416 1.00 88.69 396 ALA A C 1
ATOM 3034 O O . ALA A 1 396 ? -9.230 -9.207 16.761 1.00 88.69 396 ALA A O 1
ATOM 3035 N N . ALA A 1 397 ? -8.174 -7.337 16.082 1.00 82.31 397 ALA A N 1
ATOM 3036 C CA . ALA A 1 397 ? -6.840 -7.925 16.032 1.00 82.31 397 ALA A CA 1
ATOM 3037 C C . ALA A 1 397 ? -6.333 -8.364 17.415 1.00 82.31 397 ALA A C 1
ATOM 3039 O O . ALA A 1 397 ? -5.557 -9.307 17.488 1.00 82.31 397 ALA A O 1
ATOM 3040 N N . ALA A 1 398 ? -6.802 -7.744 18.508 1.00 84.94 398 ALA A N 1
ATOM 3041 C CA . ALA A 1 398 ? -6.448 -8.176 19.865 1.00 84.94 398 ALA A CA 1
ATOM 3042 C C . ALA A 1 398 ? -6.989 -9.577 20.210 1.00 84.94 398 ALA A C 1
ATOM 3044 O O . ALA A 1 398 ? -6.468 -10.222 21.114 1.00 84.94 398 ALA A O 1
ATOM 3045 N N . ALA A 1 399 ? -7.991 -10.054 19.465 1.00 87.50 399 ALA A N 1
ATOM 3046 C CA . ALA A 1 399 ? -8.558 -11.396 19.573 1.00 87.50 399 ALA A CA 1
ATOM 3047 C C . ALA A 1 399 ? -8.216 -12.289 18.361 1.00 87.50 399 ALA A C 1
ATOM 3049 O O . ALA A 1 399 ? -8.939 -13.244 18.069 1.00 87.50 399 ALA A O 1
ATOM 3050 N N . ASP A 1 400 ? -7.179 -11.938 17.589 1.00 87.00 400 ASP A N 1
ATOM 3051 C CA . ASP A 1 400 ? -6.798 -12.624 16.346 1.00 87.00 400 ASP A CA 1
ATOM 3052 C C . ASP A 1 400 ? -7.961 -12.761 15.334 1.00 87.00 400 ASP A C 1
ATOM 3054 O O . ASP A 1 400 ? -8.055 -13.723 14.563 1.00 87.00 400 ASP A O 1
ATOM 3058 N N . LYS A 1 401 ? -8.893 -11.794 15.325 1.00 86.00 401 LYS A N 1
ATOM 3059 C CA . LYS A 1 401 ? -10.033 -11.745 14.395 1.00 86.00 401 LYS A CA 1
ATOM 3060 C C . LYS A 1 401 ? -9.834 -10.689 13.312 1.00 86.00 401 LYS A C 1
ATOM 3062 O O . LYS A 1 401 ? -9.153 -9.683 13.487 1.00 86.00 401 LYS A O 1
ATOM 3067 N N . LYS A 1 402 ? -10.517 -10.892 12.180 1.00 85.12 402 LYS A N 1
ATOM 3068 C CA . LYS A 1 402 ? -10.512 -9.953 11.042 1.00 85.12 402 LYS A CA 1
ATOM 3069 C C . LYS A 1 402 ? -11.447 -8.752 11.219 1.00 85.12 402 LYS A C 1
ATOM 3071 O O . LYS A 1 402 ? -11.219 -7.731 10.576 1.00 85.12 402 LYS A O 1
ATOM 3076 N N . GLN A 1 403 ? -12.489 -8.889 12.039 1.00 88.88 403 GLN A N 1
ATOM 3077 C CA . GLN A 1 403 ? -13.503 -7.868 12.321 1.00 88.88 403 GLN A CA 1
ATOM 3078 C C . GLN A 1 403 ? -14.132 -8.105 13.699 1.00 88.88 403 GLN A C 1
ATOM 3080 O O . GLN A 1 403 ? -14.037 -9.213 14.233 1.00 88.88 403 GLN A O 1
ATOM 3085 N N . LEU A 1 404 ? -14.758 -7.073 14.267 1.00 92.00 404 LEU A N 1
ATOM 3086 C CA . LEU A 1 404 ? -15.481 -7.170 15.532 1.00 92.00 404 LEU A CA 1
ATOM 3087 C C . LEU A 1 404 ? -16.740 -8.030 15.360 1.00 92.00 404 LEU A C 1
ATOM 3089 O O . LEU A 1 404 ? -17.336 -8.100 14.282 1.00 92.00 404 LEU A O 1
ATOM 3093 N N . GLY A 1 405 ? -17.167 -8.673 16.447 1.00 90.75 405 GLY A N 1
ATOM 3094 C CA . GLY A 1 405 ? -18.467 -9.335 16.503 1.00 90.75 405 GLY A CA 1
ATOM 3095 C C . GLY A 1 405 ? -19.630 -8.359 16.279 1.00 90.75 405 GLY A C 1
ATOM 3096 O O . GLY A 1 405 ? -19.469 -7.145 16.333 1.00 90.75 405 GLY A O 1
ATOM 3097 N N . SER A 1 406 ? -20.836 -8.892 16.066 1.00 93.31 406 SER A N 1
ATOM 3098 C CA . SER A 1 406 ? -22.062 -8.084 15.871 1.00 93.31 406 SER A CA 1
ATOM 3099 C C . SER A 1 406 ? -22.505 -7.283 17.103 1.00 93.31 406 SER A C 1
ATOM 3101 O O . SER A 1 406 ? -23.355 -6.400 16.996 1.00 93.31 406 SER A O 1
ATOM 3103 N N . LYS A 1 407 ? -21.955 -7.609 18.274 1.00 94.38 407 LYS A N 1
ATOM 3104 C CA . LYS A 1 407 ? -22.219 -6.941 19.544 1.00 94.38 407 LYS A CA 1
ATOM 3105 C C . LYS A 1 407 ? -20.896 -6.663 20.229 1.00 94.38 407 LYS A C 1
ATOM 3107 O O . LYS A 1 407 ? -20.045 -7.548 20.295 1.00 94.38 407 LYS A O 1
ATOM 3112 N N . LEU A 1 408 ? -20.781 -5.464 20.775 1.00 96.75 408 LEU A N 1
ATOM 3113 C CA . LEU A 1 408 ? -19.682 -5.046 21.621 1.00 96.75 408 LEU A CA 1
ATOM 3114 C C . LEU A 1 408 ? -20.209 -4.818 23.035 1.00 96.75 408 LEU A C 1
ATOM 3116 O O . LEU A 1 408 ? -21.193 -4.103 23.232 1.00 96.75 408 LEU A O 1
ATOM 3120 N N . TYR A 1 409 ? -19.542 -5.419 24.009 1.00 97.75 409 TYR A N 1
ATOM 3121 C CA . TYR A 1 409 ? -19.769 -5.191 25.425 1.00 97.75 409 TYR A CA 1
ATOM 3122 C C . TYR A 1 409 ? -18.557 -4.480 26.009 1.00 97.75 409 TYR A C 1
ATOM 3124 O O . TYR A 1 409 ? -17.435 -4.954 25.862 1.00 97.75 409 TYR A O 1
ATOM 3132 N N . ILE A 1 410 ? -18.782 -3.337 26.653 1.00 97.88 410 ILE A N 1
ATOM 3133 C CA . ILE A 1 410 ? -17.759 -2.583 27.379 1.00 97.88 410 ILE A CA 1
ATOM 3134 C C . ILE A 1 410 ? -18.124 -2.640 28.858 1.00 97.88 410 ILE A C 1
ATOM 3136 O O . ILE A 1 410 ? -19.149 -2.103 29.282 1.00 97.88 410 ILE A O 1
ATOM 3140 N N . HIS A 1 411 ? -17.287 -3.313 29.636 1.00 98.06 411 HIS A N 1
ATOM 3141 C CA . HIS A 1 411 ? -17.410 -3.423 31.080 1.00 98.06 411 HIS A CA 1
ATOM 3142 C C . HIS A 1 411 ? -16.410 -2.481 31.742 1.00 98.06 411 HIS A C 1
ATOM 3144 O O . HIS A 1 411 ? -15.205 -2.584 31.513 1.00 98.06 411 HIS A O 1
ATOM 3150 N N . ILE A 1 412 ? -16.919 -1.566 32.561 1.00 97.94 412 ILE A N 1
ATOM 3151 C CA . ILE A 1 412 ? -16.127 -0.578 33.290 1.00 97.94 412 ILE A CA 1
ATOM 3152 C C . ILE A 1 412 ? -16.113 -0.976 34.761 1.00 97.94 412 ILE A C 1
ATOM 3154 O O . ILE A 1 412 ? -17.165 -1.068 35.397 1.00 97.94 412 ILE A O 1
ATOM 3158 N N . PHE A 1 413 ? -14.923 -1.205 35.299 1.00 97.94 413 PHE A N 1
ATOM 3159 C CA . PHE A 1 413 ? -14.675 -1.528 36.699 1.00 97.94 413 PHE A CA 1
ATOM 3160 C C . PHE A 1 413 ? -13.951 -0.371 37.382 1.00 97.94 413 PHE A C 1
ATOM 3162 O O . PHE A 1 413 ? -13.204 0.358 36.729 1.00 97.94 413 PHE A O 1
ATOM 3169 N N . ALA A 1 414 ? -14.111 -0.245 38.700 1.00 96.19 414 ALA A N 1
ATOM 3170 C CA . ALA A 1 414 ? -13.374 0.761 39.473 1.00 96.19 414 ALA A CA 1
ATOM 3171 C C . ALA A 1 414 ? -11.851 0.561 39.363 1.00 96.19 414 ALA A C 1
ATOM 3173 O O . ALA A 1 414 ? -11.086 1.508 39.240 1.00 96.19 414 ALA A O 1
ATOM 3174 N N . GLU A 1 415 ? -11.409 -0.696 39.351 1.00 94.62 415 GLU A N 1
ATOM 3175 C CA . GLU A 1 415 ? -10.011 -1.092 39.194 1.00 94.62 415 GLU A CA 1
ATOM 3176 C C . GLU A 1 415 ? -9.925 -2.540 38.689 1.00 94.62 415 GLU A C 1
ATOM 3178 O O . GLU A 1 415 ? -10.941 -3.236 38.572 1.00 94.62 415 GLU A O 1
ATOM 3183 N N . LYS A 1 416 ? -8.716 -3.023 38.382 1.00 93.50 416 LYS A N 1
ATOM 3184 C CA . LYS A 1 416 ? -8.511 -4.403 37.921 1.00 93.50 416 LYS A CA 1
ATOM 3185 C C . LYS A 1 416 ? -8.990 -5.395 38.986 1.00 93.50 416 LYS A C 1
ATOM 3187 O O . LYS A 1 416 ? -8.493 -5.383 40.105 1.00 93.50 416 LYS A O 1
ATOM 3192 N N . ALA A 1 417 ? -9.926 -6.273 38.613 1.00 89.75 417 ALA A N 1
ATOM 3193 C CA . ALA A 1 417 ? -10.620 -7.195 39.525 1.00 89.75 417 ALA A CA 1
ATOM 3194 C C . ALA A 1 417 ? -11.436 -6.513 40.652 1.00 89.75 417 ALA A C 1
ATOM 3196 O O . ALA A 1 417 ? -11.790 -7.163 41.637 1.00 89.75 417 ALA A O 1
ATOM 3197 N N . GLY A 1 418 ? -11.755 -5.224 40.498 1.00 92.44 418 GLY A N 1
ATOM 3198 C CA . GLY A 1 418 ? -12.637 -4.467 41.382 1.00 92.44 418 GLY A CA 1
ATOM 3199 C C . GLY A 1 418 ? -14.130 -4.656 41.065 1.00 92.44 418 GLY A C 1
ATOM 3200 O O . GLY A 1 418 ? -14.503 -5.498 40.243 1.00 92.44 418 GLY A O 1
ATOM 3201 N N . PRO A 1 419 ? -15.020 -3.879 41.709 1.00 96.31 419 PRO A N 1
ATOM 3202 C CA . PRO A 1 419 ? -16.452 -3.917 41.425 1.00 96.31 419 PRO A CA 1
ATOM 3203 C C . PRO A 1 419 ? -16.767 -3.405 40.012 1.00 96.31 419 PRO A C 1
ATOM 3205 O O . PRO A 1 419 ? -16.185 -2.424 39.545 1.00 96.31 419 PRO A O 1
ATOM 3208 N N . LEU A 1 420 ? -17.724 -4.061 39.348 1.00 97.31 420 LEU A N 1
ATOM 3209 C CA . LEU A 1 420 ? -18.280 -3.620 38.068 1.00 97.31 420 LEU A CA 1
ATOM 3210 C C . LEU A 1 420 ? -19.150 -2.379 38.296 1.00 97.31 420 LEU A C 1
ATOM 3212 O O . LEU A 1 420 ? -20.132 -2.442 39.036 1.00 97.31 420 LEU A O 1
ATOM 3216 N N . LEU A 1 421 ? -18.790 -1.271 37.655 1.00 97.31 421 LEU A N 1
ATOM 3217 C CA . LEU A 1 421 ? -19.492 0.004 37.763 1.00 97.31 421 LEU A CA 1
ATOM 3218 C C . LEU A 1 421 ? -20.534 0.175 36.661 1.00 97.31 421 LEU A C 1
ATOM 3220 O O . LEU A 1 421 ? -21.652 0.609 36.934 1.00 97.31 421 LEU A O 1
ATOM 3224 N N . GLN A 1 422 ? -20.182 -0.189 35.426 1.00 97.62 422 GLN A N 1
ATOM 3225 C CA . GLN A 1 422 ? -21.061 -0.036 34.272 1.00 97.62 422 GLN A CA 1
ATOM 3226 C C . GLN A 1 422 ? -20.841 -1.143 33.239 1.00 97.62 422 GLN A C 1
ATOM 3228 O O . GLN A 1 422 ? -19.732 -1.631 33.038 1.00 97.62 422 GLN A O 1
ATOM 3233 N N . THR A 1 423 ? -21.917 -1.544 32.571 1.00 97.56 423 THR A N 1
ATOM 3234 C CA . THR A 1 423 ? -21.888 -2.370 31.363 1.00 97.56 423 THR A CA 1
ATOM 3235 C C . THR A 1 423 ? -22.626 -1.652 30.252 1.00 97.56 423 THR A C 1
ATOM 3237 O O . THR A 1 423 ? -23.781 -1.261 30.419 1.00 97.56 423 THR A O 1
ATOM 3240 N N . ILE A 1 424 ? -21.961 -1.520 29.113 1.00 97.56 424 ILE A N 1
ATOM 3241 C CA . ILE A 1 424 ? -22.518 -0.973 27.884 1.00 97.56 424 ILE A CA 1
ATOM 3242 C C . ILE A 1 424 ? -22.588 -2.106 26.867 1.00 97.56 424 ILE A C 1
ATOM 3244 O O . ILE A 1 424 ? -21.581 -2.758 26.607 1.00 97.56 424 ILE A O 1
ATOM 3248 N N . ARG A 1 425 ? -23.759 -2.331 26.276 1.00 96.44 425 ARG A N 1
ATOM 3249 C CA . ARG A 1 425 ? -23.934 -3.120 25.055 1.00 96.44 425 ARG A CA 1
ATOM 3250 C C . ARG A 1 425 ? -24.127 -2.153 23.897 1.00 96.44 425 ARG A C 1
ATOM 3252 O O . ARG A 1 425 ? -24.997 -1.292 23.982 1.00 96.44 425 ARG A O 1
ATOM 3259 N N . TYR A 1 426 ? -23.380 -2.335 22.818 1.00 96.00 426 TYR A N 1
ATOM 3260 C CA . TYR A 1 426 ? -23.487 -1.540 21.598 1.00 96.00 426 TYR A CA 1
ATOM 3261 C C . TYR A 1 426 ? -23.530 -2.453 20.367 1.00 96.00 426 TYR A C 1
ATOM 3263 O O . TYR A 1 426 ? -22.780 -3.430 20.291 1.00 96.00 426 TYR A O 1
ATOM 3271 N N . ASP A 1 427 ? -24.422 -2.173 19.415 1.00 94.56 427 ASP A N 1
ATOM 3272 C CA . ASP A 1 427 ? -24.553 -2.967 18.193 1.00 94.56 427 ASP A CA 1
ATOM 3273 C C . ASP A 1 427 ? -23.507 -2.532 17.161 1.00 94.56 427 ASP A C 1
ATOM 3275 O O . ASP A 1 427 ? -23.460 -1.376 16.734 1.00 94.56 427 ASP A O 1
ATOM 3279 N N . THR A 1 428 ? -22.671 -3.483 16.757 1.00 93.62 428 THR A N 1
ATOM 3280 C CA . THR A 1 428 ? -21.583 -3.309 15.790 1.00 93.62 428 THR A CA 1
ATOM 3281 C C . THR A 1 428 ? -21.835 -4.082 14.493 1.00 93.62 428 THR A C 1
ATOM 3283 O O . THR A 1 428 ? -20.960 -4.158 13.640 1.00 93.62 428 THR A O 1
ATOM 3286 N N . SER A 1 429 ? -23.041 -4.631 14.294 1.00 89.00 429 SER A N 1
ATOM 3287 C CA . SER A 1 429 ? -23.417 -5.406 13.099 1.00 89.00 429 SER A CA 1
ATOM 3288 C C . SER A 1 429 ? -23.560 -4.580 11.819 1.00 89.00 429 SER A C 1
ATOM 3290 O O . SER A 1 429 ? -23.805 -5.136 10.752 1.00 89.00 429 SER A O 1
ATOM 3292 N N . GLY A 1 430 ? -23.535 -3.251 11.938 1.00 83.00 430 GLY A N 1
ATOM 3293 C CA . GLY A 1 430 ? -23.782 -2.321 10.841 1.00 83.00 430 GLY A CA 1
ATOM 3294 C C . GLY A 1 430 ? -25.250 -2.171 10.433 1.00 83.00 430 GLY A C 1
ATOM 3295 O O . GLY A 1 430 ? -25.554 -1.331 9.589 1.00 83.00 430 GLY A O 1
ATOM 3296 N N . LYS A 1 431 ? -26.184 -2.913 11.047 1.00 85.19 431 LYS A N 1
ATOM 3297 C CA . LYS A 1 431 ? -27.636 -2.727 10.838 1.00 85.19 431 LYS A CA 1
ATOM 3298 C C . LYS A 1 431 ? -28.189 -1.525 11.598 1.00 85.19 431 LYS A C 1
ATOM 3300 O O . LYS A 1 431 ? -29.139 -0.894 11.139 1.00 85.19 431 LYS A O 1
ATOM 3305 N N . SER A 1 432 ? -27.578 -1.216 12.734 1.00 87.25 432 SER A N 1
ATOM 3306 C CA . SER A 1 432 ? -27.864 -0.029 13.534 1.00 87.25 432 SER A CA 1
ATOM 3307 C C . SER A 1 432 ? -26.849 1.068 13.221 1.00 87.25 432 SER A C 1
ATOM 3309 O O . SER A 1 432 ? -25.695 0.745 12.925 1.00 87.25 432 SER A O 1
ATOM 3311 N N . PRO A 1 433 ? -27.239 2.355 13.263 1.00 88.69 433 PRO A N 1
ATOM 3312 C CA . PRO A 1 433 ? -26.306 3.430 12.978 1.00 88.69 433 PRO A CA 1
ATOM 3313 C C . PRO A 1 433 ? -25.121 3.452 13.950 1.00 88.69 433 PRO A C 1
ATOM 3315 O O . PRO A 1 433 ? -25.296 3.364 15.164 1.00 88.69 433 PRO A O 1
ATOM 3318 N N . ILE A 1 434 ? -23.915 3.580 13.394 1.00 90.00 434 ILE A N 1
ATOM 3319 C CA . ILE A 1 434 ? -22.683 3.856 14.138 1.00 90.00 434 ILE A CA 1
ATOM 3320 C C . ILE A 1 434 ? -22.204 5.244 13.728 1.00 90.00 434 ILE A C 1
ATOM 3322 O O . ILE A 1 434 ? -21.874 5.457 12.559 1.00 90.00 434 ILE A O 1
ATOM 3326 N N . VAL A 1 435 ? -22.195 6.186 14.670 1.00 87.88 435 VAL A N 1
ATOM 3327 C CA . VAL A 1 435 ? -21.964 7.611 14.403 1.00 87.88 435 VAL A CA 1
ATOM 3328 C C . VAL A 1 435 ? -20.921 8.173 15.371 1.00 87.88 435 VAL A C 1
ATOM 3330 O O . VAL A 1 435 ? -20.985 7.947 16.578 1.00 87.88 435 VAL A O 1
ATOM 3333 N N . LEU A 1 436 ? -19.944 8.927 14.854 1.00 86.06 436 LEU A N 1
ATOM 3334 C CA . LEU A 1 436 ? -18.896 9.522 15.692 1.00 86.06 436 LEU A CA 1
ATOM 3335 C C . LEU A 1 436 ? -19.417 10.686 16.534 1.00 86.06 436 LEU A C 1
ATOM 3337 O O . LEU A 1 436 ? -20.096 11.594 16.051 1.00 86.06 436 LEU A O 1
ATOM 3341 N N . GLY A 1 437 ? -18.979 10.716 17.787 1.00 84.75 437 GLY A N 1
ATOM 3342 C CA . GLY A 1 437 ? -19.363 11.694 18.794 1.00 84.75 437 GLY A CA 1
ATOM 3343 C C . GLY A 1 437 ? -20.636 11.350 19.557 1.00 84.75 437 GLY A C 1
ATOM 3344 O O . GLY A 1 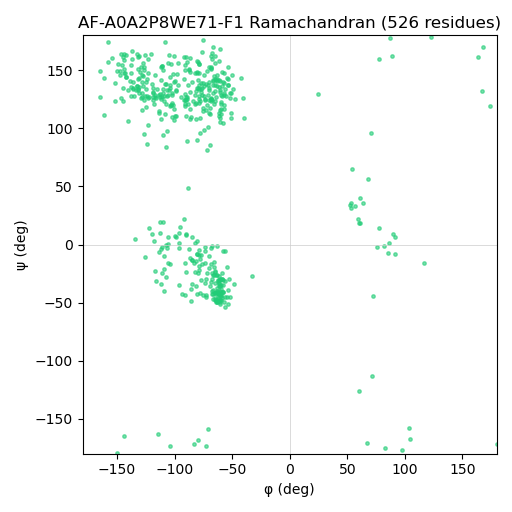437 ? -21.031 12.146 20.401 1.00 84.75 437 GLY A O 1
ATOM 3345 N N . GLU A 1 438 ? -21.264 10.207 19.278 1.00 89.88 438 GLU A N 1
ATOM 3346 C CA . GLU A 1 438 ? -22.297 9.664 20.156 1.00 89.88 438 GLU A CA 1
ATOM 3347 C C . GLU A 1 438 ? -21.699 9.245 21.493 1.00 89.88 438 GLU A C 1
ATOM 3349 O O . GLU A 1 438 ? -20.598 8.688 21.537 1.00 89.88 438 GLU A O 1
ATOM 3354 N N . THR A 1 439 ? -22.451 9.484 22.563 1.00 92.88 439 THR A N 1
ATOM 3355 C CA . THR A 1 439 ? -22.112 9.041 23.915 1.00 92.88 439 THR A CA 1
ATOM 3356 C C . THR A 1 439 ? -23.016 7.878 24.289 1.00 92.88 439 THR A C 1
ATOM 3358 O O . THR A 1 439 ? -24.236 7.972 24.164 1.00 92.88 439 THR A O 1
ATOM 3361 N N . VAL A 1 440 ? -22.430 6.775 24.744 1.00 94.12 440 VAL A N 1
ATOM 3362 C CA . VAL A 1 440 ? -23.151 5.574 25.176 1.00 94.12 440 VAL A CA 1
ATOM 3363 C C . VAL A 1 440 ? -22.677 5.227 26.579 1.00 94.12 440 VAL A C 1
ATOM 3365 O O . VAL A 1 440 ? -21.641 4.589 26.751 1.00 94.12 440 VAL A O 1
ATOM 3368 N N . GLY A 1 441 ? -23.414 5.685 27.589 1.00 94.44 441 GLY A N 1
ATOM 3369 C CA . GLY A 1 441 ? -22.977 5.611 28.980 1.00 94.44 441 GLY A CA 1
ATOM 3370 C C . GLY A 1 441 ? -21.671 6.370 29.196 1.00 94.44 441 GLY A C 1
ATOM 3371 O O . GLY A 1 441 ? -21.545 7.525 28.803 1.00 94.44 441 GLY A O 1
ATOM 3372 N N . GLY A 1 442 ? -20.690 5.670 29.761 1.00 94.25 442 GLY A N 1
ATOM 3373 C CA . GLY A 1 442 ? -19.385 6.180 30.161 1.00 94.25 442 GLY A CA 1
ATOM 3374 C C . GLY A 1 442 ? -18.429 6.590 29.037 1.00 94.25 442 GLY A C 1
ATOM 3375 O O . GLY A 1 442 ? -17.295 6.978 29.329 1.00 94.25 442 GLY A O 1
ATOM 3376 N N . VAL A 1 443 ? -18.802 6.415 27.763 1.00 96.00 443 VAL A N 1
ATOM 3377 C CA . VAL A 1 443 ? -17.870 6.532 26.629 1.00 96.00 443 VAL A CA 1
ATOM 3378 C C . VAL A 1 443 ? -18.458 7.281 25.436 1.00 96.00 443 VAL A C 1
ATOM 3380 O O . VAL A 1 443 ? -19.639 7.151 25.122 1.00 96.00 443 VAL A O 1
ATOM 3383 N N . THR A 1 444 ? -17.603 7.995 24.701 1.00 93.62 444 THR A N 1
ATOM 3384 C CA . THR A 1 444 ? -17.943 8.658 23.431 1.00 93.62 444 THR A CA 1
ATOM 3385 C C . THR A 1 444 ? -17.169 8.043 22.269 1.00 93.62 444 THR A C 1
ATOM 3387 O O . THR A 1 444 ? -15.954 7.881 22.364 1.00 93.62 444 THR A O 1
ATOM 3390 N N . LEU A 1 445 ? -17.835 7.754 21.149 1.00 91.31 445 LEU A N 1
ATOM 3391 C CA . LEU A 1 445 ? -17.186 7.238 19.936 1.00 91.31 445 LEU A CA 1
ATOM 3392 C C . LEU A 1 445 ? -16.328 8.331 19.276 1.00 91.31 445 LEU A C 1
ATOM 3394 O O . LEU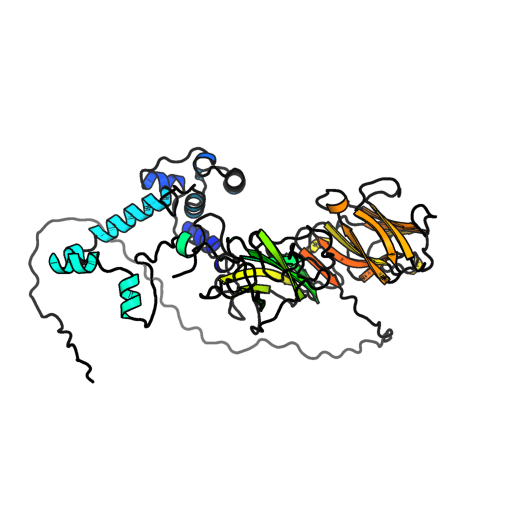 A 1 445 ? -16.838 9.398 18.931 1.00 91.31 445 LEU A O 1
ATOM 3398 N N . THR A 1 446 ? -15.040 8.080 19.052 1.00 86.12 446 THR A N 1
ATOM 3399 C CA . THR A 1 446 ? -14.087 9.076 18.516 1.00 86.12 446 THR A CA 1
ATOM 3400 C C . THR A 1 446 ? -13.505 8.706 17.158 1.00 86.12 446 THR A C 1
ATOM 3402 O O . THR A 1 446 ? -13.241 9.601 16.347 1.00 86.12 446 THR A O 1
ATOM 3405 N N . SER A 1 447 ? -13.349 7.414 16.873 1.00 85.44 447 SER A N 1
ATOM 3406 C CA . SER A 1 447 ? -12.905 6.927 15.567 1.00 85.44 447 SER A CA 1
ATOM 3407 C C . SER A 1 447 ? -13.541 5.593 15.189 1.00 85.44 447 SER A C 1
ATOM 3409 O O . SER A 1 447 ? -14.118 4.889 16.017 1.00 85.44 447 SER A O 1
ATOM 3411 N N . TYR A 1 448 ? -13.458 5.264 13.907 1.00 84.81 448 TYR A N 1
ATOM 3412 C CA . TYR A 1 448 ? -14.012 4.055 13.319 1.00 84.81 448 TYR A CA 1
ATOM 3413 C C . TYR A 1 448 ? -13.097 3.568 12.201 1.00 84.81 448 TYR A C 1
ATOM 3415 O O . TYR A 1 448 ? -12.698 4.364 11.351 1.00 84.81 448 TYR A O 1
ATOM 3423 N N . VAL A 1 449 ? -12.821 2.267 12.164 1.00 83.88 449 VAL A N 1
ATOM 3424 C CA . VAL A 1 449 ? -12.093 1.608 11.075 1.00 83.88 449 VAL A CA 1
ATOM 3425 C C . VAL A 1 449 ? -12.915 0.419 10.610 1.00 83.88 449 VAL A C 1
ATOM 3427 O O . VAL A 1 449 ? -13.142 -0.517 11.377 1.00 83.88 449 VAL A O 1
ATOM 3430 N N . GLY A 1 450 ? -13.375 0.471 9.365 1.00 78.69 450 GLY A N 1
ATOM 3431 C CA . GLY A 1 450 ? -14.140 -0.580 8.708 1.00 78.69 450 GLY A CA 1
ATOM 3432 C C . GLY A 1 450 ? -13.308 -1.384 7.711 1.00 78.69 450 GLY A C 1
ATOM 3433 O O . GLY A 1 450 ? -12.091 -1.226 7.592 1.00 78.69 450 GLY A O 1
ATOM 3434 N N . GLU A 1 451 ? -13.971 -2.263 6.968 1.00 74.88 451 GLU A N 1
ATOM 3435 C CA . GLU A 1 451 ? -13.341 -3.080 5.932 1.00 74.88 451 GLU A CA 1
ATOM 3436 C C . GLU A 1 451 ? -12.655 -2.254 4.837 1.00 74.88 451 GLU A C 1
ATOM 3438 O O . GLU A 1 451 ? -11.545 -2.600 4.425 1.00 74.88 451 GLU A O 1
ATOM 3443 N N . TYR A 1 452 ? -13.294 -1.162 4.416 1.00 68.81 452 TYR A N 1
ATOM 3444 C CA . TYR A 1 452 ? -12.906 -0.383 3.241 1.00 68.81 452 TYR A CA 1
ATOM 3445 C C . TYR A 1 452 ? -12.316 0.988 3.579 1.00 68.81 452 TYR A C 1
ATOM 3447 O O . TYR A 1 452 ? -11.818 1.659 2.676 1.00 68.81 452 TYR A O 1
ATOM 3455 N N . GLY A 1 453 ? -12.384 1.435 4.837 1.00 72.06 453 GLY A N 1
ATOM 3456 C CA . GLY A 1 453 ? -11.959 2.784 5.203 1.00 72.06 453 GLY A CA 1
ATOM 3457 C C . GLY A 1 453 ? -12.105 3.149 6.673 1.00 72.06 453 GLY A C 1
ATOM 3458 O O . GLY A 1 453 ? -12.419 2.305 7.507 1.00 72.06 453 GLY A O 1
ATOM 3459 N N . ALA A 1 454 ? -11.893 4.425 6.991 1.00 78.94 454 ALA A N 1
ATOM 3460 C CA . ALA A 1 454 ? -11.865 4.928 8.357 1.00 78.94 454 ALA A CA 1
ATOM 3461 C C . ALA A 1 454 ? -12.439 6.349 8.508 1.00 78.94 454 ALA A C 1
ATOM 3463 O O . ALA A 1 454 ? -12.547 7.122 7.554 1.00 78.94 454 ALA A O 1
ATOM 3464 N N . ALA A 1 455 ? -12.799 6.706 9.738 1.00 76.62 455 ALA A N 1
ATOM 3465 C CA . ALA A 1 455 ? -13.294 8.026 10.109 1.00 76.62 455 ALA A CA 1
ATOM 3466 C C . ALA A 1 455 ? -12.805 8.425 11.510 1.00 76.62 455 ALA A C 1
ATOM 3468 O O . ALA A 1 455 ? -12.694 7.574 12.392 1.00 76.62 455 ALA A O 1
ATOM 3469 N N . SER A 1 456 ? -12.568 9.718 11.744 1.00 78.69 456 SER A N 1
ATOM 3470 C CA . SER A 1 456 ? -12.345 10.274 13.088 1.00 78.69 456 SER A CA 1
ATOM 3471 C C . SER A 1 456 ? -12.962 11.638 13.295 1.00 78.69 456 SER A C 1
ATOM 3473 O O . SER A 1 456 ? -13.270 12.371 12.356 1.00 78.69 456 SER A O 1
ATOM 3475 N N . ARG A 1 457 ? -13.074 11.997 14.573 1.00 70.69 457 ARG A N 1
ATOM 3476 C CA . ARG A 1 457 ? -13.395 13.340 15.032 1.00 70.69 457 ARG A CA 1
ATOM 3477 C C . ARG A 1 457 ? -12.245 13.880 15.887 1.00 70.69 457 ARG A C 1
ATOM 3479 O O . ARG A 1 457 ? -11.833 13.226 16.840 1.00 70.69 457 ARG A O 1
ATOM 3486 N N . SER A 1 458 ? -11.731 15.067 15.546 1.00 55.06 458 SER A N 1
ATOM 3487 C CA . SER A 1 458 ? -10.670 15.735 16.319 1.00 55.06 458 SER A CA 1
ATOM 3488 C C . SER A 1 458 ? -11.131 16.045 17.750 1.00 55.06 458 SER A C 1
ATOM 3490 O O . SER A 1 458 ? -12.248 16.526 17.954 1.00 55.06 458 SER A O 1
ATOM 3492 N N . THR A 1 459 ? -10.267 15.769 18.732 1.00 50.25 459 THR A N 1
ATOM 3493 C CA . THR A 1 459 ? -10.533 15.899 20.176 1.00 50.25 459 THR A CA 1
ATOM 3494 C C . THR A 1 459 ? -9.851 17.107 20.840 1.00 50.25 459 THR A C 1
ATOM 3496 O O . THR A 1 459 ? -9.958 17.269 22.055 1.00 50.25 459 THR A O 1
ATOM 3499 N N . SER A 1 460 ? -9.194 18.005 20.094 1.00 35.47 460 SER A N 1
ATOM 3500 C CA . SER A 1 460 ? -8.625 19.245 20.660 1.00 35.47 460 SER A CA 1
ATOM 3501 C C . SER A 1 460 ? -9.724 20.313 20.881 1.00 35.47 460 SER A C 1
ATOM 3503 O O . SER A 1 460 ? -10.261 20.825 19.901 1.00 35.47 460 SER A O 1
ATOM 3505 N N . GLY A 1 461 ? -10.084 20.596 22.150 1.00 26.02 461 GLY A N 1
ATOM 3506 C CA . GLY A 1 461 ? -11.272 21.364 22.624 1.00 26.02 461 GLY A CA 1
ATOM 3507 C C . GLY A 1 461 ? -11.295 22.897 22.395 1.00 26.02 461 GLY A C 1
ATOM 3508 O O . GLY A 1 461 ? -10.547 23.367 21.543 1.00 26.02 461 GLY A O 1
ATOM 3509 N N . PRO A 1 462 ? -12.089 23.724 23.137 1.00 26.05 462 PRO A N 1
ATOM 3510 C CA . PRO A 1 462 ? -13.133 23.448 24.141 1.00 26.05 462 PRO A CA 1
ATOM 3511 C C . PRO A 1 462 ? -14.573 23.569 23.583 1.00 26.05 462 PRO A C 1
ATOM 3513 O O . PRO A 1 462 ? -14.811 24.213 22.561 1.00 26.05 462 PRO A O 1
ATOM 3516 N N . GLN A 1 463 ? -15.561 22.992 24.283 1.00 31.38 463 GLN A N 1
ATOM 3517 C CA . GLN A 1 463 ? -16.977 23.254 24.000 1.00 31.38 463 GLN A CA 1
ATOM 3518 C C . GLN A 1 463 ? -17.279 24.748 24.188 1.00 31.38 463 GLN A C 1
ATOM 3520 O O . GLN A 1 463 ? -17.202 25.273 25.298 1.00 31.38 463 GLN A O 1
ATOM 3525 N N . SER A 1 464 ? -17.651 25.428 23.104 1.00 23.86 464 SER A N 1
ATOM 3526 C CA . SER A 1 464 ? -18.391 26.686 23.215 1.00 23.86 464 SER A CA 1
ATOM 3527 C C . SER A 1 464 ? -19.815 26.369 23.688 1.00 23.86 464 SER A C 1
ATOM 3529 O O . SER A 1 464 ? -20.393 25.386 23.215 1.00 23.86 464 SER A O 1
ATOM 3531 N N . PRO A 1 465 ? -20.381 27.147 24.627 1.00 24.97 465 PRO A N 1
ATOM 3532 C CA . PRO A 1 465 ? -21.683 26.855 25.205 1.00 24.97 465 PRO A CA 1
ATOM 3533 C C . PRO A 1 465 ? -22.769 26.927 24.132 1.00 24.97 465 PRO A C 1
ATOM 3535 O O . PRO A 1 465 ? -22.705 27.741 23.211 1.00 24.97 465 PRO A O 1
ATOM 3538 N N . SER A 1 466 ? -23.766 26.059 24.284 1.00 30.25 466 SER A N 1
ATOM 3539 C CA . SER A 1 466 ? -24.985 25.996 23.484 1.00 30.25 466 SER A CA 1
ATOM 3540 C C . SER A 1 466 ? -25.523 27.392 23.153 1.00 30.25 466 SER A C 1
ATOM 3542 O O . SER A 1 466 ? -26.068 28.074 24.025 1.00 30.25 466 SER A O 1
ATOM 3544 N N . LEU A 1 467 ? -25.417 27.806 21.889 1.00 28.38 467 LEU A N 1
ATOM 3545 C CA . LEU A 1 467 ? -26.243 28.894 21.385 1.00 28.38 467 LEU A CA 1
ATOM 3546 C C . LEU A 1 467 ? -27.661 28.347 21.234 1.00 28.38 467 LEU A C 1
ATOM 3548 O O . LEU A 1 467 ? -27.905 27.383 20.506 1.00 28.38 467 LEU A O 1
ATOM 3552 N N . GLY A 1 468 ? -28.563 28.927 22.022 1.00 23.59 468 GLY A N 1
ATOM 3553 C CA . GLY A 1 468 ? -29.973 28.590 22.051 1.00 23.59 468 GLY A CA 1
ATOM 3554 C C . GLY A 1 468 ? -30.612 28.651 20.668 1.00 23.59 468 GLY A C 1
ATOM 3555 O O . GLY A 1 468 ? -30.188 29.392 19.783 1.00 23.59 468 GLY A O 1
ATOM 3556 N N . ARG A 1 469 ? -31.663 27.844 20.509 1.00 33.56 469 ARG A N 1
ATOM 3557 C CA . ARG A 1 469 ? -32.603 27.931 19.393 1.00 33.56 469 ARG A CA 1
ATOM 3558 C C . ARG A 1 469 ? -33.105 29.372 19.258 1.00 33.56 469 ARG A C 1
ATOM 3560 O O . ARG A 1 469 ? -33.925 29.801 20.061 1.00 33.56 469 ARG A O 1
ATOM 3567 N N . GLU A 1 470 ? -32.674 30.059 18.211 1.00 25.48 470 GLU A N 1
ATOM 3568 C CA . GLU A 1 470 ? -33.414 31.171 17.614 1.00 25.48 470 GLU A CA 1
ATOM 3569 C C . GLU A 1 470 ? -34.140 30.637 16.363 1.00 25.48 470 GLU A C 1
ATOM 3571 O O . GLU A 1 470 ? -33.597 29.778 15.657 1.00 25.48 470 GLU A O 1
ATOM 3576 N N . PRO A 1 471 ? -35.393 31.048 16.106 1.00 24.66 471 PRO A N 1
ATOM 3577 C CA . PRO A 1 471 ? -36.224 30.447 15.077 1.00 24.66 471 PRO A CA 1
ATOM 3578 C C . PRO A 1 471 ? -35.773 30.885 13.681 1.00 24.66 471 PRO A C 1
ATOM 3580 O O . PRO A 1 471 ? -35.538 32.064 13.426 1.00 24.66 471 PRO A O 1
ATOM 3583 N N . LEU A 1 472 ? -35.710 29.924 12.755 1.00 26.58 472 LEU A N 1
ATOM 3584 C CA . LEU A 1 472 ? -35.506 30.179 11.330 1.00 26.58 472 LEU A CA 1
ATOM 3585 C C . LEU A 1 472 ? -36.625 31.093 10.814 1.00 26.58 472 LEU A C 1
ATOM 3587 O O . LEU A 1 472 ? -37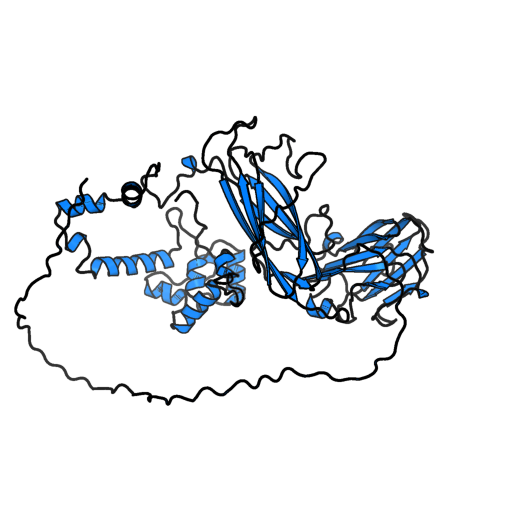.755 30.649 10.608 1.00 26.58 472 LEU A O 1
ATOM 3591 N N . THR A 1 473 ? -36.307 32.367 10.591 1.00 25.55 473 THR A N 1
ATOM 3592 C CA . THR A 1 473 ? -37.121 33.234 9.742 1.00 25.55 473 THR A CA 1
ATOM 3593 C C . THR A 1 473 ? -36.694 33.011 8.297 1.00 25.55 473 THR A C 1
ATOM 3595 O O . THR A 1 473 ? -35.520 33.062 7.936 1.00 25.55 473 THR A O 1
ATOM 3598 N N . SER A 1 474 ? -37.675 32.652 7.478 1.00 32.50 474 SER A N 1
ATOM 3599 C CA . SER A 1 474 ? -37.546 32.387 6.054 1.00 32.50 474 SER A CA 1
ATOM 3600 C C . SER A 1 474 ? -37.222 33.663 5.277 1.00 32.50 474 SER A C 1
ATOM 3602 O O . SER A 1 474 ? -38.021 34.599 5.290 1.00 32.50 474 SER A O 1
ATOM 3604 N N . SER A 1 475 ? -36.133 33.653 4.512 1.00 24.77 475 SER A N 1
ATOM 3605 C CA . SER A 1 475 ? -36.008 34.470 3.303 1.00 24.77 475 SER A CA 1
ATOM 3606 C C . SER A 1 475 ? -35.199 33.690 2.259 1.00 24.77 475 SER A C 1
ATOM 3608 O O . SER A 1 475 ? -34.097 33.244 2.583 1.00 24.77 475 SER A O 1
ATOM 3610 N N . PRO A 1 476 ? -35.728 33.457 1.043 1.00 31.19 476 PRO A N 1
ATOM 3611 C CA . PRO A 1 476 ? -35.016 32.746 -0.008 1.00 31.19 476 PRO A CA 1
ATOM 3612 C C . PRO A 1 476 ? -34.196 33.736 -0.847 1.00 31.19 476 PRO A C 1
ATOM 3614 O O . PRO A 1 476 ? -34.733 34.699 -1.380 1.00 31.19 476 PRO A O 1
ATOM 3617 N N . GLU A 1 477 ? -32.905 33.469 -0.992 1.00 28.20 477 GLU A N 1
ATOM 3618 C CA . GLU A 1 477 ? -31.975 34.147 -1.907 1.00 28.20 477 GLU A CA 1
ATOM 3619 C C . GLU A 1 477 ? -31.198 33.042 -2.666 1.00 28.20 477 GLU A C 1
ATOM 3621 O O . GLU A 1 477 ? -31.119 31.909 -2.181 1.00 28.20 477 GLU A O 1
ATOM 3626 N N . PRO A 1 478 ? -30.741 33.286 -3.904 1.00 28.08 478 PRO A N 1
ATOM 3627 C CA . PRO A 1 478 ? -31.348 32.670 -5.081 1.00 28.08 478 PRO A CA 1
ATOM 3628 C C . PRO A 1 478 ? -30.522 31.510 -5.644 1.00 28.08 478 PRO A C 1
ATOM 3630 O O . PRO A 1 478 ? -29.299 31.456 -5.521 1.00 28.08 478 PRO A O 1
ATOM 3633 N N . TRP A 1 479 ? -31.206 30.602 -6.339 1.00 26.30 479 TRP A N 1
ATOM 3634 C CA . TRP A 1 479 ? -30.578 29.585 -7.176 1.00 26.30 479 TRP A CA 1
ATOM 3635 C C . TRP A 1 479 ? -29.732 30.247 -8.269 1.00 26.30 479 TRP A C 1
ATOM 3637 O O . TRP A 1 479 ? -30.227 31.104 -9.001 1.00 26.30 479 TRP A O 1
ATOM 3647 N N . LEU A 1 480 ? -28.469 29.824 -8.392 1.00 27.05 480 LEU A N 1
ATOM 3648 C CA . LEU A 1 480 ? -27.645 30.112 -9.562 1.00 27.05 480 LEU A CA 1
ATOM 3649 C C . LEU A 1 480 ? -28.329 29.507 -10.799 1.00 27.05 480 LEU A C 1
ATOM 3651 O O . LEU A 1 480 ? -28.385 28.289 -10.965 1.00 27.05 480 LEU A O 1
ATOM 3655 N N . ASP A 1 481 ? -28.856 30.385 -11.641 1.00 28.12 481 ASP A N 1
ATOM 3656 C CA . ASP A 1 481 ? -29.374 30.102 -12.973 1.00 28.12 481 ASP A CA 1
ATOM 3657 C C . ASP A 1 481 ? -28.209 29.734 -13.912 1.00 28.12 481 ASP A C 1
ATOM 3659 O O . ASP A 1 481 ? -27.349 30.560 -14.220 1.00 28.12 481 ASP A O 1
ATOM 3663 N N . LEU A 1 482 ? -28.162 28.471 -14.346 1.00 29.11 482 LEU A N 1
ATOM 3664 C CA . LEU A 1 482 ? -27.226 27.956 -15.353 1.00 29.11 482 LEU A CA 1
ATOM 3665 C C . LEU A 1 482 ? -27.782 28.120 -16.779 1.00 29.11 482 LEU A C 1
ATOM 3667 O O . LEU A 1 482 ? -27.747 27.182 -17.576 1.00 29.11 482 LEU A O 1
ATOM 3671 N N . SER A 1 483 ? -28.275 29.307 -17.132 1.00 30.03 483 SER A N 1
ATOM 3672 C CA . SER A 1 483 ? -28.598 29.659 -18.519 1.00 30.03 483 SER A CA 1
ATOM 3673 C C . SER A 1 483 ? -27.581 30.657 -19.094 1.00 30.03 483 SER A C 1
ATOM 3675 O O . SER A 1 483 ? -27.760 31.871 -19.118 1.00 30.03 483 SER A O 1
ATOM 3677 N N . GLY A 1 484 ? -26.465 30.109 -19.583 1.00 27.92 484 GLY A N 1
ATOM 3678 C CA . GLY A 1 484 ? -25.538 30.778 -20.506 1.00 27.92 484 GLY A CA 1
ATOM 3679 C C . GLY A 1 484 ? -25.815 30.371 -21.964 1.00 27.92 484 GLY A C 1
ATOM 3680 O O . GLY A 1 484 ? -26.399 29.312 -22.196 1.00 27.92 484 GLY A O 1
ATOM 3681 N N . PRO A 1 485 ? -25.440 31.197 -22.959 1.00 28.41 485 PRO A N 1
ATOM 3682 C CA . PRO A 1 485 ? -26.071 31.217 -24.276 1.00 28.41 485 PRO A CA 1
ATOM 3683 C C . PRO A 1 485 ? -25.702 30.026 -25.170 1.00 28.41 485 PRO A C 1
ATOM 3685 O O . PRO A 1 485 ? -24.575 29.535 -25.177 1.00 28.41 485 PRO A O 1
ATOM 3688 N N . ALA A 1 486 ? -26.679 29.616 -25.981 1.00 27.81 486 ALA A N 1
ATOM 3689 C CA . ALA A 1 486 ? -26.539 28.619 -27.030 1.00 27.81 486 ALA A CA 1
ATOM 3690 C C . ALA A 1 486 ? -25.485 29.037 -28.072 1.00 27.81 486 ALA A C 1
ATOM 3692 O O . ALA A 1 486 ? -25.625 30.062 -28.741 1.00 27.81 486 ALA A O 1
ATOM 3693 N N . PHE A 1 487 ? -24.458 28.206 -28.244 1.00 26.98 487 PHE A N 1
ATOM 3694 C CA . PHE A 1 487 ? -23.575 28.258 -29.407 1.00 26.98 487 PHE A CA 1
ATOM 3695 C C . PHE A 1 487 ? -24.278 27.613 -30.617 1.00 26.98 487 PHE A C 1
ATOM 3697 O O . PHE A 1 487 ? -24.954 26.593 -30.455 1.00 26.98 487 PHE A O 1
ATOM 3704 N N . PRO A 1 488 ? -24.161 28.184 -31.829 1.00 27.08 488 PRO A N 1
ATOM 3705 C CA . PRO A 1 488 ? -24.891 27.701 -32.994 1.00 27.08 488 PRO A CA 1
ATOM 3706 C C . PRO A 1 488 ? -24.372 26.335 -33.464 1.00 27.08 488 PRO A C 1
ATOM 3708 O O . PRO A 1 488 ? -23.172 26.126 -33.637 1.00 27.08 488 PRO A O 1
ATOM 3711 N N . LEU A 1 489 ? -25.317 25.425 -33.711 1.00 26.14 489 LEU A N 1
ATOM 3712 C CA . LEU A 1 489 ? -25.121 24.141 -34.382 1.00 26.14 489 LEU A CA 1
ATOM 3713 C C . LEU A 1 489 ? -24.586 24.365 -35.805 1.00 26.14 489 LEU A C 1
ATOM 3715 O O . LEU A 1 489 ? -25.326 24.761 -36.705 1.00 26.14 489 LEU A O 1
ATOM 3719 N N . GLY A 1 490 ? -23.297 24.088 -36.002 1.00 26.22 490 GLY A N 1
ATOM 3720 C CA . GLY A 1 490 ? -22.695 23.882 -37.316 1.00 26.22 490 GLY A CA 1
ATOM 3721 C C . GLY A 1 490 ? -23.016 22.477 -37.829 1.00 26.22 490 GLY A C 1
ATOM 3722 O O . GLY A 1 490 ? -22.777 21.482 -37.153 1.00 26.22 490 GLY A O 1
ATOM 3723 N N . SER A 1 491 ? -23.595 22.424 -39.020 1.00 28.06 491 SER A N 1
ATOM 3724 C CA . SER A 1 491 ? -24.040 21.249 -39.769 1.00 28.06 491 SER A CA 1
ATOM 3725 C C . SER A 1 491 ? -22.978 20.156 -39.981 1.00 28.06 491 SER A C 1
ATOM 3727 O O . SER A 1 491 ? -21.861 20.443 -40.407 1.00 28.06 491 SER A O 1
ATOM 3729 N N . ASN A 1 492 ? -23.405 18.899 -39.802 1.00 28.17 492 ASN A N 1
ATOM 3730 C CA . ASN A 1 492 ? -22.788 17.668 -40.320 1.00 28.17 492 ASN A CA 1
ATOM 3731 C C . ASN A 1 492 ? -22.305 17.797 -41.777 1.00 28.17 492 ASN A C 1
ATOM 3733 O O . ASN A 1 492 ? -23.070 18.263 -42.625 1.00 28.17 492 ASN A O 1
ATOM 3737 N N . PRO A 1 493 ? -21.166 17.173 -42.116 1.00 29.73 493 PRO A N 1
ATOM 3738 C CA . PRO A 1 493 ? -21.020 16.473 -43.378 1.00 29.73 493 PRO A CA 1
ATOM 3739 C C . PRO A 1 493 ? -21.110 14.956 -43.176 1.00 29.73 493 PRO A C 1
ATOM 3741 O O . PRO A 1 493 ? -20.556 14.366 -42.252 1.00 29.73 493 PRO A O 1
ATOM 3744 N N . SER A 1 494 ? -21.883 14.362 -44.072 1.00 25.78 494 SER A N 1
ATOM 3745 C CA . SER A 1 494 ? -22.348 12.988 -44.110 1.00 25.78 494 SER A CA 1
ATOM 3746 C C . SER A 1 494 ? -21.244 11.933 -44.143 1.00 25.78 494 SER A C 1
ATOM 3748 O O . SER A 1 494 ? -20.203 12.094 -44.775 1.00 25.78 494 SER A O 1
ATOM 3750 N N . VAL A 1 495 ? -21.576 10.790 -43.544 1.00 28.28 495 VAL A N 1
ATOM 3751 C CA . VAL A 1 495 ? -20.974 9.478 -43.791 1.00 28.28 495 VAL A CA 1
ATOM 3752 C C . VAL A 1 495 ? -20.978 9.204 -45.299 1.00 28.28 495 VAL A C 1
ATOM 3754 O O . VAL A 1 495 ? -22.040 9.038 -45.899 1.00 28.28 495 VAL A O 1
ATOM 3757 N N . ALA A 1 496 ? -19.795 9.153 -45.911 1.00 25.45 496 ALA A N 1
ATOM 3758 C CA . ALA A 1 496 ? -19.608 8.616 -47.251 1.00 25.45 496 ALA A CA 1
ATOM 3759 C C . ALA A 1 496 ? -19.089 7.181 -47.125 1.00 25.45 496 ALA A C 1
ATOM 3761 O O . ALA A 1 496 ? -17.968 6.937 -46.682 1.00 25.45 496 ALA A O 1
ATOM 3762 N N . ALA A 1 497 ? -19.953 6.237 -47.493 1.00 26.00 497 ALA A N 1
ATOM 3763 C CA . ALA A 1 497 ? -19.616 4.840 -47.691 1.00 26.00 497 ALA A CA 1
ATOM 3764 C C . ALA A 1 497 ? -18.505 4.708 -48.746 1.00 26.00 497 ALA A C 1
ATOM 3766 O O . ALA A 1 497 ? -18.605 5.276 -49.835 1.00 26.00 497 ALA A O 1
ATOM 3767 N N . LEU A 1 498 ? -17.459 3.943 -48.430 1.00 26.55 498 LEU A N 1
ATOM 3768 C CA . LEU A 1 498 ? -16.454 3.536 -49.409 1.00 26.55 498 LEU A CA 1
ATOM 3769 C C . LEU A 1 498 ? -17.027 2.397 -50.276 1.00 26.55 498 LEU A C 1
ATOM 3771 O O . LEU A 1 498 ? -17.585 1.445 -49.725 1.00 26.55 498 LEU A O 1
ATOM 3775 N N . PRO A 1 499 ? -16.923 2.475 -51.614 1.00 26.09 499 PRO A N 1
ATOM 3776 C CA . PRO A 1 499 ? -17.474 1.465 -52.504 1.00 26.09 499 PRO A CA 1
ATOM 3777 C C . PRO A 1 499 ? -16.576 0.225 -52.591 1.00 26.09 499 PRO A C 1
ATOM 3779 O O . PRO A 1 499 ? -15.359 0.313 -52.750 1.00 26.09 499 PRO A O 1
ATOM 3782 N N . VAL A 1 500 ? -17.224 -0.938 -52.555 1.00 27.95 500 VAL A N 1
ATOM 3783 C CA . VAL A 1 500 ? -16.685 -2.232 -52.988 1.00 27.95 500 VAL A CA 1
ATOM 3784 C C . VAL A 1 500 ? -16.479 -2.192 -54.505 1.00 27.95 500 VAL A C 1
ATOM 3786 O O . VAL A 1 500 ? -17.411 -1.852 -55.233 1.00 27.95 500 VAL A O 1
ATOM 3789 N N . PHE A 1 501 ? -15.299 -2.588 -54.991 1.00 25.41 501 PHE A N 1
ATOM 3790 C CA . PHE A 1 501 ? -15.078 -2.907 -56.407 1.00 25.41 501 PHE A CA 1
ATOM 3791 C C . PHE A 1 501 ? -14.430 -4.294 -56.570 1.00 25.41 501 PHE A C 1
ATOM 3793 O O . PHE A 1 501 ? -13.667 -4.710 -55.698 1.00 25.41 501 PHE A O 1
ATOM 3800 N N . PRO A 1 502 ? -14.776 -5.032 -57.644 1.00 28.20 502 PRO A N 1
ATOM 3801 C CA . PRO A 1 502 ? -14.583 -6.476 -57.741 1.00 28.20 502 PRO A CA 1
ATOM 3802 C C . PRO A 1 502 ? -13.228 -6.884 -58.336 1.00 28.20 502 PRO A C 1
ATOM 3804 O O . PRO A 1 502 ? -12.580 -6.119 -59.050 1.00 28.20 502 PRO A O 1
ATOM 3807 N N . GLU A 1 503 ? -12.859 -8.143 -58.094 1.00 32.78 503 GLU A N 1
ATOM 3808 C CA . GLU A 1 503 ? -11.735 -8.843 -58.721 1.00 32.78 503 GLU A CA 1
ATOM 3809 C C . GLU A 1 503 ? -11.823 -8.866 -60.257 1.00 32.78 503 GLU A C 1
ATOM 3811 O O . GLU A 1 503 ? -12.840 -9.265 -60.832 1.00 32.78 503 GLU A O 1
ATOM 3816 N N . LYS A 1 504 ? -10.700 -8.556 -60.919 1.00 26.69 504 LYS A N 1
ATOM 3817 C CA . LYS A 1 504 ? -10.233 -9.241 -62.137 1.00 26.69 504 LYS A CA 1
ATOM 3818 C C . LYS A 1 504 ? -8.768 -8.897 -62.415 1.00 26.69 504 LYS A C 1
ATOM 3820 O O . LYS A 1 504 ? -8.401 -7.729 -62.470 1.00 26.69 504 LYS A O 1
ATOM 3825 N N . GLY A 1 505 ? -7.948 -9.934 -62.573 1.00 26.98 505 GLY A N 1
ATOM 3826 C CA . GLY A 1 505 ? -6.520 -9.822 -62.858 1.00 26.98 505 GLY A CA 1
ATOM 3827 C C . GLY A 1 505 ? -6.185 -9.444 -64.300 1.00 26.98 505 GLY A C 1
ATOM 3828 O O . GLY A 1 505 ? -7.029 -9.552 -65.187 1.00 26.98 505 GLY A O 1
ATOM 3829 N N . LEU A 1 506 ? -4.929 -9.040 -64.504 1.00 28.75 506 LEU A N 1
ATOM 3830 C CA . LEU A 1 506 ? -4.000 -9.508 -65.542 1.00 28.75 506 LEU A CA 1
ATOM 3831 C C . LEU A 1 506 ? -2.720 -8.655 -65.486 1.00 28.75 506 LEU A C 1
ATOM 3833 O O . LEU A 1 506 ? -2.774 -7.436 -65.598 1.00 28.75 506 LEU A O 1
ATOM 3837 N N . ASP A 1 507 ? -1.612 -9.347 -65.222 1.00 30.30 507 ASP A N 1
ATOM 3838 C CA . ASP A 1 507 ? -0.322 -9.327 -65.928 1.00 30.30 507 ASP A CA 1
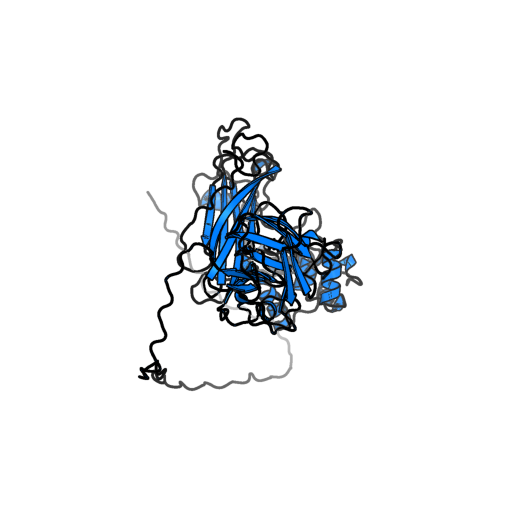ATOM 3839 C C . ASP A 1 507 ? 0.064 -8.068 -66.738 1.00 30.30 507 ASP A C 1
ATOM 3841 O O . ASP A 1 507 ? -0.713 -7.636 -67.583 1.00 30.30 507 ASP A O 1
ATOM 3845 N N . GLN A 1 508 ? 1.280 -7.544 -66.507 1.00 30.20 508 GLN A N 1
ATOM 3846 C CA . GLN A 1 508 ? 2.265 -6.967 -67.456 1.00 30.20 508 GLN A CA 1
ATOM 3847 C C . GLN A 1 508 ? 3.360 -6.205 -66.657 1.00 30.20 508 GLN A C 1
ATOM 3849 O O . GLN A 1 508 ? 3.066 -5.429 -65.749 1.00 30.20 508 GLN A O 1
ATOM 3854 N N . GLY A 1 509 ? 4.633 -6.469 -66.983 1.00 30.77 509 GLY A N 1
ATOM 3855 C CA . GLY A 1 509 ? 5.843 -6.001 -66.281 1.00 30.77 509 GLY A CA 1
ATOM 3856 C C . GLY A 1 509 ? 6.216 -4.509 -66.445 1.00 30.77 509 GLY A C 1
ATOM 3857 O O . GLY A 1 509 ? 5.454 -3.728 -67.012 1.00 30.77 509 GLY A O 1
ATOM 3858 N N . PRO A 1 510 ? 7.388 -4.087 -65.919 1.00 37.38 510 PRO A N 1
ATOM 3859 C CA . PRO A 1 510 ? 7.625 -2.709 -65.486 1.00 37.38 510 PRO A CA 1
ATOM 3860 C C . PRO A 1 510 ? 8.207 -1.802 -66.581 1.00 37.38 510 PRO A C 1
ATOM 3862 O O . PRO A 1 510 ? 9.001 -2.237 -67.413 1.00 37.38 510 PRO A O 1
ATOM 3865 N N . ALA A 1 511 ? 7.892 -0.505 -66.503 1.00 31.27 511 ALA A N 1
ATOM 3866 C CA . ALA A 1 511 ? 8.572 0.562 -67.242 1.00 31.27 511 ALA A CA 1
ATOM 3867 C C . ALA A 1 511 ? 9.110 1.639 -66.267 1.00 31.27 511 ALA A C 1
ATOM 3869 O O . ALA A 1 511 ? 8.460 1.917 -65.257 1.00 31.27 511 ALA A O 1
ATOM 3870 N N . PRO A 1 512 ? 10.296 2.224 -66.530 1.00 34.16 512 PRO A N 1
ATOM 3871 C CA . PRO A 1 512 ? 11.040 3.048 -65.576 1.00 34.16 512 PRO A CA 1
ATOM 3872 C C . PRO A 1 512 ? 10.547 4.503 -65.532 1.00 34.16 512 PRO A C 1
ATOM 3874 O O . PRO A 1 512 ? 10.150 5.067 -66.551 1.00 34.16 512 PRO A O 1
ATOM 3877 N N . LEU A 1 513 ? 10.634 5.131 -64.355 1.00 34.34 513 LEU A N 1
ATOM 3878 C CA . LEU A 1 513 ? 10.370 6.562 -64.167 1.00 34.34 513 LEU A CA 1
ATOM 3879 C C . LEU A 1 513 ? 11.661 7.397 -64.316 1.00 34.34 513 LEU A C 1
ATOM 3881 O O . LEU A 1 513 ? 12.726 6.947 -63.885 1.00 34.34 513 LEU A O 1
ATOM 3885 N N . PRO A 1 514 ? 11.588 8.603 -64.914 1.00 32.91 514 PRO A N 1
ATOM 3886 C CA . PRO A 1 514 ? 12.745 9.449 -65.192 1.00 32.91 514 PRO A CA 1
ATOM 3887 C C . PRO A 1 514 ? 13.215 10.240 -63.961 1.00 32.91 514 PRO A C 1
ATOM 3889 O O . PRO A 1 514 ? 12.422 10.635 -63.108 1.00 32.91 514 PRO A O 1
ATOM 3892 N N . GLY A 1 515 ? 14.528 10.476 -63.902 1.00 32.25 515 GLY A N 1
ATOM 3893 C CA . GLY A 1 515 ? 15.214 11.187 -62.825 1.00 32.25 515 GLY A CA 1
ATOM 3894 C C . GLY A 1 515 ? 14.962 12.699 -62.781 1.00 32.25 515 GLY A C 1
ATOM 3895 O O . GLY A 1 515 ? 14.806 13.361 -63.805 1.00 32.25 515 GLY A O 1
ATOM 3896 N N . GLY A 1 516 ? 14.996 13.231 -61.560 1.00 29.83 516 GLY A N 1
ATOM 3897 C CA . GLY A 1 516 ? 14.983 14.651 -61.207 1.00 29.83 516 GLY A CA 1
ATOM 3898 C C . GLY A 1 516 ? 15.411 14.817 -59.738 1.00 29.83 516 GLY A C 1
ATOM 3899 O O . GLY A 1 516 ? 15.241 13.874 -58.968 1.00 29.83 516 GLY A O 1
ATOM 3900 N N . PRO A 1 517 ? 16.053 15.937 -59.362 1.00 36.53 517 PRO A N 1
ATOM 3901 C CA . PRO A 1 517 ? 17.242 15.923 -58.505 1.00 36.53 517 PRO A CA 1
ATOM 3902 C C . PRO A 1 517 ? 16.974 15.946 -56.992 1.00 36.53 517 PRO A C 1
ATOM 3904 O O . PRO A 1 517 ? 16.004 16.531 -56.516 1.00 36.53 517 PRO A O 1
ATOM 3907 N N . SER A 1 518 ? 17.909 15.349 -56.247 1.00 30.39 518 SER A N 1
ATOM 3908 C CA . SER A 1 518 ? 18.003 15.371 -54.784 1.00 30.39 518 SER A CA 1
ATOM 3909 C C . SER A 1 518 ? 18.248 16.786 -54.233 1.00 30.39 518 SER A C 1
ATOM 3911 O O . SER A 1 518 ? 19.050 17.524 -54.811 1.00 30.39 518 SER A O 1
ATOM 3913 N N . PRO A 1 519 ? 17.643 17.166 -53.093 1.00 32.41 519 PRO A N 1
ATOM 3914 C CA . PRO A 1 519 ? 17.970 18.411 -52.413 1.00 32.41 519 PRO A CA 1
ATOM 3915 C C . PRO A 1 519 ? 19.323 18.310 -51.693 1.00 32.41 519 PRO A C 1
ATOM 3917 O O . PRO A 1 519 ? 19.583 17.386 -50.922 1.00 32.41 519 PRO A O 1
ATOM 3920 N N . VAL A 1 520 ? 20.179 19.289 -51.974 1.00 29.56 520 VAL A N 1
ATOM 3921 C CA . VAL A 1 520 ? 21.469 19.548 -51.327 1.00 29.56 520 VAL A CA 1
ATOM 3922 C C . VAL A 1 520 ? 21.208 20.131 -49.933 1.00 29.56 520 VAL A C 1
ATOM 3924 O O . VAL A 1 520 ? 20.520 21.141 -49.814 1.00 29.56 520 VAL A O 1
ATOM 3927 N N . PHE A 1 521 ? 21.754 19.509 -48.886 1.00 26.69 521 PHE A N 1
ATOM 3928 C CA . PHE A 1 521 ? 21.844 20.100 -47.547 1.00 26.69 521 PHE A CA 1
ATOM 3929 C C . PHE A 1 521 ? 23.172 20.864 -47.443 1.00 26.69 521 PHE A C 1
ATOM 3931 O O . PHE A 1 521 ? 24.240 20.253 -47.444 1.00 26.69 521 PHE A O 1
ATOM 3938 N N . GLU A 1 522 ? 23.111 22.196 -47.378 1.00 26.66 522 GLU A N 1
ATOM 3939 C CA . GLU A 1 522 ? 24.268 23.041 -47.070 1.00 26.66 522 GLU A CA 1
ATOM 3940 C C . GLU A 1 522 ? 24.541 23.052 -45.560 1.00 26.66 522 GLU A C 1
ATOM 3942 O O . GLU A 1 522 ? 23.666 23.324 -44.737 1.00 26.66 522 GLU A O 1
ATOM 3947 N N . ILE A 1 523 ? 25.792 22.751 -45.221 1.00 29.16 523 ILE A N 1
ATOM 3948 C CA . ILE A 1 523 ? 26.378 22.816 -43.885 1.00 29.16 523 ILE A CA 1
ATOM 3949 C C . ILE A 1 523 ? 26.980 24.216 -43.726 1.00 29.16 523 ILE A C 1
ATOM 3951 O O . ILE A 1 523 ? 27.900 24.569 -44.463 1.00 29.16 523 ILE A O 1
ATOM 3955 N N . PHE A 1 524 ? 26.511 25.000 -42.753 1.00 28.81 524 PHE A N 1
ATOM 3956 C CA . PHE A 1 524 ? 27.216 26.210 -42.320 1.00 28.81 524 PHE A CA 1
ATOM 3957 C C . PHE A 1 524 ? 28.200 25.867 -41.191 1.00 28.81 524 PHE A C 1
ATOM 3959 O O . PHE A 1 524 ? 27.779 25.284 -40.189 1.00 28.81 524 PHE A O 1
ATOM 3966 N N . PRO A 1 525 ? 29.491 26.226 -41.306 1.00 35.81 525 PRO A N 1
ATOM 3967 C CA . PRO A 1 525 ? 30.436 26.106 -40.207 1.00 35.81 525 PRO A CA 1
ATOM 3968 C C . PRO A 1 525 ? 30.300 27.296 -39.248 1.00 35.81 525 PRO A C 1
ATOM 3970 O O . PRO A 1 525 ? 30.297 28.456 -39.660 1.00 35.81 525 PRO A O 1
ATOM 3973 N N . SER A 1 526 ? 30.227 26.997 -37.955 1.00 35.41 526 SER A N 1
ATOM 3974 C CA . SER A 1 526 ? 30.421 27.952 -36.866 1.00 35.41 526 SER A CA 1
ATOM 3975 C C . SER A 1 526 ? 31.913 28.136 -36.582 1.00 35.41 526 SER A C 1
ATOM 3977 O O . SER A 1 526 ? 32.596 27.143 -36.340 1.00 35.41 526 SER A O 1
ATOM 3979 N N . SER A 1 527 ? 32.378 29.385 -36.540 1.00 32.88 527 SER A N 1
ATOM 3980 C CA . SER A 1 527 ? 33.625 29.803 -35.878 1.00 32.88 527 SER A CA 1
ATOM 3981 C C . SER A 1 527 ? 33.558 31.300 -35.547 1.00 32.88 527 SER A C 1
ATOM 3983 O O . SER A 1 527 ? 32.919 32.033 -36.310 1.00 32.88 527 SER A O 1
ATOM 3985 N N . PRO A 1 528 ? 34.331 31.810 -34.572 1.00 47.34 528 PRO A N 1
ATOM 3986 C CA . PRO A 1 528 ? 34.946 31.166 -33.407 1.00 47.34 528 PRO A CA 1
ATOM 3987 C C . PRO A 1 528 ? 34.270 31.533 -32.073 1.00 47.34 528 PRO A C 1
ATOM 3989 O O . PRO A 1 528 ? 33.621 32.602 -31.993 1.00 47.34 528 PRO A O 1
#

Sequence (528 aa):
ASSLSQQVDTAIIDDVRNLLFGFAPASSARDLFAINIQRGRLNGLADYNDIRAAFGLHPVTNFSEITRDLEKQAALQTLYGSVDNIDAFVGMLAEDIDKDSSVGETVAAVLRDQFGRLRAGDRFYFENTFSKDEIKVLEKTRLSDIIARNTDSLTLPDNLFFLDKKQFGKADIDIETHLLSPGGSAATDLLFTQTHDKVPARVVQGSSVEIIYRVSNPGETPLGNVTVTSQAVAGAPTLRQPDPLLNGRFNVGDTNQDQLLNPGETWRYRLMETASLGWGGQIGRVSADPVDYIGNPLGGKPVTDSDPVNYLSWRSPVSQNLAASLGDPKQIGFRYTGGGPEDTQTSQSKDHAEVIGDPKDDPTVYILASDSQKPDKGEFYFEGSVNLGDSFTVTAAAADKKQLGSKLYIHIFAEKAGPLLQTIRYDTSGKSPIVLGETVGGVTLTSYVGEYGAASRSTSGPQSPSLGREPLTSSPEPWLDLSGPAFPLGSNPSVAALPVFPEKGLDQGPAPLPGGPSPVFEIFPSSP

Solvent-accessible surface area (backbone atoms only — not comparable to full-atom values): 30475 Å² total; per-residue (Å²): 122,91,70,85,76,81,75,70,46,82,70,73,62,46,69,41,45,59,35,30,75,29,86,44,104,82,41,74,47,32,36,49,58,62,48,47,52,50,49,38,58,74,71,63,56,59,33,28,32,57,49,28,44,75,68,75,41,79,58,66,90,49,55,71,74,44,23,89,49,67,65,60,32,51,51,50,45,72,74,43,71,46,64,70,61,28,53,30,73,59,46,42,32,51,30,55,60,51,97,92,49,76,46,10,70,59,50,49,46,53,50,51,53,52,53,48,49,52,56,72,69,38,77,74,33,62,85,72,65,51,55,78,69,57,41,59,53,55,77,68,60,41,72,38,56,55,49,58,76,75,49,85,92,73,95,69,58,79,54,65,90,58,82,57,58,88,83,56,52,43,51,44,49,44,47,48,30,31,49,39,44,38,76,69,57,95,87,56,84,83,66,55,78,46,50,77,90,52,84,60,40,33,35,32,42,60,10,49,38,39,34,38,38,40,39,32,20,85,24,74,35,27,28,28,79,76,44,57,38,32,30,47,62,59,74,82,75,56,79,40,70,48,45,70,40,61,60,87,93,32,44,40,46,49,85,85,66,75,86,47,51,35,54,78,30,45,34,36,27,38,39,81,47,65,38,54,76,38,73,41,34,36,35,38,34,41,36,26,35,44,18,44,101,86,65,51,75,69,70,81,76,64,38,63,31,66,24,55,35,58,32,40,19,39,85,64,60,83,85,47,39,43,31,76,78,19,33,60,38,28,31,42,24,32,26,33,66,29,38,22,55,89,58,43,47,62,88,41,54,73,95,42,34,42,54,47,58,45,51,79,53,49,63,50,30,21,40,42,28,21,57,28,94,48,89,93,46,67,54,47,25,36,76,49,78,46,40,60,70,38,72,51,57,38,27,16,62,68,52,79,36,89,43,50,54,56,38,40,22,42,37,35,17,60,35,87,96,47,61,79,30,26,40,32,39,38,48,44,63,44,84,47,56,44,46,74,67,29,22,58,21,38,30,27,33,34,22,36,30,27,73,55,19,30,33,34,57,84,82,83,80,78,90,74,77,85,78,72,93,71,82,88,76,88,78,94,78,78,83,86,78,88,79,75,84,87,78,82,88,77,80,84,81,78,91,75,82,81,83,90,82,81,94,78,90,81,90,83,84,92,81,87,81,84,89,80,84,84,86,82,83,84,83,81,86,87,83,133